Protein AF-A0A0L0SM51-F1 (afdb_monomer)

Structure (mmCIF, N/CA/C/O backbone):
data_AF-A0A0L0SM51-F1
#
_entry.id   AF-A0A0L0SM51-F1
#
loop_
_atom_site.group_PDB
_atom_site.id
_atom_site.type_symbol
_atom_site.label_atom_id
_atom_site.label_alt_id
_atom_site.label_comp_id
_atom_site.label_asym_id
_atom_site.label_entity_id
_atom_site.label_seq_id
_atom_site.pdbx_PDB_ins_code
_atom_site.Cartn_x
_atom_site.Cartn_y
_atom_site.Cartn_z
_atom_site.occupancy
_atom_site.B_iso_or_equiv
_atom_site.auth_seq_id
_atom_site.auth_comp_id
_atom_site.auth_asym_id
_atom_site.auth_atom_id
_atom_site.pdbx_PDB_model_num
ATOM 1 N N . MET A 1 1 ? -29.512 -34.231 -26.460 1.00 28.89 1 MET A N 1
ATOM 2 C CA . MET A 1 1 ? -28.401 -34.429 -25.507 1.00 28.89 1 MET A CA 1
ATOM 3 C C . MET A 1 1 ? -27.757 -33.079 -25.239 1.00 28.89 1 MET A C 1
ATOM 5 O O . MET A 1 1 ? -27.332 -32.463 -26.210 1.00 28.89 1 MET A O 1
ATOM 9 N N . PRO A 1 2 ? -27.738 -32.572 -23.997 1.00 32.09 2 PRO A N 1
ATOM 10 C CA . PRO A 1 2 ? -26.997 -31.363 -23.673 1.00 32.09 2 PRO A CA 1
ATOM 11 C C . PRO A 1 2 ? -25.529 -31.728 -23.408 1.00 32.09 2 PRO A C 1
ATOM 13 O O . PRO A 1 2 ? -25.240 -32.637 -22.631 1.00 32.09 2 PRO A O 1
ATOM 16 N N . TYR A 1 3 ? -24.608 -31.041 -24.080 1.00 28.11 3 TYR A N 1
ATOM 17 C CA . TYR A 1 3 ? -23.178 -31.141 -23.806 1.00 28.11 3 TYR A CA 1
ATOM 18 C C . TYR A 1 3 ? -22.876 -30.499 -22.447 1.00 28.11 3 TYR A C 1
ATOM 20 O O . TYR A 1 3 ? -23.125 -29.316 -22.230 1.00 28.11 3 TYR A O 1
ATOM 28 N N . SER A 1 4 ? -22.361 -31.323 -21.537 1.00 28.25 4 SER A N 1
ATOM 29 C CA . SER A 1 4 ? -21.840 -30.947 -20.226 1.00 28.25 4 SER A CA 1
ATOM 30 C C . SER A 1 4 ? -20.539 -30.153 -20.379 1.00 28.25 4 SER A C 1
ATOM 32 O O . SER A 1 4 ? -19.553 -30.681 -20.887 1.00 28.25 4 SER A O 1
ATOM 34 N N . THR A 1 5 ? -20.518 -28.904 -19.917 1.00 33.38 5 THR A N 1
ATOM 35 C CA . THR A 1 5 ? -19.300 -28.091 -19.724 1.00 33.38 5 THR A CA 1
ATOM 36 C C . THR A 1 5 ? -18.846 -28.050 -18.259 1.00 33.38 5 THR A C 1
ATOM 38 O O . THR A 1 5 ? -17.944 -27.295 -17.913 1.00 33.38 5 THR A O 1
ATOM 41 N N . ALA A 1 6 ? -19.425 -28.878 -17.382 1.00 31.38 6 ALA A N 1
ATOM 42 C CA . ALA A 1 6 ? -19.159 -28.842 -15.940 1.00 31.38 6 ALA A CA 1
ATOM 43 C C . ALA A 1 6 ? -18.018 -29.775 -15.470 1.00 31.38 6 ALA A C 1
ATOM 45 O O . ALA A 1 6 ? -17.675 -29.766 -14.294 1.00 31.38 6 ALA A O 1
ATOM 46 N N . GLY A 1 7 ? -17.430 -30.592 -16.355 1.00 32.09 7 GLY A N 1
ATOM 47 C CA . GLY A 1 7 ? -16.481 -31.653 -15.969 1.00 32.09 7 GLY A CA 1
ATOM 48 C C . GLY A 1 7 ? -14.985 -31.306 -16.015 1.00 32.09 7 GLY A C 1
ATOM 49 O O . GLY A 1 7 ? -14.183 -32.074 -15.494 1.00 32.09 7 GLY A O 1
ATOM 50 N N . THR A 1 8 ? -14.578 -30.196 -16.640 1.00 43.88 8 THR A N 1
ATOM 51 C CA . THR A 1 8 ? -13.149 -29.882 -16.869 1.00 43.88 8 THR A CA 1
ATOM 52 C C . THR A 1 8 ? -12.539 -28.967 -15.805 1.00 43.88 8 THR A C 1
ATOM 54 O O . THR A 1 8 ? -11.370 -29.131 -15.466 1.00 43.88 8 THR A O 1
ATOM 57 N N . ALA A 1 9 ? -13.322 -28.061 -15.210 1.00 43.09 9 ALA A N 1
ATOM 58 C CA . ALA A 1 9 ? -12.821 -27.085 -14.234 1.00 43.09 9 ALA A CA 1
ATOM 59 C C . ALA A 1 9 ? -12.228 -27.738 -12.967 1.00 43.09 9 ALA A C 1
ATOM 61 O O . ALA A 1 9 ? -11.181 -27.317 -12.482 1.00 43.09 9 ALA A O 1
ATOM 62 N N . THR A 1 10 ? -12.830 -28.829 -12.479 1.00 49.44 10 THR A N 1
ATOM 63 C CA . THR A 1 10 ? -12.382 -29.542 -11.268 1.00 49.44 10 THR A CA 1
ATOM 64 C C . THR A 1 10 ? -11.069 -30.312 -11.454 1.00 49.44 10 THR A C 1
ATOM 66 O O . THR A 1 10 ? -10.358 -30.564 -10.483 1.00 49.44 10 THR A O 1
ATOM 69 N N . SER A 1 11 ? -10.743 -30.704 -12.691 1.00 58.53 11 SER A N 1
ATOM 70 C CA . SER A 1 11 ? -9.496 -31.400 -13.039 1.00 58.53 11 SER A CA 1
ATOM 71 C C . SER A 1 11 ? -8.317 -30.428 -13.076 1.00 58.53 11 SER A C 1
ATOM 73 O O . SER A 1 11 ? -7.282 -30.677 -12.457 1.00 58.53 11 SER A O 1
ATOM 75 N N . ASP A 1 12 ? -8.492 -29.290 -13.749 1.00 60.09 12 ASP A N 1
ATOM 76 C CA . ASP A 1 12 ? -7.425 -28.304 -13.946 1.00 60.09 12 ASP A CA 1
ATOM 77 C C . ASP A 1 12 ? -7.035 -27.616 -12.629 1.00 60.09 12 ASP A C 1
ATOM 79 O O . ASP A 1 12 ? -5.851 -27.423 -12.346 1.00 60.09 12 ASP A O 1
ATOM 83 N N . GLU A 1 13 ? -8.011 -27.335 -11.763 1.00 64.31 13 GLU A N 1
ATOM 84 C CA . GLU A 1 13 ? -7.773 -26.754 -10.439 1.00 64.31 13 GLU A CA 1
ATOM 85 C C . GLU A 1 13 ? -6.996 -27.710 -9.513 1.00 64.31 13 GLU A C 1
ATOM 87 O O . GLU A 1 13 ? -6.104 -27.290 -8.769 1.00 64.31 13 GLU A O 1
ATOM 92 N N . ALA A 1 14 ? -7.290 -29.014 -9.569 1.00 68.00 14 ALA A N 1
ATOM 93 C CA . ALA A 1 14 ? -6.560 -30.027 -8.811 1.00 68.00 14 ALA A CA 1
ATOM 94 C C . ALA A 1 14 ? -5.096 -30.136 -9.265 1.00 68.00 14 ALA A C 1
ATOM 96 O O . ALA A 1 14 ? -4.204 -30.249 -8.419 1.00 68.00 14 ALA A O 1
ATOM 97 N N . VAL A 1 15 ? -4.840 -30.046 -10.574 1.00 70.38 15 VAL A N 1
ATOM 98 C CA . VAL A 1 15 ? -3.483 -30.047 -11.141 1.00 70.38 15 VAL A CA 1
ATOM 99 C C . VAL A 1 15 ? -2.719 -28.790 -10.730 1.00 70.38 15 VAL A C 1
ATOM 101 O O . VAL A 1 15 ? -1.599 -28.902 -10.236 1.00 70.38 15 VAL A O 1
ATOM 104 N N . VAL A 1 16 ? -3.322 -27.603 -10.840 1.00 73.12 16 VAL A N 1
ATOM 105 C CA . VAL A 1 16 ? -2.690 -26.351 -10.391 1.00 73.12 16 VAL A CA 1
ATOM 106 C C . VAL A 1 16 ? -2.357 -26.417 -8.907 1.00 73.12 16 VAL A C 1
ATOM 108 O O . VAL A 1 16 ? -1.213 -26.192 -8.519 1.00 73.12 16 VAL A O 1
ATOM 111 N N . ARG A 1 17 ? -3.313 -26.815 -8.065 1.00 76.94 17 ARG A N 1
ATOM 112 C CA . ARG A 1 17 ? -3.096 -26.945 -6.620 1.00 76.94 17 ARG A CA 1
ATOM 113 C C . ARG A 1 17 ? -2.012 -27.979 -6.291 1.00 76.94 17 ARG A C 1
ATOM 115 O O . ARG A 1 17 ? -1.276 -27.798 -5.321 1.00 76.94 17 ARG A O 1
ATOM 122 N N . HIS A 1 18 ? -1.890 -29.045 -7.085 1.00 82.88 18 HIS A N 1
ATOM 123 C CA . HIS A 1 18 ? -0.795 -30.005 -6.964 1.00 82.88 18 HIS A CA 1
ATOM 124 C C . HIS A 1 18 ? 0.557 -29.367 -7.307 1.00 82.88 18 HIS A C 1
ATOM 126 O O . HIS A 1 18 ? 1.483 -29.485 -6.510 1.00 82.88 18 HIS A O 1
ATOM 132 N N . ILE A 1 19 ? 0.661 -28.638 -8.423 1.00 82.00 19 ILE A N 1
ATOM 133 C CA . ILE A 1 19 ? 1.892 -27.940 -8.828 1.00 82.00 19 ILE A CA 1
ATOM 134 C C . ILE A 1 19 ? 2.334 -26.951 -7.746 1.00 82.00 19 ILE A C 1
ATOM 136 O O . ILE A 1 19 ? 3.489 -26.992 -7.328 1.00 82.00 19 ILE A O 1
ATOM 140 N N . LEU A 1 20 ? 1.420 -26.115 -7.241 1.00 84.38 20 LEU A N 1
ATOM 141 C CA . LEU A 1 20 ? 1.734 -25.121 -6.208 1.00 84.38 20 LEU A CA 1
ATOM 142 C C . LEU A 1 20 ? 2.277 -25.785 -4.935 1.00 84.38 20 LEU A C 1
ATOM 144 O O . LEU A 1 20 ? 3.348 -25.423 -4.451 1.00 84.38 20 LEU A O 1
ATOM 148 N N . LYS A 1 21 ? 1.595 -26.826 -4.438 1.00 86.44 21 LYS A N 1
ATOM 149 C CA . LYS A 1 21 ? 2.050 -27.588 -3.263 1.00 86.44 21 LYS A CA 1
ATOM 150 C C . LYS A 1 21 ? 3.401 -28.265 -3.496 1.00 86.44 21 LYS A C 1
ATOM 152 O O . LYS A 1 21 ? 4.247 -28.255 -2.600 1.00 86.44 21 LYS A O 1
ATOM 157 N N . SER A 1 22 ? 3.610 -28.835 -4.682 1.00 88.25 22 SER A N 1
ATOM 158 C CA . SER A 1 22 ? 4.863 -29.493 -5.055 1.00 88.25 22 SER A CA 1
ATOM 159 C C . SER A 1 22 ? 6.031 -28.507 -5.110 1.00 88.25 22 SER A C 1
ATOM 161 O O . SER A 1 22 ? 7.102 -28.822 -4.591 1.00 88.25 22 SER A O 1
ATOM 163 N N . VAL A 1 23 ? 5.828 -27.295 -5.643 1.00 88.56 23 VAL A N 1
ATOM 164 C CA . VAL A 1 23 ? 6.850 -26.235 -5.628 1.00 88.56 23 VAL A CA 1
ATOM 165 C C . VAL A 1 23 ? 7.175 -25.824 -4.196 1.00 88.56 23 VAL A C 1
ATOM 167 O O . VAL A 1 23 ? 8.341 -25.870 -3.813 1.00 88.56 23 VAL A O 1
ATOM 170 N N . THR A 1 24 ? 6.174 -25.499 -3.374 1.00 87.62 24 THR A N 1
ATOM 171 C CA . THR A 1 24 ? 6.396 -25.065 -1.983 1.00 87.62 24 THR A CA 1
ATOM 172 C C . THR A 1 24 ? 7.141 -26.124 -1.165 1.00 87.62 24 THR A C 1
ATOM 174 O O . THR A 1 24 ? 8.093 -25.808 -0.447 1.00 87.62 24 THR A O 1
ATOM 177 N N . SER A 1 25 ? 6.772 -27.400 -1.317 1.00 88.81 25 SER A N 1
ATOM 178 C CA . SER A 1 25 ? 7.471 -28.516 -0.670 1.00 88.81 25 SER A CA 1
ATOM 179 C C . SER A 1 25 ? 8.921 -28.652 -1.152 1.00 88.81 25 SER A C 1
ATOM 181 O O . SER A 1 25 ? 9.826 -28.848 -0.338 1.00 88.81 25 SER A O 1
ATOM 183 N N . ARG A 1 26 ? 9.168 -28.494 -2.459 1.00 90.56 26 ARG A N 1
ATOM 184 C CA . ARG A 1 26 ? 10.514 -28.574 -3.041 1.00 90.56 26 ARG A CA 1
ATOM 185 C C . ARG A 1 26 ? 11.403 -27.409 -2.605 1.00 90.56 26 ARG A C 1
ATOM 187 O O . ARG A 1 26 ? 12.566 -27.644 -2.295 1.00 90.56 26 ARG A O 1
ATOM 194 N N . VAL A 1 27 ? 10.871 -26.187 -2.508 1.00 88.75 27 VAL A N 1
ATOM 195 C CA . VAL A 1 27 ? 11.610 -25.023 -1.978 1.00 88.75 27 VAL A CA 1
ATOM 196 C C . VAL A 1 27 ? 12.086 -25.295 -0.552 1.00 88.75 27 VAL A C 1
ATOM 198 O O . VAL A 1 27 ? 13.253 -25.060 -0.237 1.00 88.75 27 VAL A O 1
ATOM 201 N N . ALA A 1 28 ? 11.206 -25.831 0.301 1.00 85.69 28 ALA A N 1
ATOM 202 C CA . ALA A 1 28 ? 11.567 -26.192 1.668 1.00 85.69 28 ALA A CA 1
ATOM 203 C C . ALA A 1 28 ? 12.691 -27.242 1.700 1.00 85.69 28 ALA A C 1
ATOM 205 O O . ALA A 1 28 ? 13.646 -27.084 2.458 1.00 85.69 28 ALA A O 1
ATOM 206 N N . ALA A 1 29 ? 12.626 -28.261 0.837 1.00 86.75 29 ALA A N 1
ATOM 207 C CA . ALA A 1 29 ? 13.672 -29.277 0.727 1.00 86.75 29 ALA A CA 1
ATOM 208 C C . ALA A 1 29 ? 15.022 -28.695 0.259 1.00 86.75 29 ALA A C 1
ATOM 210 O O . ALA A 1 29 ? 16.058 -29.011 0.845 1.00 86.75 29 ALA A O 1
ATOM 211 N N . ILE A 1 30 ? 15.023 -27.809 -0.748 1.00 87.00 30 ILE A N 1
ATOM 212 C CA . ILE A 1 30 ? 16.244 -27.150 -1.245 1.00 87.00 30 ILE A CA 1
ATOM 213 C C . ILE A 1 30 ? 16.888 -26.317 -0.129 1.00 87.00 30 ILE A C 1
ATOM 215 O O . ILE A 1 30 ? 18.081 -26.464 0.138 1.00 87.00 30 ILE A O 1
ATOM 219 N N . ARG A 1 31 ? 16.106 -25.500 0.584 1.00 84.88 31 ARG A N 1
ATOM 220 C CA . ARG A 1 31 ? 16.620 -24.668 1.686 1.00 84.88 31 ARG A CA 1
ATOM 221 C C . ARG A 1 31 ? 17.165 -25.491 2.852 1.00 84.88 31 ARG A C 1
ATOM 223 O O . ARG A 1 31 ? 18.231 -25.167 3.370 1.00 84.88 31 ARG A O 1
ATOM 230 N N . GLN A 1 32 ? 16.486 -26.583 3.214 1.00 83.31 32 GLN A N 1
ATOM 231 C CA . GLN A 1 32 ? 16.974 -27.524 4.229 1.00 83.31 32 GLN A CA 1
ATOM 232 C C . GLN A 1 32 ? 18.317 -28.140 3.823 1.00 83.31 32 GLN A C 1
ATOM 234 O O . GLN A 1 32 ? 19.232 -28.196 4.640 1.00 83.31 32 GLN A O 1
ATOM 239 N N . SER A 1 33 ? 18.464 -28.546 2.557 1.00 80.88 33 SER A N 1
ATOM 240 C CA . SER A 1 33 ? 19.726 -29.102 2.051 1.00 80.88 33 SER A CA 1
ATOM 241 C C . SER A 1 33 ? 20.872 -28.084 2.026 1.00 80.88 33 SER A C 1
ATOM 243 O O . SER A 1 33 ? 22.026 -28.459 2.213 1.00 80.88 33 SER A O 1
ATOM 245 N N . ALA A 1 34 ? 20.557 -26.796 1.861 1.00 75.12 34 ALA A N 1
ATOM 246 C CA . ALA A 1 34 ? 21.523 -25.701 1.871 1.00 75.12 34 ALA A CA 1
ATOM 247 C C . ALA A 1 34 ? 21.902 -25.219 3.289 1.00 75.12 34 ALA A C 1
ATOM 249 O O . ALA A 1 34 ? 22.679 -24.277 3.421 1.00 75.12 34 ALA A O 1
ATOM 250 N N . GLY A 1 35 ? 21.343 -25.816 4.353 1.00 65.56 35 GLY A N 1
ATOM 251 C CA . GLY A 1 35 ? 21.564 -25.373 5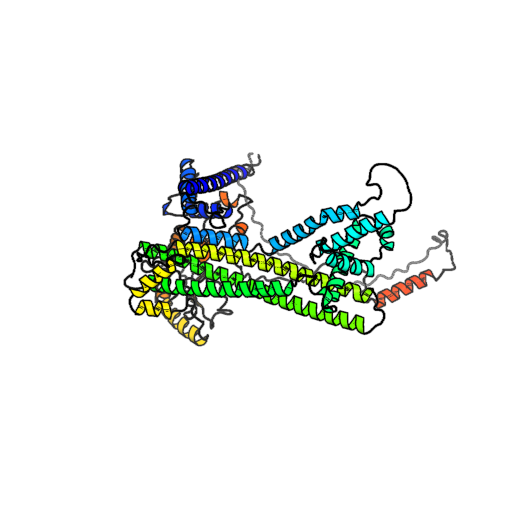.736 1.00 65.56 35 GLY A CA 1
ATOM 252 C C . GLY A 1 35 ? 20.956 -24.000 6.062 1.00 65.56 35 GLY A C 1
ATOM 253 O O . GLY A 1 35 ? 21.253 -23.428 7.109 1.00 65.56 35 GLY A O 1
ATOM 254 N N . ALA A 1 36 ? 20.103 -23.462 5.184 1.00 60.16 36 ALA A N 1
ATOM 255 C CA . ALA A 1 36 ? 19.504 -22.143 5.328 1.00 60.16 36 ALA A CA 1
ATOM 256 C C . ALA A 1 36 ? 18.223 -22.221 6.172 1.00 60.16 36 ALA A C 1
ATOM 258 O O . ALA A 1 36 ? 17.155 -22.595 5.684 1.00 60.16 36 ALA A O 1
ATOM 259 N N . VAL A 1 37 ? 18.306 -21.822 7.443 1.00 52.09 37 VAL A N 1
ATOM 260 C CA . VAL A 1 37 ? 17.127 -21.557 8.283 1.00 52.09 37 VAL A CA 1
ATOM 261 C C . VAL A 1 37 ? 16.718 -20.101 8.066 1.00 52.09 37 VAL A C 1
ATOM 263 O O . VAL A 1 37 ? 16.964 -19.237 8.900 1.00 52.09 37 VAL A O 1
ATOM 266 N N . SER A 1 38 ? 16.152 -19.798 6.897 1.00 54.97 38 SER A N 1
ATOM 267 C CA . SER A 1 38 ? 15.548 -18.483 6.672 1.00 54.97 38 SER A CA 1
ATOM 268 C C . SER A 1 38 ? 14.204 -18.442 7.402 1.00 54.97 38 SER A C 1
ATOM 270 O O . SER A 1 38 ? 13.312 -19.241 7.112 1.00 54.97 38 SER A O 1
ATOM 272 N N . THR A 1 39 ? 14.063 -17.549 8.378 1.00 56.28 39 THR A N 1
ATOM 273 C CA . THR A 1 39 ? 12.793 -17.236 9.043 1.00 56.28 39 THR A CA 1
ATOM 274 C C . THR A 1 39 ? 12.382 -15.814 8.664 1.00 56.28 39 THR A C 1
ATOM 276 O O . THR A 1 39 ? 13.203 -14.902 8.668 1.00 56.28 39 THR A O 1
ATOM 279 N N . GLY A 1 40 ? 11.113 -15.615 8.294 1.00 65.69 40 GLY A N 1
ATOM 280 C CA . GLY A 1 40 ? 10.568 -14.299 7.932 1.00 65.69 40 GLY A CA 1
ATOM 281 C C . GLY A 1 40 ? 10.035 -14.193 6.492 1.00 65.69 40 GLY A C 1
ATOM 282 O O . GLY A 1 40 ? 9.919 -15.208 5.802 1.00 65.69 40 GLY A O 1
ATOM 283 N N . PRO A 1 41 ? 9.695 -12.976 6.026 1.00 66.31 41 PRO A N 1
ATOM 284 C CA . PRO A 1 41 ? 9.002 -12.740 4.750 1.00 66.31 41 PRO A CA 1
ATOM 285 C C . PRO A 1 41 ? 9.746 -13.243 3.502 1.00 66.31 41 PRO A C 1
ATOM 287 O O . PRO A 1 41 ? 9.122 -13.675 2.537 1.00 66.31 41 PRO A O 1
ATOM 290 N N . LEU A 1 42 ? 11.085 -13.259 3.523 1.00 69.62 42 LEU A N 1
ATOM 291 C CA . LEU A 1 42 ? 11.889 -13.838 2.435 1.00 69.62 42 LEU A CA 1
ATOM 292 C C . LEU A 1 42 ? 11.745 -15.365 2.328 1.00 69.62 42 LEU A C 1
ATOM 294 O O . LEU A 1 42 ? 11.891 -15.943 1.243 1.00 69.62 42 LEU A O 1
ATOM 298 N N . ALA A 1 43 ? 11.459 -16.022 3.453 1.00 71.44 43 ALA A N 1
ATOM 299 C CA . ALA A 1 43 ? 11.289 -17.463 3.534 1.00 71.44 43 ALA A CA 1
ATOM 300 C C . ALA A 1 43 ? 9.871 -17.901 3.151 1.00 71.44 43 ALA A C 1
ATOM 302 O O . ALA A 1 43 ? 9.686 -19.010 2.646 1.00 71.44 43 ALA A O 1
ATOM 303 N N . THR A 1 44 ? 8.866 -17.054 3.374 1.00 79.50 44 THR A N 1
ATOM 304 C CA . THR A 1 44 ? 7.469 -17.399 3.106 1.00 79.50 44 THR A CA 1
ATOM 305 C C . THR A 1 44 ? 7.198 -17.487 1.608 1.00 79.50 44 THR A C 1
ATOM 307 O O . THR A 1 44 ? 7.370 -16.518 0.875 1.00 79.50 44 THR A O 1
ATOM 310 N N . VAL A 1 45 ? 6.745 -18.657 1.158 1.00 84.06 45 VAL A N 1
ATOM 311 C CA . VAL A 1 45 ? 6.312 -18.892 -0.222 1.00 84.06 45 VAL A CA 1
ATOM 312 C C . VAL A 1 45 ? 4.794 -19.011 -0.223 1.00 84.06 45 VAL A C 1
ATOM 314 O O . VAL A 1 45 ? 4.253 -19.994 0.280 1.00 84.06 45 VAL A O 1
ATOM 317 N N . SER A 1 46 ? 4.112 -17.987 -0.737 1.00 84.81 46 SER A N 1
ATOM 318 C CA . SER A 1 46 ? 2.656 -17.991 -0.890 1.00 84.81 46 SER A CA 1
ATOM 319 C C . SER A 1 46 ? 2.229 -18.687 -2.186 1.00 84.81 46 SER A C 1
ATOM 321 O O . SER A 1 46 ? 3.003 -18.793 -3.145 1.00 84.81 46 SER A O 1
ATOM 323 N N . ASP A 1 47 ? 0.970 -19.125 -2.241 1.00 81.69 47 ASP A N 1
ATOM 324 C CA . ASP A 1 47 ? 0.372 -19.685 -3.460 1.00 81.69 47 ASP A CA 1
ATOM 325 C C . ASP A 1 47 ? 0.375 -18.650 -4.599 1.00 81.69 47 ASP A C 1
ATOM 327 O O . ASP A 1 47 ? 0.708 -18.988 -5.732 1.00 81.69 47 ASP A O 1
ATOM 331 N N . THR A 1 48 ? 0.117 -17.375 -4.284 1.00 81.31 48 THR A N 1
ATOM 332 C CA . THR A 1 48 ? 0.193 -16.227 -5.207 1.00 81.31 48 THR A CA 1
ATOM 333 C C . THR A 1 48 ? 1.587 -16.084 -5.825 1.00 81.31 48 THR A C 1
ATOM 335 O O . THR A 1 48 ? 1.721 -15.985 -7.045 1.00 81.31 48 THR A O 1
ATOM 338 N N . LEU A 1 49 ? 2.639 -16.125 -4.997 1.00 84.62 49 LEU A N 1
ATOM 339 C CA . LEU A 1 49 ? 4.029 -16.014 -5.450 1.00 84.62 49 LEU A CA 1
ATOM 340 C C . LEU A 1 49 ? 4.409 -17.195 -6.340 1.00 84.62 49 LEU A C 1
ATOM 342 O O . LEU A 1 49 ? 5.012 -17.028 -7.399 1.00 84.62 49 LEU A O 1
ATOM 346 N N . THR A 1 50 ? 4.007 -18.392 -5.929 1.00 85.75 50 THR A N 1
ATOM 347 C CA . THR A 1 50 ? 4.265 -19.616 -6.683 1.00 85.75 50 THR A CA 1
ATOM 348 C C . THR A 1 50 ? 3.557 -19.590 -8.035 1.00 85.75 50 THR A C 1
ATOM 350 O O . THR A 1 50 ? 4.180 -19.878 -9.054 1.00 85.75 50 THR A O 1
ATOM 353 N N . ALA A 1 51 ? 2.288 -19.181 -8.075 1.00 82.25 51 ALA A N 1
ATOM 354 C CA . ALA A 1 51 ? 1.518 -19.050 -9.306 1.00 82.25 51 ALA A CA 1
ATOM 355 C C . ALA A 1 51 ? 2.140 -18.028 -10.270 1.00 82.25 51 ALA A C 1
ATOM 357 O O . ALA A 1 51 ? 2.232 -18.293 -11.471 1.00 82.25 51 ALA A O 1
ATOM 358 N N . PHE A 1 52 ? 2.616 -16.891 -9.750 1.00 82.38 52 PHE A N 1
ATOM 359 C CA . PHE A 1 52 ? 3.314 -15.883 -10.546 1.00 82.38 52 PHE A CA 1
ATOM 360 C C . PHE A 1 52 ? 4.600 -16.443 -11.174 1.00 82.38 52 PHE A C 1
ATOM 362 O O . PHE A 1 52 ? 4.787 -16.335 -12.388 1.00 82.38 52 PHE A O 1
ATOM 369 N N . VAL A 1 53 ? 5.452 -17.103 -10.380 1.00 86.31 53 VAL A N 1
ATOM 370 C CA . VAL A 1 53 ? 6.707 -17.696 -10.874 1.00 86.31 53 VAL A CA 1
ATOM 371 C C . VAL A 1 53 ? 6.443 -18.819 -11.874 1.00 86.31 53 VAL A C 1
ATOM 373 O O . VAL A 1 53 ? 7.098 -18.864 -12.912 1.00 86.31 53 VAL A O 1
ATOM 376 N N . VAL A 1 54 ? 5.455 -19.682 -11.620 1.00 85.06 54 VAL A N 1
ATOM 377 C CA . VAL A 1 54 ? 5.042 -20.738 -12.558 1.00 85.06 54 VAL A CA 1
ATOM 378 C C . VAL A 1 54 ? 4.611 -20.136 -13.894 1.00 85.06 54 VAL A C 1
ATOM 380 O O . VAL A 1 54 ? 5.064 -20.582 -14.948 1.00 85.06 54 VAL A O 1
ATOM 383 N N . ARG A 1 55 ? 3.785 -19.083 -13.869 1.00 80.75 55 ARG A N 1
ATOM 384 C CA . ARG A 1 55 ? 3.338 -18.401 -15.087 1.00 80.75 55 ARG A CA 1
ATOM 385 C C . ARG A 1 55 ? 4.505 -17.811 -15.868 1.00 80.75 55 ARG A C 1
ATOM 387 O O . ARG A 1 55 ? 4.591 -18.015 -17.076 1.00 80.75 55 ARG A O 1
ATOM 394 N N . ALA A 1 56 ? 5.404 -17.107 -15.191 1.00 82.25 56 ALA A N 1
ATOM 395 C CA . ALA A 1 56 ? 6.566 -16.514 -15.834 1.00 82.25 56 ALA A CA 1
ATOM 396 C C . ALA A 1 56 ? 7.525 -17.584 -16.390 1.00 82.25 56 ALA A C 1
ATOM 398 O O . ALA A 1 56 ? 8.014 -17.449 -17.509 1.00 82.25 56 ALA A O 1
ATOM 399 N N . ALA A 1 57 ? 7.724 -18.693 -15.671 1.00 85.81 57 ALA A N 1
ATOM 400 C CA . ALA A 1 57 ? 8.567 -19.800 -16.114 1.00 85.81 57 ALA A CA 1
ATOM 401 C C . ALA A 1 57 ? 8.025 -20.496 -17.371 1.00 85.81 57 ALA A C 1
ATOM 403 O O . ALA A 1 57 ? 8.817 -20.847 -18.243 1.00 85.81 57 ALA A O 1
ATOM 404 N N . VAL A 1 58 ? 6.703 -20.669 -17.486 1.00 82.94 58 VAL A N 1
ATOM 405 C CA . VAL A 1 58 ? 6.054 -21.246 -18.678 1.00 82.94 58 VAL A CA 1
ATOM 406 C C . VAL A 1 58 ? 6.165 -20.320 -19.892 1.00 82.94 58 VAL A C 1
ATOM 408 O O . VAL A 1 58 ? 6.277 -20.795 -21.018 1.00 82.94 58 VAL A O 1
ATOM 411 N N . LEU A 1 59 ? 6.141 -19.004 -19.675 1.00 80.88 59 LEU A N 1
ATOM 412 C CA . LEU A 1 59 ? 6.167 -18.000 -20.743 1.00 80.88 59 LEU A CA 1
ATOM 413 C C . LEU A 1 59 ? 7.583 -17.613 -21.192 1.00 80.88 59 LEU A C 1
ATOM 415 O O . LEU A 1 59 ? 7.725 -16.910 -22.192 1.00 80.88 59 LEU A O 1
ATOM 419 N N . ASN A 1 60 ? 8.616 -18.066 -20.480 1.00 83.88 60 ASN A N 1
ATOM 420 C CA . ASN A 1 60 ? 10.009 -17.806 -20.818 1.00 83.88 60 ASN A CA 1
ATOM 421 C C . ASN A 1 60 ? 10.441 -18.625 -22.059 1.00 83.88 60 ASN A C 1
ATOM 423 O O . ASN A 1 60 ? 10.420 -19.862 -22.005 1.00 83.88 60 ASN A O 1
ATOM 427 N N . PRO A 1 61 ? 10.883 -17.973 -23.156 1.00 80.62 61 PRO A N 1
ATOM 428 C CA . PRO A 1 61 ? 11.306 -18.655 -24.379 1.00 80.62 61 PRO A CA 1
ATOM 429 C C . PRO A 1 61 ? 12.445 -19.663 -24.178 1.00 80.62 61 PRO A C 1
ATOM 431 O O . PRO A 1 61 ? 12.447 -20.712 -24.822 1.00 80.62 61 PRO A O 1
ATOM 434 N N . HIS A 1 62 ? 13.379 -19.402 -23.253 1.00 83.50 62 HIS A N 1
ATOM 435 C CA . HIS A 1 62 ? 14.534 -20.277 -22.989 1.00 83.50 62 HIS A CA 1
ATOM 436 C C . HIS A 1 62 ? 14.147 -21.599 -22.340 1.00 83.50 62 HIS A C 1
ATOM 438 O O . HIS A 1 62 ? 14.878 -22.581 -22.440 1.00 83.50 62 HIS A O 1
ATOM 444 N N . HIS A 1 63 ? 12.993 -21.647 -21.677 1.00 83.69 63 HIS A N 1
ATOM 445 C CA . HIS A 1 63 ? 12.523 -22.869 -21.044 1.00 83.69 63 HIS A CA 1
ATOM 446 C C . HIS A 1 63 ? 11.798 -23.801 -22.014 1.00 83.69 63 HIS A C 1
ATOM 448 O O . HIS A 1 63 ? 11.543 -24.937 -21.633 1.00 83.69 63 HIS A O 1
ATOM 454 N N . ALA A 1 64 ? 11.474 -23.366 -23.238 1.00 79.94 64 ALA A N 1
ATOM 455 C CA . ALA A 1 64 ? 10.871 -24.189 -24.291 1.00 79.94 64 ALA A CA 1
ATOM 456 C C . ALA A 1 64 ? 9.579 -24.942 -23.884 1.00 79.94 64 ALA A C 1
ATOM 458 O O . ALA A 1 64 ? 9.326 -26.057 -24.348 1.00 79.94 64 ALA A O 1
ATOM 459 N N . PHE A 1 65 ? 8.746 -24.357 -23.015 1.00 80.75 65 PHE A N 1
ATOM 460 C CA . PHE A 1 65 ? 7.413 -24.896 -22.721 1.00 80.75 65 PHE A CA 1
ATOM 461 C C . PHE A 1 65 ? 6.416 -24.520 -23.827 1.00 80.75 65 PHE A C 1
ATOM 463 O O . PHE A 1 65 ? 6.416 -23.400 -24.335 1.00 80.75 65 PHE A O 1
ATOM 470 N N . ARG A 1 66 ? 5.538 -25.456 -24.207 1.00 69.94 66 ARG A N 1
ATOM 471 C CA . ARG A 1 66 ? 4.491 -25.223 -25.214 1.00 69.94 66 ARG A CA 1
ATOM 472 C C . ARG A 1 66 ? 3.173 -24.900 -24.515 1.00 69.94 66 ARG A C 1
ATOM 474 O O . ARG A 1 66 ? 2.504 -25.807 -24.037 1.00 69.94 66 ARG A O 1
ATOM 481 N N . VAL A 1 67 ? 2.800 -23.620 -24.489 1.00 66.19 67 VAL A N 1
ATOM 482 C CA . VAL A 1 67 ? 1.603 -23.114 -23.782 1.00 66.19 67 VAL A CA 1
ATOM 483 C C . VAL A 1 67 ? 0.302 -23.775 -24.268 1.00 66.19 67 VAL A C 1
ATOM 485 O O . VAL A 1 67 ? -0.600 -24.000 -23.467 1.00 66.19 67 VAL A O 1
ATOM 488 N N . ASP A 1 68 ? 0.228 -24.138 -25.552 1.00 65.19 68 ASP A N 1
ATOM 489 C CA . ASP A 1 68 ? -0.959 -24.753 -26.170 1.00 65.19 68 ASP A CA 1
ATOM 490 C C . ASP A 1 68 ? -0.972 -26.294 -26.116 1.00 65.19 68 ASP A C 1
ATOM 492 O O . ASP A 1 68 ? -1.902 -26.925 -26.620 1.00 65.19 68 ASP A O 1
ATOM 496 N N . ALA A 1 69 ? 0.065 -26.924 -25.551 1.00 66.69 69 ALA A N 1
ATOM 497 C CA . ALA A 1 69 ? 0.170 -28.378 -25.454 1.00 66.69 69 ALA A CA 1
ATOM 498 C C . ALA A 1 69 ? -0.220 -28.880 -24.055 1.00 66.69 69 ALA A C 1
ATOM 500 O O . ALA A 1 69 ? -0.045 -28.191 -23.052 1.00 66.69 69 ALA A O 1
ATOM 501 N N . VAL A 1 70 ? -0.714 -30.118 -23.979 1.00 67.88 70 VAL A N 1
ATOM 502 C CA . VAL A 1 70 ? -0.921 -30.801 -22.695 1.00 67.88 70 VAL A CA 1
ATOM 503 C C . VAL A 1 70 ? 0.448 -31.120 -22.094 1.00 67.88 70 VAL A C 1
ATOM 505 O O . VAL A 1 70 ? 1.257 -31.786 -22.738 1.00 67.88 70 VAL A O 1
ATOM 508 N N . PHE A 1 71 ? 0.703 -30.649 -20.873 1.00 70.31 71 PHE A N 1
ATOM 509 C CA . PHE A 1 71 ? 1.949 -30.923 -20.156 1.00 70.31 71 PHE A CA 1
ATOM 510 C C . PHE A 1 71 ? 2.055 -32.415 -19.817 1.00 70.31 71 PHE A C 1
ATOM 512 O O . PHE A 1 71 ? 1.142 -32.984 -19.212 1.00 70.31 71 PHE A O 1
ATOM 519 N N . ALA A 1 72 ? 3.176 -33.048 -20.174 1.00 76.81 72 ALA A N 1
ATOM 520 C CA . ALA A 1 72 ? 3.492 -34.385 -19.685 1.00 76.81 72 ALA A CA 1
ATOM 521 C C . ALA A 1 72 ? 3.923 -34.330 -18.210 1.00 76.81 72 ALA A C 1
ATOM 523 O O . ALA A 1 72 ? 4.304 -33.277 -17.696 1.00 76.81 72 ALA A O 1
ATOM 524 N N . LYS A 1 73 ? 3.915 -35.477 -17.519 1.00 77.56 73 LYS A N 1
ATOM 525 C CA . LYS A 1 73 ? 4.373 -35.558 -16.121 1.00 77.56 73 LYS A CA 1
ATOM 526 C C . LYS A 1 73 ? 5.812 -35.043 -15.957 1.00 77.56 73 LYS A C 1
ATOM 528 O O . LYS A 1 73 ? 6.073 -34.266 -15.045 1.00 77.56 73 LYS A O 1
ATOM 533 N N . ASP A 1 74 ? 6.694 -35.392 -16.890 1.00 81.75 74 ASP A N 1
ATOM 534 C CA . ASP A 1 74 ? 8.091 -34.945 -16.886 1.00 81.75 74 ASP A CA 1
ATOM 535 C C . ASP A 1 74 ? 8.219 -33.423 -17.090 1.00 81.75 74 ASP A C 1
ATOM 537 O O . ASP A 1 74 ? 9.094 -32.787 -16.501 1.00 81.75 74 ASP A O 1
ATOM 541 N N . ASP A 1 75 ? 7.324 -32.811 -17.877 1.00 80.19 75 ASP A N 1
ATOM 542 C CA . ASP A 1 75 ? 7.288 -31.353 -18.047 1.00 80.19 75 ASP A CA 1
ATOM 543 C C . ASP A 1 75 ? 6.845 -30.653 -16.759 1.00 80.19 75 ASP A C 1
ATOM 545 O O . ASP A 1 75 ? 7.387 -29.603 -16.411 1.00 80.19 75 ASP A O 1
ATOM 549 N N . VAL A 1 76 ? 5.887 -31.242 -16.033 1.00 82.31 76 VAL A N 1
ATOM 550 C CA . VAL A 1 76 ? 5.437 -30.740 -14.729 1.00 82.31 76 VAL A CA 1
ATOM 551 C C . VAL A 1 76 ? 6.555 -30.850 -13.694 1.00 82.31 76 VAL A C 1
ATOM 553 O O . VAL A 1 76 ? 6.824 -29.875 -12.995 1.00 82.31 76 VAL A O 1
ATOM 556 N N . ASP A 1 77 ? 7.254 -31.984 -13.626 1.00 85.12 77 ASP A N 1
ATOM 557 C CA . ASP A 1 77 ? 8.382 -32.166 -12.706 1.00 85.12 77 ASP A CA 1
ATOM 558 C C . ASP A 1 77 ? 9.531 -31.188 -13.026 1.00 85.12 77 ASP A C 1
ATOM 560 O O . ASP A 1 77 ? 10.088 -30.565 -12.115 1.00 85.12 77 ASP A O 1
ATOM 564 N N . ARG A 1 78 ? 9.830 -30.955 -14.317 1.00 88.81 78 ARG A N 1
ATOM 565 C CA . ARG A 1 78 ? 10.803 -29.932 -14.749 1.00 88.81 78 ARG A CA 1
ATOM 566 C C . ARG A 1 78 ? 10.372 -28.526 -14.337 1.00 88.81 78 ARG A C 1
ATOM 568 O O . ARG A 1 78 ? 11.195 -27.752 -13.847 1.00 88.81 78 ARG A O 1
ATOM 575 N N . LEU A 1 79 ? 9.100 -28.185 -14.533 1.00 87.75 79 LEU A N 1
ATOM 576 C CA . LEU A 1 79 ? 8.540 -26.887 -14.160 1.00 87.75 79 LEU A CA 1
ATOM 577 C C . LEU A 1 79 ? 8.622 -26.655 -12.647 1.00 87.75 79 LEU A C 1
ATOM 579 O O . LEU A 1 79 ? 9.043 -25.579 -12.218 1.00 87.75 79 LEU A O 1
ATOM 583 N N . VAL A 1 80 ? 8.273 -27.667 -11.848 1.00 88.88 80 VAL A N 1
ATOM 584 C CA . VAL A 1 80 ? 8.353 -27.616 -10.383 1.00 88.88 80 VAL A CA 1
ATOM 585 C C . VAL A 1 80 ? 9.791 -27.369 -9.928 1.00 88.88 80 VAL A C 1
ATOM 587 O O . VAL A 1 80 ? 10.019 -26.485 -9.104 1.00 88.88 80 VAL A O 1
ATOM 590 N N . GLU A 1 81 ? 10.762 -28.097 -10.482 1.00 91.44 81 GLU A N 1
ATOM 591 C CA . GLU A 1 81 ? 12.176 -27.948 -10.122 1.00 91.44 81 GLU A CA 1
ATOM 592 C C . GLU A 1 81 ? 12.726 -26.560 -10.494 1.00 91.44 81 GLU A C 1
ATOM 594 O O . GLU A 1 81 ? 13.391 -25.921 -9.675 1.00 91.44 81 GLU A O 1
ATOM 599 N N . LEU A 1 82 ? 12.407 -26.051 -11.692 1.00 90.31 82 LEU A N 1
ATOM 600 C CA . LEU A 1 82 ? 12.815 -24.709 -12.129 1.00 90.31 82 LEU A CA 1
ATOM 601 C C . LEU A 1 82 ? 12.263 -23.618 -11.201 1.00 90.31 82 LEU A C 1
ATOM 603 O O . LEU A 1 82 ? 13.015 -22.759 -10.733 1.00 90.31 82 LEU A O 1
ATOM 607 N N . CYS A 1 83 ? 10.963 -23.670 -10.896 1.00 90.88 83 CYS A N 1
ATOM 608 C CA . CYS A 1 83 ? 10.320 -22.692 -10.020 1.00 90.88 83 CYS A CA 1
ATOM 609 C C . CYS A 1 83 ? 10.870 -22.772 -8.592 1.00 90.88 83 CYS A C 1
ATOM 611 O O . CYS A 1 83 ? 11.145 -21.741 -7.977 1.00 90.88 83 CYS A O 1
ATOM 613 N N . ALA A 1 84 ? 11.076 -23.987 -8.073 1.00 91.81 84 ALA A N 1
ATOM 614 C CA . ALA A 1 84 ? 11.577 -24.190 -6.722 1.00 91.81 84 ALA A CA 1
ATOM 615 C C . ALA A 1 84 ? 13.008 -23.671 -6.547 1.00 91.81 84 ALA A C 1
ATOM 617 O O . ALA A 1 84 ? 13.289 -22.993 -5.561 1.00 91.81 84 ALA A O 1
ATOM 618 N N . ARG A 1 85 ? 13.901 -23.910 -7.518 1.00 90.25 85 ARG A N 1
ATOM 619 C CA . ARG A 1 85 ? 15.261 -23.346 -7.491 1.00 90.25 85 ARG A CA 1
ATOM 620 C C . ARG A 1 85 ? 15.245 -21.825 -7.511 1.00 90.25 85 ARG A C 1
ATOM 622 O O . ARG A 1 85 ? 15.940 -21.209 -6.708 1.00 90.25 85 ARG A O 1
ATOM 629 N N . LYS A 1 86 ? 14.421 -21.220 -8.373 1.00 87.50 86 LYS A N 1
ATOM 630 C CA . LYS A 1 86 ? 14.327 -19.757 -8.474 1.00 87.50 86 LYS A CA 1
ATOM 631 C C . LYS A 1 86 ? 13.791 -19.127 -7.184 1.00 87.50 86 LYS A C 1
ATOM 633 O O . LYS A 1 86 ? 14.322 -18.122 -6.725 1.00 87.50 86 LYS A O 1
ATOM 638 N N . LEU A 1 87 ? 12.797 -19.745 -6.546 1.00 88.81 87 LEU A N 1
ATOM 639 C CA . LEU A 1 87 ? 12.249 -19.283 -5.264 1.00 88.81 87 LEU A CA 1
ATOM 640 C C . LEU A 1 87 ? 13.187 -19.523 -4.071 1.00 88.81 87 LEU A C 1
ATOM 642 O O . LEU A 1 87 ? 13.155 -18.750 -3.112 1.00 88.81 87 LEU A O 1
ATOM 646 N N . ALA A 1 88 ? 14.012 -20.570 -4.120 1.00 88.00 88 ALA A N 1
ATOM 647 C CA . ALA A 1 88 ? 14.998 -20.883 -3.086 1.00 88.00 88 ALA A CA 1
ATOM 648 C C . ALA A 1 88 ? 16.282 -20.037 -3.184 1.00 88.00 88 ALA A C 1
ATOM 650 O O . ALA A 1 88 ? 17.047 -19.996 -2.223 1.00 88.00 88 ALA A O 1
ATOM 651 N N . ALA A 1 89 ? 16.526 -19.365 -4.315 1.00 85.31 89 ALA A N 1
ATOM 652 C CA . ALA A 1 89 ? 17.687 -18.504 -4.535 1.00 85.31 89 ALA A CA 1
ATOM 653 C C . ALA A 1 89 ? 17.566 -17.168 -3.772 1.00 85.31 89 ALA A C 1
ATOM 655 O O . ALA A 1 89 ? 17.361 -16.111 -4.358 1.00 85.31 89 ALA A O 1
ATOM 656 N N . ASP A 1 90 ? 17.697 -17.214 -2.445 1.00 79.25 90 ASP A N 1
ATOM 657 C CA . ASP A 1 90 ? 17.566 -16.044 -1.559 1.00 79.25 90 ASP A CA 1
ATOM 658 C C . ASP A 1 90 ? 18.701 -15.005 -1.719 1.00 79.25 90 ASP A C 1
ATOM 660 O O . ASP A 1 90 ? 18.594 -13.902 -1.194 1.00 79.25 90 ASP A O 1
ATOM 664 N N . SER A 1 91 ? 19.765 -15.333 -2.461 1.00 79.31 91 SER A N 1
ATOM 665 C CA . SER A 1 91 ? 20.893 -14.446 -2.797 1.00 79.31 91 SER A CA 1
ATOM 666 C C . SER A 1 91 ? 20.831 -13.871 -4.219 1.00 79.31 91 SER A C 1
ATOM 668 O O . SER A 1 91 ? 21.758 -13.184 -4.656 1.00 79.31 91 SER A O 1
ATOM 670 N N . ASP A 1 92 ? 19.767 -14.162 -4.967 1.00 86.38 92 ASP A N 1
ATOM 671 C CA . ASP A 1 92 ? 19.560 -13.630 -6.309 1.00 86.38 92 ASP A CA 1
ATOM 672 C C . ASP A 1 92 ? 18.657 -12.382 -6.263 1.00 86.38 92 ASP A C 1
ATOM 674 O O . ASP A 1 92 ? 17.498 -12.487 -5.840 1.00 86.38 92 ASP A O 1
ATOM 678 N N . PRO A 1 93 ? 19.136 -11.206 -6.723 1.00 89.69 93 PRO A N 1
ATOM 679 C CA . PRO A 1 93 ? 18.319 -9.999 -6.797 1.00 89.69 93 PRO A CA 1
ATOM 680 C C . PRO A 1 93 ? 17.013 -10.184 -7.578 1.00 89.69 93 PRO A C 1
ATOM 682 O O . PRO A 1 93 ? 16.019 -9.545 -7.235 1.00 89.69 93 PRO A O 1
ATOM 685 N N . GLU A 1 94 ? 16.962 -11.060 -8.593 1.00 89.12 94 GLU A N 1
ATOM 686 C CA . GLU A 1 94 ? 15.723 -11.284 -9.356 1.00 89.12 94 GLU A CA 1
ATOM 687 C C . GLU A 1 94 ? 14.663 -11.967 -8.489 1.00 89.12 94 GLU A C 1
ATOM 689 O O . GLU A 1 94 ? 13.512 -11.526 -8.440 1.00 89.12 94 GLU A O 1
ATOM 694 N N . SER A 1 95 ? 15.060 -13.017 -7.764 1.00 89.81 95 SER A N 1
ATOM 695 C CA . SER A 1 95 ? 14.186 -13.722 -6.823 1.00 89.81 95 SER A CA 1
ATOM 696 C C . SER A 1 95 ? 13.665 -12.792 -5.727 1.00 89.81 95 SER A C 1
ATOM 698 O O . SER A 1 95 ? 12.466 -12.788 -5.435 1.00 89.81 95 SER A O 1
ATOM 700 N N . ILE A 1 96 ? 14.540 -11.957 -5.155 1.00 91.69 96 ILE A N 1
ATOM 701 C CA . ILE A 1 96 ? 14.161 -10.980 -4.124 1.00 91.69 96 ILE A CA 1
ATOM 702 C C . ILE A 1 96 ? 13.174 -9.949 -4.687 1.00 91.69 96 ILE A C 1
ATOM 704 O O . ILE A 1 96 ? 12.155 -9.675 -4.054 1.00 91.69 96 ILE A O 1
ATOM 708 N N . THR A 1 97 ? 13.425 -9.437 -5.897 1.00 92.19 97 THR A N 1
ATOM 709 C CA . THR A 1 97 ? 12.530 -8.490 -6.584 1.00 92.19 97 THR A CA 1
ATOM 710 C C . THR A 1 97 ? 11.126 -9.062 -6.717 1.00 92.19 97 THR A C 1
ATOM 712 O O . THR A 1 97 ? 10.156 -8.426 -6.324 1.00 92.19 97 THR A O 1
ATOM 715 N N . VAL A 1 98 ? 11.006 -10.294 -7.206 1.00 89.69 98 VAL A N 1
ATOM 716 C CA . VAL A 1 98 ? 9.704 -10.933 -7.434 1.00 89.69 98 VAL A CA 1
ATOM 717 C C . VAL A 1 98 ? 8.966 -11.217 -6.122 1.00 89.69 98 VAL A C 1
ATOM 719 O O . VAL A 1 98 ? 7.743 -11.100 -6.055 1.00 89.69 98 VAL A O 1
ATOM 722 N N . LYS A 1 99 ? 9.691 -11.552 -5.049 1.00 90.56 99 LYS A N 1
ATOM 723 C CA . LYS A 1 99 ? 9.097 -11.686 -3.710 1.00 90.56 99 LYS A CA 1
ATOM 724 C C . LYS A 1 99 ? 8.543 -10.356 -3.208 1.00 90.56 99 LYS A C 1
ATOM 726 O O . LYS A 1 99 ? 7.414 -10.331 -2.723 1.00 90.56 99 LYS A O 1
ATOM 731 N N . ALA A 1 100 ? 9.305 -9.272 -3.362 1.00 90.62 100 ALA A N 1
ATOM 732 C CA . ALA A 1 100 ? 8.875 -7.932 -2.977 1.00 90.62 100 ALA A CA 1
ATOM 733 C C . ALA A 1 100 ? 7.636 -7.482 -3.768 1.00 90.62 100 ALA A C 1
ATOM 735 O O . ALA A 1 100 ? 6.683 -6.995 -3.164 1.00 90.62 100 ALA A O 1
ATOM 736 N N . GLN A 1 101 ? 7.614 -7.738 -5.080 1.00 88.75 101 GLN A N 1
ATOM 737 C CA . GLN A 1 101 ? 6.478 -7.480 -5.972 1.00 88.75 101 GLN A CA 1
ATOM 738 C C . GLN A 1 101 ? 5.187 -8.114 -5.477 1.00 88.75 101 GLN A C 1
ATOM 740 O O . GLN A 1 101 ? 4.215 -7.427 -5.169 1.00 88.75 101 GLN A O 1
ATOM 745 N N . VAL A 1 102 ? 5.196 -9.441 -5.350 1.00 86.06 102 VAL A N 1
ATOM 746 C CA . VAL A 1 102 ? 3.995 -10.186 -4.974 1.00 86.06 102 VAL A CA 1
ATOM 747 C C . VAL A 1 102 ? 3.570 -9.848 -3.548 1.00 86.06 102 VAL A C 1
ATOM 749 O O . VAL A 1 102 ? 2.375 -9.744 -3.273 1.00 86.06 102 VAL A O 1
ATOM 752 N N . TYR A 1 103 ? 4.524 -9.654 -2.633 1.00 89.06 103 TYR A N 1
ATOM 753 C CA . TYR A 1 103 ? 4.222 -9.220 -1.271 1.00 89.06 103 TYR A CA 1
ATOM 754 C C . TYR A 1 103 ? 3.494 -7.872 -1.261 1.00 89.06 103 TYR A C 1
ATOM 756 O O . TYR A 1 103 ? 2.435 -7.761 -0.640 1.00 89.06 103 TYR A O 1
ATOM 764 N N . PHE A 1 104 ? 4.035 -6.870 -1.957 1.00 88.38 104 PHE A N 1
ATOM 765 C CA . PHE A 1 104 ? 3.465 -5.530 -1.967 1.00 88.38 104 PHE A CA 1
ATOM 766 C C . PHE A 1 104 ? 2.085 -5.520 -2.634 1.00 88.38 104 PHE A C 1
ATOM 768 O O . PHE A 1 104 ? 1.128 -5.042 -2.027 1.00 88.38 104 PHE A O 1
ATOM 775 N N . ASP A 1 105 ? 1.946 -6.140 -3.809 1.00 83.00 105 ASP A N 1
ATOM 776 C CA . ASP A 1 105 ? 0.681 -6.183 -4.558 1.00 83.00 105 ASP A CA 1
ATOM 777 C C . ASP A 1 105 ? -0.427 -6.940 -3.827 1.00 83.00 105 ASP A C 1
ATOM 779 O O . ASP A 1 105 ? -1.598 -6.576 -3.934 1.00 83.00 105 ASP A O 1
ATOM 783 N N . SER A 1 106 ? -0.078 -7.975 -3.060 1.00 81.44 106 SER A N 1
ATOM 784 C CA . SER A 1 106 ? -1.067 -8.719 -2.275 1.00 81.44 106 SER A CA 1
ATOM 785 C C . SER A 1 106 ? -1.416 -8.032 -0.957 1.00 81.44 106 SER A C 1
ATOM 787 O O . SER A 1 106 ? -2.561 -8.113 -0.525 1.00 81.44 106 SER A O 1
ATOM 789 N N . THR A 1 107 ? -0.469 -7.344 -0.316 1.00 87.81 107 THR A N 1
ATOM 790 C CA . THR A 1 107 ? -0.653 -6.825 1.049 1.00 87.81 107 THR A CA 1
ATOM 791 C C . THR A 1 107 ? -1.145 -5.379 1.061 1.00 87.81 107 THR A C 1
ATOM 793 O O . THR A 1 107 ? -2.080 -5.048 1.790 1.00 87.81 107 THR A O 1
ATOM 796 N N . PHE A 1 108 ? -0.547 -4.500 0.254 1.00 87.62 108 PHE A N 1
ATOM 797 C CA . PHE A 1 108 ? -0.796 -3.057 0.305 1.00 87.62 108 PHE A CA 1
ATOM 798 C C . PHE A 1 108 ? -2.257 -2.651 0.009 1.00 87.62 108 PHE A C 1
ATOM 800 O O . PHE A 1 108 ? -2.780 -1.791 0.728 1.00 87.62 108 PHE A O 1
ATOM 807 N N . PRO A 1 109 ? -2.977 -3.271 -0.953 1.00 87.00 109 PRO A N 1
ATOM 808 C CA . PRO A 1 109 ? -4.381 -2.937 -1.217 1.00 87.00 109 PRO A CA 1
ATOM 809 C C . PRO A 1 109 ? -5.360 -3.369 -0.111 1.00 87.00 109 PRO A C 1
ATOM 811 O O . PRO A 1 109 ? -6.473 -2.852 -0.041 1.00 87.00 109 PRO A O 1
ATOM 814 N N . GLN A 1 110 ? -4.975 -4.301 0.770 1.00 84.75 110 GLN A N 1
ATOM 815 C CA . GLN A 1 110 ? -5.886 -4.927 1.740 1.00 84.75 110 GLN A CA 1
ATOM 816 C C . GLN A 1 110 ? -6.106 -4.103 3.025 1.00 84.75 110 GLN A C 1
ATOM 818 O O . GLN A 1 110 ? -6.758 -4.579 3.953 1.00 84.75 110 GLN A O 1
ATOM 823 N N . GLN A 1 111 ? -5.618 -2.859 3.105 1.00 89.19 111 GLN A N 1
ATOM 824 C CA . GLN A 1 111 ? -5.704 -2.002 4.305 1.00 89.19 111 GLN A CA 1
ATOM 825 C C . GLN A 1 111 ? -7.118 -1.937 4.917 1.00 89.19 111 GLN A C 1
ATOM 827 O O . GLN A 1 111 ? -7.294 -2.161 6.117 1.00 89.19 111 GLN A O 1
ATOM 832 N N . ALA A 1 112 ? -8.140 -1.691 4.091 1.00 88.81 112 ALA A N 1
ATOM 833 C CA . ALA A 1 112 ? -9.529 -1.600 4.548 1.00 88.81 112 ALA A CA 1
ATOM 834 C C . ALA A 1 112 ? -10.080 -2.948 5.050 1.00 88.81 112 ALA A C 1
ATOM 836 O O . ALA A 1 112 ? -10.821 -2.995 6.034 1.00 88.81 112 ALA A O 1
ATOM 837 N N . GLU A 1 113 ? -9.699 -4.052 4.404 1.00 89.69 113 GLU A N 1
ATOM 838 C CA . GLU A 1 113 ? -10.102 -5.403 4.803 1.00 89.69 113 GLU A CA 1
ATOM 839 C C . GLU A 1 113 ? -9.452 -5.806 6.132 1.00 89.69 113 GLU A C 1
ATOM 841 O O . GLU A 1 113 ? -10.128 -6.322 7.027 1.00 89.69 113 GLU A O 1
ATOM 846 N N . TYR A 1 114 ? -8.164 -5.500 6.312 1.00 90.06 114 TYR A N 1
ATOM 847 C CA . TYR A 1 114 ? -7.463 -5.722 7.576 1.00 90.06 114 TYR A CA 1
ATOM 848 C C . TYR A 1 114 ? -8.091 -4.921 8.717 1.00 90.06 114 TYR A C 1
ATOM 850 O O . TYR A 1 114 ? -8.322 -5.488 9.786 1.00 90.06 114 TYR A O 1
ATOM 858 N N . LEU A 1 115 ? -8.436 -3.650 8.488 1.00 93.62 115 LEU A N 1
ATOM 859 C CA . LEU A 1 115 ? -9.128 -2.833 9.485 1.00 93.62 115 LEU A CA 1
ATOM 860 C C . LEU A 1 115 ? -10.516 -3.399 9.822 1.00 93.62 115 LEU A C 1
ATOM 862 O O . LEU A 1 115 ? -10.911 -3.451 10.989 1.00 93.62 115 LEU A O 1
ATOM 866 N N . HIS A 1 116 ? -11.263 -3.867 8.819 1.00 93.75 116 HIS A N 1
ATOM 867 C CA . HIS A 1 116 ? -12.552 -4.517 9.043 1.00 93.75 116 HIS A CA 1
ATOM 868 C C . HIS A 1 116 ? -12.410 -5.782 9.902 1.00 93.75 116 HIS A C 1
ATOM 870 O O . HIS A 1 116 ? -13.151 -5.960 10.875 1.00 93.75 116 HIS A O 1
ATOM 876 N N . ARG A 1 117 ? -11.437 -6.639 9.574 1.00 93.50 117 ARG A N 1
ATOM 877 C CA . ARG A 1 117 ? -11.152 -7.868 10.319 1.00 93.50 117 ARG A CA 1
ATOM 878 C C . ARG A 1 117 ? -10.725 -7.570 11.751 1.00 93.50 117 ARG A C 1
ATOM 880 O O . ARG A 1 117 ? -11.221 -8.218 12.665 1.00 93.50 117 ARG A O 1
ATOM 887 N N . GLU A 1 118 ? -9.884 -6.566 11.962 1.00 93.44 118 GLU A N 1
ATOM 888 C CA . GLU A 1 118 ? -9.493 -6.118 13.299 1.00 93.44 118 GLU A CA 1
ATOM 889 C C . GLU A 1 118 ? -10.702 -5.629 14.108 1.00 93.44 118 GLU A C 1
ATOM 891 O O . GLU A 1 118 ? -10.902 -6.021 15.258 1.00 93.44 118 GLU A O 1
ATOM 896 N N . ASN A 1 119 ? -11.588 -4.845 13.494 1.00 92.31 119 ASN A N 1
ATOM 897 C CA . ASN A 1 119 ? -12.820 -4.408 14.142 1.00 92.31 119 ASN A CA 1
ATOM 898 C C . ASN A 1 119 ? -13.748 -5.577 14.509 1.00 92.31 119 ASN A C 1
ATOM 900 O O . ASN A 1 119 ? -14.439 -5.520 15.534 1.00 92.31 119 ASN A O 1
ATOM 904 N N . LEU A 1 120 ? -13.753 -6.654 13.721 1.00 94.12 120 LEU A N 1
ATOM 905 C CA . LEU A 1 120 ? -14.445 -7.893 14.070 1.00 94.12 120 LEU A CA 1
ATOM 906 C C . LEU A 1 120 ? -13.743 -8.631 15.221 1.00 94.12 120 LEU A C 1
ATOM 908 O O . LEU A 1 120 ? -14.418 -9.071 16.150 1.00 94.12 120 LEU A O 1
ATOM 912 N N . THR A 1 121 ? -12.410 -8.703 15.219 1.00 93.81 121 THR A N 1
ATOM 913 C CA . THR A 1 121 ? -11.614 -9.277 16.314 1.00 93.81 121 THR A CA 1
ATOM 914 C C . THR A 1 121 ? -11.908 -8.567 17.632 1.00 93.81 121 THR A C 1
ATOM 916 O O . THR A 1 121 ? -12.277 -9.221 18.603 1.00 93.81 121 THR A O 1
ATOM 919 N N . ARG A 1 122 ? -11.880 -7.228 17.661 1.00 91.12 122 ARG A N 1
ATOM 920 C CA . ARG A 1 122 ? -12.227 -6.422 18.848 1.00 91.12 122 ARG A CA 1
ATOM 921 C C . ARG A 1 122 ? -13.640 -6.723 19.361 1.00 91.12 122 ARG A C 1
ATOM 923 O O . ARG A 1 122 ? -13.847 -6.829 20.569 1.00 91.12 122 ARG A O 1
ATOM 930 N N . LYS A 1 123 ? -14.617 -6.897 18.459 1.00 91.56 123 LYS A N 1
ATOM 931 C CA . LYS A 1 123 ? -15.990 -7.311 18.816 1.00 91.56 123 LYS A CA 1
ATOM 932 C C . LYS A 1 123 ? -16.025 -8.724 19.406 1.00 91.56 123 LYS A C 1
ATOM 934 O O . LYS A 1 123 ? -16.692 -8.937 20.416 1.00 91.56 123 LYS A O 1
ATOM 939 N N . ASN A 1 124 ? -15.299 -9.665 18.811 1.00 93.12 124 ASN A N 1
ATOM 940 C CA . ASN A 1 124 ? -15.248 -11.054 19.261 1.00 93.12 124 ASN A CA 1
ATOM 941 C C . ASN A 1 124 ? -14.551 -11.196 20.621 1.00 93.12 124 ASN A C 1
ATOM 943 O O . ASN A 1 124 ? -15.013 -11.971 21.452 1.00 93.12 124 ASN A O 1
ATOM 947 N N . THR A 1 125 ? -13.516 -10.399 20.896 1.00 92.12 125 THR A N 1
ATOM 948 C CA . THR A 1 125 ? -12.811 -10.383 22.189 1.00 92.12 125 THR A CA 1
ATOM 949 C C . THR A 1 125 ? -13.738 -10.028 23.353 1.00 92.12 125 THR A C 1
ATOM 951 O O . THR A 1 125 ? -13.601 -10.577 24.444 1.00 92.12 125 THR A O 1
ATOM 954 N N . VAL A 1 126 ? -14.723 -9.149 23.135 1.00 93.31 126 VAL A N 1
ATOM 955 C CA . VAL A 1 126 ? -15.689 -8.751 24.177 1.00 93.31 126 VAL A CA 1
ATOM 956 C C . VAL A 1 126 ? -16.970 -9.588 24.191 1.00 93.31 126 VAL A C 1
ATOM 958 O O . VAL A 1 126 ? -17.772 -9.462 25.116 1.00 93.31 126 VAL A O 1
ATOM 961 N N . ALA A 1 127 ? -17.177 -10.461 23.204 1.00 94.06 127 ALA A N 1
ATOM 962 C CA . ALA A 1 127 ? -18.377 -11.289 23.107 1.00 94.06 127 ALA A CA 1
ATOM 963 C C . ALA A 1 127 ? -18.592 -12.232 24.315 1.00 94.06 127 ALA A C 1
ATOM 965 O O . ALA A 1 127 ? -19.738 -12.341 24.756 1.00 94.06 127 ALA A O 1
ATOM 966 N N . PRO A 1 128 ? -17.557 -12.870 24.911 1.00 95.06 128 PRO A N 1
ATOM 967 C CA . PRO A 1 128 ? -17.743 -13.738 26.075 1.00 95.06 128 PRO A CA 1
ATOM 968 C C . PRO A 1 128 ? -18.295 -12.984 27.286 1.00 95.06 128 PRO A C 1
ATOM 970 O O . PRO A 1 128 ? -19.293 -13.402 27.864 1.00 95.06 128 PRO A O 1
ATOM 973 N N . ILE A 1 129 ? -17.703 -11.836 27.630 1.00 94.25 129 ILE A N 1
ATOM 974 C CA . ILE A 1 129 ? -18.156 -11.025 28.768 1.00 94.25 129 ILE A CA 1
ATOM 975 C C . ILE A 1 129 ? -19.532 -10.392 28.503 1.00 94.25 129 ILE A C 1
ATOM 977 O O . ILE A 1 129 ? -20.348 -10.288 29.415 1.00 94.25 129 ILE A O 1
ATOM 981 N N . LEU A 1 130 ? -19.837 -10.034 27.250 1.00 94.56 130 LEU A N 1
ATOM 982 C CA . LEU A 1 130 ? -21.167 -9.565 26.860 1.00 94.56 130 LEU A CA 1
ATOM 983 C C . LEU A 1 130 ? -22.224 -10.657 27.062 1.00 94.56 130 LEU A C 1
ATOM 985 O O . LEU A 1 130 ? -23.285 -10.397 27.632 1.00 94.56 130 LEU A O 1
ATOM 989 N N . ARG A 1 131 ? -21.929 -11.889 26.632 1.00 94.19 131 ARG A N 1
ATOM 990 C CA . ARG A 1 131 ? -22.799 -13.049 26.848 1.00 94.19 131 ARG A CA 1
ATOM 991 C C . ARG A 1 131 ? -22.998 -13.308 28.341 1.00 94.19 131 ARG A C 1
ATOM 993 O O . ARG A 1 131 ? -24.133 -13.409 28.787 1.00 94.19 131 ARG A O 1
ATOM 1000 N N . ASP A 1 132 ? -21.918 -13.305 29.115 1.00 93.06 132 ASP A N 1
ATOM 1001 C CA . ASP A 1 132 ? -21.950 -13.492 30.568 1.00 93.06 132 ASP A CA 1
ATOM 1002 C C . ASP A 1 132 ? -22.847 -12.484 31.300 1.00 93.06 132 ASP A C 1
ATOM 1004 O O . ASP A 1 132 ? -23.457 -12.841 32.304 1.00 93.06 132 ASP A O 1
ATOM 1008 N N . ILE A 1 133 ? -22.897 -11.226 30.847 1.00 94.19 133 ILE A N 1
ATOM 1009 C CA . ILE A 1 133 ? -23.741 -10.178 31.444 1.00 94.19 133 ILE A CA 1
ATOM 1010 C C . ILE A 1 133 ? -25.194 -10.320 30.977 1.00 94.19 133 ILE A C 1
ATOM 1012 O O . ILE A 1 133 ? -26.125 -10.164 31.765 1.00 94.19 133 ILE A O 1
ATOM 1016 N N . THR A 1 134 ? -25.407 -10.602 29.691 1.00 93.38 134 THR A N 1
ATOM 1017 C CA . THR A 1 134 ? -26.751 -10.643 29.089 1.00 93.38 134 THR A CA 1
ATOM 1018 C C . THR A 1 134 ? -27.540 -11.893 29.478 1.00 93.38 134 THR A C 1
ATOM 1020 O O . THR A 1 134 ? -28.754 -11.807 29.681 1.00 93.38 134 THR A O 1
ATOM 1023 N N . GLU A 1 135 ? -26.850 -13.023 29.635 1.00 90.00 135 GLU A N 1
ATOM 1024 C CA . GLU A 1 135 ? -27.382 -14.318 30.079 1.00 90.00 135 GLU A CA 1
ATOM 1025 C C . GLU A 1 135 ? -27.218 -14.527 31.594 1.00 90.00 135 GLU A C 1
ATOM 1027 O O . GLU A 1 135 ? -27.500 -15.611 32.109 1.00 90.00 135 GLU A O 1
ATOM 1032 N N . TRP A 1 136 ? -26.766 -13.500 32.323 1.00 87.62 136 TRP A N 1
ATOM 1033 C CA . TRP A 1 136 ? -26.561 -13.589 33.761 1.00 87.62 136 TRP A CA 1
ATOM 1034 C C . TRP A 1 136 ? -27.848 -14.010 34.475 1.00 87.62 136 TRP A C 1
ATOM 1036 O O . TRP A 1 136 ? -28.911 -13.411 34.291 1.00 87.62 136 TRP A O 1
ATOM 1046 N N . SER A 1 137 ? -27.727 -15.020 35.335 1.00 76.38 137 SER A N 1
ATOM 1047 C CA . SER A 1 137 ? -28.801 -15.485 36.201 1.00 76.38 137 SER A CA 1
ATOM 1048 C C . SER A 1 137 ? -28.290 -15.613 37.636 1.00 76.38 137 SER A C 1
ATOM 1050 O O . SER A 1 137 ? -27.202 -16.157 37.853 1.00 76.38 137 SER A O 1
ATOM 1052 N N . PRO A 1 138 ? -29.074 -15.181 38.637 1.00 63.25 138 PRO A N 1
ATOM 1053 C CA . PRO A 1 138 ? -28.692 -15.281 40.041 1.00 63.25 138 PRO A CA 1
ATOM 1054 C C . PRO A 1 138 ? -28.567 -16.727 40.556 1.00 63.25 138 PRO A C 1
ATOM 1056 O O . PRO A 1 138 ? -28.023 -16.927 41.636 1.00 63.25 138 PRO A O 1
ATOM 1059 N N . SER A 1 139 ? -29.028 -17.745 39.812 1.00 55.88 139 SER A N 1
ATOM 1060 C CA . SER A 1 139 ? -29.040 -19.150 40.263 1.00 55.88 139 SER A CA 1
ATOM 1061 C C . SER A 1 139 ? -27.804 -19.979 39.863 1.00 55.88 139 SER A C 1
ATOM 1063 O O . SER A 1 139 ? -27.855 -21.208 39.900 1.00 55.88 139 SER A O 1
ATOM 1065 N N . GLY A 1 140 ? -26.713 -19.341 39.427 1.00 49.75 140 GLY A N 1
ATOM 1066 C CA . GLY A 1 140 ? -25.524 -20.012 38.877 1.00 49.75 140 GLY A CA 1
ATOM 1067 C C . GLY A 1 140 ? -24.665 -20.810 39.871 1.00 49.75 140 GLY A C 1
ATOM 1068 O O . GLY A 1 140 ? -23.783 -21.544 39.434 1.00 49.75 140 GLY A O 1
ATOM 1069 N N . SER A 1 141 ? -24.914 -20.731 41.184 1.00 40.78 141 SER A N 1
ATOM 1070 C CA . SER A 1 141 ? -24.323 -21.650 42.167 1.00 40.78 141 SER A CA 1
ATOM 1071 C C . SER A 1 141 ? -25.358 -22.697 42.584 1.00 40.78 141 SER A C 1
ATOM 1073 O O . SER A 1 141 ? -26.205 -22.428 43.429 1.00 40.78 141 SER A O 1
ATOM 1075 N N . GLY A 1 142 ? -25.299 -23.867 41.945 1.00 36.59 142 GLY A N 1
ATOM 1076 C CA . GLY A 1 142 ? -25.909 -25.136 42.360 1.00 36.59 142 GLY A CA 1
ATOM 1077 C C . GLY A 1 142 ? -27.150 -25.092 43.263 1.00 36.59 142 GLY A C 1
ATOM 1078 O O . GLY A 1 142 ? -27.028 -25.155 44.478 1.00 36.59 142 GLY A O 1
ATOM 1079 N N . GLY A 1 143 ? -28.328 -25.165 42.639 1.00 34.56 143 GLY A N 1
ATOM 1080 C CA . GLY A 1 143 ? -29.509 -25.808 43.220 1.00 34.56 143 GLY A CA 1
ATOM 1081 C C . GLY A 1 143 ? -30.412 -24.929 44.088 1.00 34.56 143 GLY A C 1
ATOM 1082 O O . GLY A 1 143 ? -30.085 -24.585 45.215 1.00 34.56 143 GLY A O 1
ATOM 1083 N N . GLY A 1 144 ? -31.631 -24.691 43.597 1.00 36.72 144 GLY A N 1
ATOM 1084 C CA . GLY A 1 144 ? -32.758 -24.294 44.441 1.00 36.72 144 GLY A CA 1
ATOM 1085 C C . GLY A 1 144 ? -33.563 -23.133 43.880 1.00 36.72 144 GLY A C 1
ATOM 1086 O O . GLY A 1 144 ? -33.141 -21.984 43.915 1.00 36.72 144 GLY A O 1
ATOM 1087 N N . LYS A 1 145 ? -34.769 -23.444 43.400 1.00 42.66 145 LYS A N 1
ATOM 1088 C CA . LYS A 1 145 ? -35.838 -22.477 43.143 1.00 42.66 145 LYS A CA 1
ATOM 1089 C C . LYS A 1 145 ? -36.118 -21.683 44.425 1.00 42.66 145 LYS A C 1
ATOM 1091 O O . LYS A 1 145 ? -36.828 -22.167 45.299 1.00 42.66 145 LYS A O 1
ATOM 1096 N N . ALA A 1 146 ? -35.618 -20.459 44.506 1.00 39.88 146 ALA A N 1
ATOM 1097 C CA . ALA A 1 146 ? -36.141 -19.449 45.409 1.00 39.88 146 ALA A CA 1
ATOM 1098 C C . ALA A 1 146 ? -36.310 -18.157 44.611 1.00 39.88 146 ALA A C 1
ATOM 1100 O O . ALA A 1 146 ? -35.340 -17.502 44.243 1.00 39.88 146 ALA A O 1
ATOM 1101 N N . ALA A 1 147 ? -37.565 -17.806 44.337 1.00 44.31 147 ALA A N 1
ATOM 1102 C CA . ALA A 1 147 ? -37.980 -16.477 43.905 1.00 44.31 147 ALA A CA 1
ATOM 1103 C C . ALA A 1 147 ? -37.838 -15.490 45.083 1.00 44.31 147 ALA A C 1
ATOM 1105 O O . ALA A 1 147 ? -38.814 -14.928 45.570 1.00 44.31 147 ALA A O 1
ATOM 1106 N N . GLY A 1 148 ? -36.615 -15.362 45.597 1.00 45.44 148 GLY A N 1
ATOM 1107 C CA . GLY A 1 148 ? -36.235 -14.480 46.689 1.00 45.44 148 GLY A CA 1
ATOM 1108 C C . GLY A 1 148 ? -35.291 -13.413 46.158 1.00 45.44 148 GLY A C 1
ATOM 1109 O O . GLY A 1 148 ? -34.326 -13.733 45.474 1.00 45.44 148 GLY A O 1
ATOM 1110 N N . MET A 1 149 ? -35.638 -12.159 46.437 1.00 55.53 149 MET A N 1
ATOM 1111 C CA . MET A 1 149 ? -34.855 -10.927 46.307 1.00 55.53 149 MET A CA 1
ATOM 1112 C C . MET A 1 149 ? -33.381 -11.116 45.887 1.00 55.53 149 MET A C 1
ATOM 1114 O O . MET A 1 149 ? -32.598 -11.744 46.600 1.00 55.53 149 MET A O 1
ATOM 1118 N N . LEU A 1 150 ? -32.994 -10.529 44.747 1.00 66.56 150 LEU A N 1
ATOM 1119 C CA . LEU A 1 150 ? -31.598 -10.461 44.298 1.00 66.56 150 LEU A CA 1
ATOM 1120 C C . LEU A 1 150 ? -30.715 -9.926 45.436 1.00 66.56 150 LEU A C 1
ATOM 1122 O O . LEU A 1 150 ? -30.952 -8.827 45.938 1.00 66.56 150 LEU A O 1
ATOM 1126 N N . SER A 1 151 ? -29.712 -10.699 45.864 1.00 76.94 151 SER A N 1
ATOM 1127 C CA . SER A 1 151 ? -28.812 -10.250 46.927 1.00 76.94 151 SER A CA 1
ATOM 1128 C C . SER A 1 151 ? -27.964 -9.074 46.434 1.00 76.94 151 SER A C 1
ATOM 1130 O O . SER A 1 151 ? -27.497 -9.062 45.292 1.00 76.94 151 SER A O 1
ATOM 1132 N N . ALA A 1 152 ? -27.728 -8.086 47.301 1.00 79.50 152 ALA A N 1
ATOM 1133 C CA . ALA A 1 152 ? -26.917 -6.914 46.958 1.00 79.50 152 ALA A CA 1
ATOM 1134 C C . ALA A 1 152 ? -25.507 -7.303 46.464 1.00 79.50 152 ALA A C 1
ATOM 1136 O O . ALA A 1 152 ? -24.981 -6.695 45.538 1.00 79.50 152 ALA A O 1
ATOM 1137 N N . ALA A 1 153 ? -24.928 -8.377 47.013 1.00 82.69 153 ALA A N 1
ATOM 1138 C CA . ALA A 1 153 ? -23.630 -8.905 46.588 1.00 82.69 153 ALA A CA 1
ATOM 1139 C C . ALA A 1 153 ? -23.644 -9.485 45.158 1.00 82.69 153 ALA A C 1
ATOM 1141 O O . ALA A 1 153 ? -22.663 -9.358 44.420 1.00 82.69 153 ALA A O 1
ATOM 1142 N N . ALA A 1 154 ? -24.751 -10.112 44.744 1.00 83.38 154 ALA A N 1
ATOM 1143 C CA . ALA A 1 154 ? -24.904 -10.634 43.389 1.00 83.38 154 ALA A CA 1
ATOM 1144 C C . ALA A 1 154 ? -25.018 -9.495 42.360 1.00 83.38 154 ALA A C 1
ATOM 1146 O O . ALA A 1 154 ? -24.383 -9.555 41.306 1.00 83.38 154 ALA A O 1
ATOM 1147 N N . LEU A 1 155 ? -25.763 -8.435 42.697 1.00 85.00 155 LEU A N 1
ATOM 1148 C CA . LEU A 1 155 ? -25.874 -7.229 41.871 1.00 85.00 155 LEU A CA 1
ATOM 1149 C C . LEU A 1 155 ? -24.535 -6.488 41.754 1.00 85.00 155 LEU A C 1
ATOM 1151 O O . LEU A 1 155 ? -24.160 -6.103 40.650 1.00 85.00 155 LEU A O 1
ATOM 1155 N N . ASP A 1 156 ? -23.773 -6.372 42.846 1.00 87.25 156 ASP A N 1
ATOM 1156 C CA . ASP A 1 156 ? -22.430 -5.776 42.822 1.00 87.25 156 ASP A CA 1
ATOM 1157 C C . ASP A 1 156 ? -21.467 -6.571 41.921 1.00 87.25 156 ASP A C 1
ATOM 1159 O O . ASP A 1 156 ? -20.706 -6.006 41.136 1.00 87.25 156 ASP A O 1
ATOM 1163 N N . THR A 1 157 ? -21.555 -7.905 41.951 1.00 89.06 157 THR A N 1
ATOM 1164 C CA . THR A 1 157 ? -20.750 -8.772 41.075 1.00 89.06 157 THR A CA 1
ATOM 1165 C C . THR A 1 157 ? -21.078 -8.546 39.597 1.00 89.06 157 THR A C 1
ATOM 1167 O O . THR A 1 157 ? -20.170 -8.443 38.768 1.00 89.06 157 THR A O 1
ATOM 1170 N N . LEU A 1 158 ? -22.366 -8.440 39.253 1.00 91.00 158 LEU A N 1
ATOM 1171 C CA . LEU A 1 158 ? -22.802 -8.127 37.891 1.00 91.00 158 LEU A CA 1
ATOM 1172 C C . LEU A 1 158 ? -22.337 -6.729 37.465 1.00 91.00 158 LEU A C 1
ATOM 1174 O O . LEU A 1 158 ? -21.819 -6.565 36.362 1.00 91.00 158 LEU A O 1
ATOM 1178 N N . TYR A 1 159 ? -22.443 -5.744 38.355 1.00 93.19 159 TYR A N 1
ATOM 1179 C CA . TYR A 1 159 ? -22.003 -4.379 38.092 1.00 93.19 159 TYR A CA 1
ATOM 1180 C C . TYR A 1 159 ? -20.496 -4.311 37.797 1.00 93.19 159 TYR A C 1
ATOM 1182 O O . TYR A 1 159 ? -20.079 -3.702 36.812 1.00 93.19 159 TYR A O 1
ATOM 1190 N N . ARG A 1 160 ? -19.660 -5.032 38.559 1.00 92.12 160 ARG A N 1
ATOM 1191 C CA . ARG A 1 160 ? -18.221 -5.163 38.257 1.00 92.12 160 ARG A CA 1
ATOM 1192 C C . ARG A 1 160 ? -17.965 -5.798 36.888 1.00 92.12 160 ARG A C 1
ATOM 1194 O O . ARG A 1 160 ? -17.061 -5.353 36.181 1.00 92.12 160 ARG A O 1
ATOM 1201 N N . LYS A 1 161 ? -18.761 -6.797 36.477 1.00 93.62 161 LYS A N 1
ATOM 1202 C CA . LYS A 1 161 ? -18.685 -7.352 35.112 1.00 93.62 161 LYS A CA 1
ATOM 1203 C C . LYS A 1 161 ? -19.034 -6.296 34.057 1.00 93.62 161 LYS A C 1
ATOM 1205 O O . LYS A 1 161 ? -18.331 -6.212 33.053 1.00 93.62 161 LYS A O 1
ATOM 1210 N N . MET A 1 162 ? -20.051 -5.460 34.288 1.00 95.31 162 MET A N 1
ATOM 1211 C CA . MET A 1 162 ? -20.403 -4.351 33.386 1.00 95.31 162 MET A CA 1
ATOM 1212 C C . MET A 1 162 ? -19.258 -3.337 33.256 1.00 95.31 162 MET A C 1
ATOM 1214 O O . MET A 1 162 ? -18.912 -2.961 32.138 1.00 95.31 162 MET A O 1
ATOM 1218 N N . VAL A 1 163 ? -18.603 -2.964 34.362 1.00 94.88 163 VAL A N 1
ATOM 1219 C CA . VAL A 1 163 ? -17.401 -2.107 34.337 1.00 94.88 163 VAL A CA 1
ATOM 1220 C C . VAL A 1 163 ? -16.277 -2.753 33.518 1.00 94.88 163 VAL A C 1
ATOM 1222 O O . VAL A 1 163 ? -15.678 -2.097 32.664 1.00 94.88 163 VAL A O 1
ATOM 1225 N N . GLY A 1 164 ? -16.025 -4.051 33.720 1.00 94.44 164 GLY A N 1
ATOM 1226 C CA . GLY A 1 164 ? -15.048 -4.807 32.933 1.00 94.44 164 GLY A CA 1
ATOM 1227 C C . GLY A 1 164 ? -15.366 -4.812 31.435 1.00 94.44 164 GLY A C 1
ATOM 1228 O O . GLY A 1 164 ? -14.476 -4.589 30.616 1.00 94.44 164 GLY A O 1
ATOM 1229 N N . TYR A 1 165 ? -16.638 -4.990 31.067 1.00 95.44 165 TYR A N 1
ATOM 1230 C CA . TYR A 1 165 ? -17.087 -4.928 29.675 1.00 95.44 165 TYR A CA 1
ATOM 1231 C C . TYR A 1 165 ? -16.831 -3.559 29.043 1.00 95.44 165 TYR A C 1
ATOM 1233 O O . TYR A 1 165 ? -16.301 -3.491 27.934 1.00 95.44 165 TYR A O 1
ATOM 1241 N N . VAL A 1 166 ? -17.172 -2.476 29.748 1.00 94.94 166 VAL A N 1
ATOM 1242 C CA . VAL A 1 166 ? -16.953 -1.104 29.270 1.00 94.94 166 VAL A CA 1
ATOM 1243 C C . VAL A 1 166 ? -15.472 -0.864 28.975 1.00 94.94 166 VAL A C 1
ATOM 1245 O O . VAL A 1 166 ? -15.144 -0.398 27.885 1.00 94.94 166 VAL A O 1
ATOM 1248 N N . LEU A 1 167 ? -14.585 -1.243 29.901 1.00 93.12 167 LEU A N 1
ATOM 1249 C CA . LEU A 1 167 ? -13.136 -1.077 29.754 1.00 93.12 167 LEU A CA 1
ATOM 1250 C C . LEU A 1 167 ? -12.551 -1.884 28.593 1.00 93.12 167 LEU A C 1
ATOM 1252 O O . LEU A 1 167 ? -11.789 -1.340 27.793 1.00 93.12 167 LEU A O 1
ATOM 1256 N N . LEU A 1 168 ? -12.933 -3.159 28.471 1.00 92.62 168 LEU A N 1
ATOM 1257 C CA . LEU A 1 168 ? -12.469 -4.018 27.378 1.00 92.62 168 LEU A CA 1
ATOM 1258 C C . LEU A 1 168 ? -12.978 -3.525 26.020 1.00 92.62 168 LEU A C 1
ATOM 1260 O O . LEU A 1 168 ? -12.231 -3.507 25.047 1.00 92.62 168 LEU A O 1
ATOM 1264 N N . LYS A 1 169 ? -14.236 -3.077 25.945 1.00 93.19 169 LYS A N 1
ATOM 1265 C CA . LYS A 1 169 ? -14.835 -2.596 24.695 1.00 93.19 169 LYS A CA 1
ATOM 1266 C C . LYS A 1 169 ? -14.238 -1.276 24.222 1.00 93.19 169 LYS A C 1
ATOM 1268 O O . LYS A 1 169 ? -14.099 -1.072 23.012 1.00 93.19 169 LYS A O 1
ATOM 1273 N N . SER A 1 170 ? -13.925 -0.370 25.144 1.00 91.44 170 SER A N 1
ATOM 1274 C CA . SER A 1 170 ? -13.313 0.917 24.817 1.00 91.44 170 SER A CA 1
ATOM 1275 C C . SER A 1 170 ? -11.800 0.817 24.608 1.00 91.44 170 SER A C 1
ATOM 1277 O O . SER A 1 170 ? -11.219 1.738 24.040 1.00 91.44 170 SER A O 1
ATOM 1279 N N . ALA A 1 171 ? -11.166 -0.268 25.073 1.00 89.56 171 ALA A N 1
ATOM 1280 C CA . ALA A 1 171 ? -9.712 -0.428 25.151 1.00 89.56 171 ALA A CA 1
ATOM 1281 C C . ALA A 1 171 ? -9.033 0.791 25.813 1.00 89.56 171 ALA A C 1
ATOM 1283 O O . ALA A 1 171 ? -8.056 1.338 25.311 1.00 89.56 171 ALA A O 1
ATOM 1284 N N . MET A 1 172 ? -9.597 1.258 26.937 1.00 87.25 172 MET A N 1
ATOM 1285 C CA . MET A 1 172 ? -9.084 2.414 27.692 1.00 87.25 172 MET A CA 1
ATOM 1286 C C . MET A 1 172 ? -8.536 1.982 29.053 1.00 87.25 172 MET A C 1
ATOM 1288 O O . MET A 1 172 ? -9.097 2.315 30.101 1.00 87.25 172 MET A O 1
ATOM 1292 N N . GLY A 1 173 ? -7.441 1.230 29.018 1.00 83.56 173 GLY A N 1
ATOM 1293 C CA . GLY A 1 173 ? -6.771 0.703 30.203 1.00 83.56 173 GLY A CA 1
ATOM 1294 C C . GLY A 1 173 ? -7.216 -0.710 30.583 1.00 83.56 173 GLY A C 1
ATOM 1295 O O . GLY A 1 173 ? -8.206 -1.244 30.079 1.00 83.56 173 GLY A O 1
ATOM 1296 N N . ASN A 1 174 ? -6.439 -1.329 31.469 1.00 85.00 174 ASN A N 1
ATOM 1297 C CA . ASN A 1 174 ? -6.625 -2.718 31.871 1.00 85.00 174 ASN A CA 1
ATOM 1298 C C . ASN A 1 174 ? -7.696 -2.835 32.980 1.00 85.00 174 ASN A C 1
ATOM 1300 O O . ASN A 1 174 ? -7.544 -2.193 34.021 1.00 85.00 174 ASN A O 1
ATOM 1304 N N . PRO A 1 175 ? -8.739 -3.678 32.823 1.00 86.94 175 PRO A N 1
ATOM 1305 C CA . PRO A 1 175 ? -9.735 -3.928 33.869 1.00 86.94 175 PRO A CA 1
ATOM 1306 C C . PRO A 1 175 ? -9.180 -4.449 35.199 1.00 86.94 175 PRO A C 1
ATOM 1308 O O . PRO A 1 175 ? -9.867 -4.344 36.213 1.00 86.94 175 PRO A O 1
ATOM 1311 N N . THR A 1 176 ? -7.973 -5.026 35.219 1.00 88.62 176 THR A N 1
ATOM 1312 C CA . THR A 1 176 ? -7.340 -5.508 36.457 1.00 88.62 176 THR A CA 1
ATOM 1313 C C . THR A 1 176 ? -6.681 -4.396 37.270 1.00 88.62 176 THR A C 1
ATOM 1315 O O . THR A 1 176 ? -6.369 -4.608 38.440 1.00 88.62 176 THR A O 1
ATOM 1318 N N . ASP A 1 177 ? -6.448 -3.220 36.679 1.00 89.62 177 ASP A N 1
ATOM 1319 C CA . ASP A 1 177 ? -5.932 -2.066 37.411 1.00 89.62 177 ASP A CA 1
ATOM 1320 C C . ASP A 1 177 ? -7.058 -1.438 38.241 1.00 89.62 177 ASP A C 1
ATOM 1322 O O . ASP A 1 177 ? -8.042 -0.909 37.718 1.00 89.62 177 ASP A O 1
ATOM 1326 N N . VAL A 1 178 ? -6.887 -1.472 39.563 1.00 90.31 178 VAL A N 1
ATOM 1327 C CA . VAL A 1 178 ? -7.848 -0.957 40.542 1.00 90.31 178 VAL A CA 1
ATOM 1328 C C . VAL A 1 178 ? -8.161 0.525 40.309 1.00 90.31 178 VAL A C 1
ATOM 1330 O O . VAL A 1 178 ? -9.304 0.943 40.497 1.00 90.31 178 VAL A O 1
ATOM 1333 N N . GLN A 1 179 ? -7.184 1.337 39.893 1.00 89.50 179 GLN A N 1
ATOM 1334 C CA . GLN A 1 179 ? -7.399 2.768 39.675 1.00 89.50 179 GLN A CA 1
ATOM 1335 C C . GLN A 1 179 ? -8.230 3.045 38.420 1.00 89.50 179 GLN A C 1
ATOM 1337 O O . GLN A 1 179 ? -9.091 3.931 38.447 1.00 89.50 179 GLN A O 1
ATOM 1342 N N . VAL A 1 180 ? -7.982 2.286 37.349 1.00 90.62 180 VAL A N 1
ATOM 1343 C CA . VAL A 1 180 ? -8.720 2.349 36.077 1.00 90.62 180 VAL A CA 1
ATOM 1344 C C . VAL A 1 180 ? -10.140 1.819 36.268 1.00 90.62 180 VAL A C 1
ATOM 1346 O O . VAL A 1 180 ? -11.106 2.484 35.891 1.00 90.62 180 VAL A O 1
ATOM 1349 N N . ALA A 1 181 ? -10.285 0.665 36.926 1.00 92.25 181 ALA A N 1
ATOM 1350 C CA . ALA A 1 181 ? -11.576 0.064 37.246 1.00 92.25 181 ALA A CA 1
ATOM 1351 C C . ALA A 1 181 ? -12.433 0.980 38.125 1.00 92.25 181 ALA A C 1
ATOM 1353 O O . ALA A 1 181 ? -13.615 1.168 37.847 1.00 92.25 181 ALA A O 1
ATOM 1354 N N . ARG A 1 182 ? -11.842 1.612 39.148 1.00 91.62 182 ARG A N 1
ATOM 1355 C CA . ARG A 1 182 ? -12.557 2.556 40.017 1.00 91.62 182 ARG A CA 1
ATOM 1356 C C . ARG A 1 182 ? -13.009 3.802 39.263 1.00 91.62 182 ARG A C 1
ATOM 1358 O O . ARG A 1 182 ? -14.128 4.254 39.470 1.00 91.62 182 ARG A O 1
ATOM 1365 N N . GLU A 1 183 ? -12.165 4.358 38.398 1.00 91.44 183 GLU A N 1
ATOM 1366 C CA . GLU A 1 183 ? -12.539 5.509 37.570 1.00 91.44 183 GLU A CA 1
ATOM 1367 C C . GLU A 1 183 ? -13.704 5.168 36.628 1.00 91.44 183 GLU A C 1
ATOM 1369 O O . GLU A 1 183 ? -14.674 5.920 36.550 1.00 91.44 183 GLU A O 1
ATOM 1374 N N . ALA A 1 184 ? -13.638 4.018 35.952 1.00 93.81 184 ALA A N 1
ATOM 1375 C CA . ALA A 1 184 ? -14.711 3.558 35.078 1.00 93.81 184 ALA A CA 1
ATOM 1376 C C . ALA A 1 184 ? -15.999 3.235 35.843 1.00 93.81 184 ALA A C 1
ATOM 1378 O O . ALA A 1 184 ? -17.075 3.551 35.348 1.00 93.81 184 ALA A O 1
ATOM 1379 N N . ALA A 1 185 ? -15.905 2.681 37.055 1.00 94.19 185 ALA A N 1
ATOM 1380 C CA . ALA A 1 185 ? -17.061 2.446 37.916 1.00 94.19 185 ALA A CA 1
ATOM 1381 C C . ALA A 1 185 ? -17.739 3.757 38.336 1.00 94.19 185 ALA A C 1
ATOM 1383 O O . ALA A 1 185 ? -18.955 3.855 38.266 1.00 94.19 185 ALA A O 1
ATOM 1384 N N . VAL A 1 186 ? -16.969 4.787 38.704 1.00 93.19 186 VAL A N 1
ATOM 1385 C CA . VAL A 1 186 ? -17.520 6.115 39.039 1.00 93.19 186 VAL A CA 1
ATOM 1386 C C . VAL A 1 186 ? -18.190 6.762 37.825 1.00 93.19 186 VAL A C 1
ATOM 1388 O O . VAL A 1 186 ? -19.246 7.375 37.958 1.00 93.19 186 VAL A O 1
ATOM 1391 N N . ALA A 1 187 ? -17.592 6.625 36.641 1.00 93.38 187 ALA A N 1
ATOM 1392 C CA . ALA A 1 187 ? -18.173 7.139 35.405 1.00 93.38 187 ALA A CA 1
ATOM 1393 C C . ALA A 1 187 ? -19.412 6.347 34.950 1.00 93.38 187 ALA A C 1
ATOM 1395 O O . ALA A 1 187 ? -20.293 6.929 34.329 1.00 93.38 187 ALA A O 1
ATOM 1396 N N . LEU A 1 188 ? -19.494 5.047 35.251 1.00 95.81 188 LEU A N 1
ATOM 1397 C CA . LEU A 1 188 ? -20.699 4.251 35.018 1.00 95.81 188 LEU A CA 1
ATOM 1398 C C . LEU A 1 188 ? -21.803 4.641 36.006 1.00 95.81 188 LEU A C 1
ATOM 1400 O O . LEU A 1 188 ? -22.926 4.868 35.578 1.00 95.81 188 LEU A O 1
ATOM 1404 N N . GLU A 1 189 ? -21.478 4.826 37.286 1.00 94.44 189 GLU A N 1
ATOM 1405 C CA . GLU A 1 189 ? -22.453 5.163 38.331 1.00 94.44 189 GLU A CA 1
ATOM 1406 C C . GLU A 1 189 ? -23.111 6.529 38.108 1.00 94.44 189 GLU A C 1
ATOM 1408 O O . GLU A 1 189 ? -24.258 6.734 38.498 1.00 94.44 189 GLU A O 1
ATOM 1413 N N . SER A 1 190 ? -22.424 7.458 37.433 1.00 91.56 190 SER A N 1
ATOM 1414 C CA . SER A 1 190 ? -22.985 8.774 37.105 1.00 91.56 190 SER A CA 1
ATOM 1415 C C . SER A 1 190 ? -24.067 8.747 36.019 1.00 91.56 190 SER A C 1
ATOM 1417 O O . SER A 1 190 ? -24.824 9.711 35.904 1.00 91.56 190 SER A O 1
ATOM 1419 N N . VAL A 1 191 ? -24.144 7.676 35.221 1.00 92.69 191 VAL A N 1
ATOM 1420 C CA . VAL A 1 191 ? -25.109 7.529 34.111 1.00 92.69 191 VAL A CA 1
ATOM 1421 C C . VAL A 1 191 ? -25.986 6.285 34.222 1.00 92.69 191 VAL A C 1
ATOM 1423 O O . VAL A 1 191 ? -27.004 6.196 33.546 1.00 92.69 191 VAL A O 1
ATOM 1426 N N . PHE A 1 192 ? -25.587 5.328 35.053 1.00 94.62 192 PHE A N 1
ATOM 1427 C CA . PHE A 1 192 ? -26.280 4.077 35.311 1.00 94.62 192 PHE A CA 1
ATOM 1428 C C . PHE A 1 192 ? -26.025 3.643 36.764 1.00 94.62 192 PHE A C 1
ATOM 1430 O O . PHE A 1 192 ? -25.075 2.899 37.037 1.00 94.62 192 PHE A O 1
ATOM 1437 N N . PRO A 1 193 ? -26.843 4.135 37.712 1.00 93.12 193 PRO A N 1
ATOM 1438 C CA . PRO A 1 193 ? -26.709 3.804 39.126 1.00 93.12 193 PRO A CA 1
ATOM 1439 C C . PRO A 1 193 ? -26.894 2.308 39.401 1.00 93.12 193 PRO A C 1
ATOM 1441 O O . PRO A 1 193 ? -27.694 1.645 38.735 1.00 93.12 193 PRO A O 1
ATOM 1444 N N . GLN A 1 194 ? -26.262 1.775 40.453 1.00 87.75 194 GLN A N 1
ATOM 1445 C CA . GLN A 1 194 ? -26.395 0.355 40.829 1.00 87.75 194 GLN A CA 1
ATOM 1446 C C . GLN A 1 194 ? -27.855 -0.103 41.024 1.00 87.75 194 GLN A C 1
ATOM 1448 O O . GLN A 1 194 ? -28.181 -1.268 40.789 1.00 87.75 194 GLN A O 1
ATOM 1453 N N . GLY A 1 195 ? -28.753 0.808 41.414 1.00 86.88 195 GLY A N 1
ATOM 1454 C CA . GLY A 1 195 ? -30.186 0.527 41.548 1.00 86.88 195 GLY A CA 1
ATOM 1455 C C . GLY A 1 195 ? -30.882 0.154 40.232 1.00 86.88 195 GLY A C 1
ATOM 1456 O O . GLY A 1 195 ? -31.864 -0.586 40.250 1.00 86.88 195 GLY A O 1
ATOM 1457 N N . GLU A 1 196 ? -30.364 0.596 39.083 1.00 89.06 196 GLU A N 1
ATOM 1458 C CA . GLU A 1 196 ? -30.954 0.323 37.766 1.00 89.06 196 GLU A CA 1
ATOM 1459 C C . GLU A 1 196 ? -30.585 -1.057 37.204 1.00 89.06 196 GLU A C 1
ATOM 1461 O O . GLU A 1 196 ? -31.189 -1.518 36.231 1.00 89.06 196 GLU A O 1
ATOM 1466 N N . VAL A 1 197 ? -29.652 -1.774 37.842 1.00 89.12 197 VAL A N 1
ATOM 1467 C CA . VAL A 1 197 ? -29.244 -3.131 37.438 1.00 89.12 197 VAL A CA 1
ATOM 1468 C C . VAL A 1 197 ? -30.434 -4.096 37.449 1.00 89.12 197 VAL A C 1
ATOM 1470 O O . VAL A 1 197 ? -30.551 -4.950 36.570 1.00 89.12 197 VAL A O 1
ATOM 1473 N N . ALA A 1 198 ? -31.360 -3.945 38.401 1.00 84.94 198 ALA A N 1
ATOM 1474 C CA . ALA A 1 198 ? -32.570 -4.764 38.457 1.00 84.94 198 ALA A CA 1
ATOM 1475 C C . ALA A 1 198 ? -33.481 -4.537 37.235 1.00 84.94 198 ALA A C 1
ATOM 1477 O O . ALA A 1 198 ? -33.995 -5.496 36.660 1.00 84.94 198 ALA A O 1
ATOM 1478 N N . THR A 1 199 ? -33.625 -3.283 36.795 1.00 88.88 199 THR A N 1
ATOM 1479 C CA . THR A 1 199 ? -34.386 -2.918 35.590 1.00 88.88 199 THR A CA 1
ATOM 1480 C C . THR A 1 199 ? -33.698 -3.435 34.328 1.00 88.88 199 THR A C 1
ATOM 1482 O O . THR A 1 199 ? -34.355 -4.001 33.458 1.00 88.88 199 THR A O 1
ATOM 1485 N N . PHE A 1 200 ? -32.367 -3.329 34.256 1.00 92.00 200 PHE A N 1
ATOM 1486 C CA . PHE A 1 200 ? -31.567 -3.902 33.170 1.00 92.00 200 PHE A CA 1
ATOM 1487 C C . PHE A 1 200 ? -31.786 -5.414 33.027 1.00 92.00 200 PHE A C 1
ATOM 1489 O O . PHE A 1 200 ? -31.929 -5.923 31.914 1.00 92.00 200 PHE A O 1
ATOM 1496 N N . LEU A 1 201 ? -31.863 -6.153 34.139 1.00 89.25 201 LEU A N 1
ATOM 1497 C CA . LEU A 1 201 ? -32.088 -7.601 34.117 1.00 89.25 201 LEU A CA 1
ATOM 1498 C C . LEU A 1 201 ? -33.438 -7.999 33.506 1.00 89.25 201 LEU A C 1
ATOM 1500 O O . LEU A 1 201 ? -33.512 -9.072 32.900 1.00 89.25 201 LEU A O 1
ATOM 1504 N N . ALA A 1 202 ? -34.456 -7.140 33.618 1.00 89.19 202 ALA A N 1
ATOM 1505 C CA . ALA A 1 202 ? -35.786 -7.361 33.053 1.00 89.19 202 ALA A CA 1
ATOM 1506 C C . ALA A 1 202 ? -35.853 -7.155 31.527 1.00 89.19 202 ALA A C 1
ATOM 1508 O O . ALA A 1 202 ? -36.822 -7.578 30.897 1.00 89.19 202 ALA A O 1
ATOM 1509 N N . LEU A 1 203 ? -34.838 -6.531 30.920 1.00 92.44 203 LEU A N 1
ATOM 1510 C CA . LEU A 1 203 ? -34.806 -6.285 29.480 1.00 92.44 203 LEU A CA 1
ATOM 1511 C C . LEU A 1 203 ? -34.565 -7.571 28.671 1.00 92.44 203 LEU A C 1
ATOM 1513 O O . LEU A 1 203 ? -33.850 -8.480 29.118 1.00 92.44 203 LEU A O 1
ATOM 1517 N N . PRO A 1 204 ? -35.089 -7.654 27.436 1.00 93.25 204 PRO A N 1
ATOM 1518 C CA . PRO A 1 204 ? -34.729 -8.729 26.527 1.00 93.25 204 PRO A CA 1
ATOM 1519 C C . PRO A 1 204 ? -33.263 -8.585 26.091 1.00 93.25 204 PRO A C 1
ATOM 1521 O O . PRO A 1 204 ? -32.700 -7.489 26.049 1.00 93.25 204 PRO A O 1
ATOM 1524 N N . ARG A 1 205 ? -32.633 -9.705 25.720 1.00 92.00 205 ARG A N 1
ATOM 1525 C CA . ARG A 1 205 ? -31.223 -9.755 25.292 1.00 92.00 205 ARG A CA 1
ATOM 1526 C C . ARG A 1 205 ? -30.804 -8.659 24.288 1.00 92.00 205 ARG A C 1
ATOM 1528 O O . ARG A 1 205 ? -29.810 -7.996 24.574 1.00 92.00 205 ARG A O 1
ATOM 1535 N N . PRO A 1 206 ? -31.509 -8.414 23.163 1.00 94.44 206 PRO A N 1
ATOM 1536 C CA . PRO A 1 206 ? -31.094 -7.381 22.207 1.00 94.44 206 PRO A CA 1
ATOM 1537 C C . PRO A 1 206 ? -31.100 -5.965 22.802 1.00 94.44 206 PRO A C 1
ATOM 1539 O O . PRO A 1 206 ? -30.332 -5.108 22.363 1.00 94.44 206 PRO A O 1
ATOM 1542 N N . ASP A 1 207 ? -31.941 -5.704 23.801 1.00 94.94 207 ASP A N 1
ATOM 1543 C CA . ASP A 1 207 ? -32.009 -4.401 24.467 1.00 94.94 207 ASP A CA 1
ATOM 1544 C C . ASP A 1 207 ? -30.913 -4.275 25.522 1.00 94.94 207 ASP A C 1
ATOM 1546 O O . ASP A 1 207 ? -30.278 -3.227 25.608 1.00 94.94 207 ASP A O 1
ATOM 1550 N N . LYS A 1 208 ? -30.596 -5.367 26.235 1.00 94.62 208 LYS A N 1
ATOM 1551 C CA . LYS A 1 208 ? -29.418 -5.440 27.112 1.00 94.62 208 LYS A CA 1
ATOM 1552 C C . LYS A 1 208 ? -28.130 -5.154 26.342 1.00 94.62 208 LYS A C 1
ATOM 1554 O O . LYS A 1 208 ? -27.315 -4.350 26.784 1.00 94.62 208 LYS A O 1
ATOM 1559 N N . GLU A 1 209 ? -27.951 -5.778 25.177 1.00 95.12 209 GLU A N 1
ATOM 1560 C CA . GLU A 1 209 ? -26.777 -5.560 24.322 1.00 95.12 209 GLU A CA 1
ATOM 1561 C C . GLU A 1 209 ? -26.700 -4.109 23.822 1.00 95.12 209 GLU A C 1
ATOM 1563 O O . GLU A 1 209 ? -25.636 -3.486 23.887 1.00 95.12 209 GLU A O 1
ATOM 1568 N N . ARG A 1 210 ? -27.826 -3.536 23.373 1.00 94.88 210 ARG A N 1
ATOM 1569 C CA . ARG A 1 210 ? -27.901 -2.126 22.955 1.00 94.88 210 ARG A CA 1
ATOM 1570 C C . ARG A 1 210 ? -27.591 -1.164 24.102 1.00 94.88 210 ARG A C 1
ATOM 1572 O O . ARG A 1 210 ? -26.780 -0.259 23.911 1.00 94.88 210 ARG A O 1
ATOM 1579 N N . GLN A 1 211 ? -28.163 -1.382 25.286 1.00 95.38 211 GLN A N 1
ATOM 1580 C CA . GLN A 1 211 ? -27.913 -0.543 26.457 1.00 95.38 211 GLN A CA 1
ATOM 1581 C C . GLN A 1 211 ? -26.451 -0.632 26.900 1.00 95.38 211 GLN A C 1
ATOM 1583 O O . GLN A 1 211 ? -25.814 0.399 27.079 1.00 95.38 211 GLN A O 1
ATOM 1588 N N . LEU A 1 212 ? -25.872 -1.834 26.983 1.00 95.75 212 LEU A N 1
ATOM 1589 C CA . LEU A 1 212 ? -24.452 -2.017 27.303 1.00 95.75 212 LEU A CA 1
ATOM 1590 C C . LEU A 1 212 ? -23.531 -1.328 26.290 1.00 95.75 212 LEU A C 1
ATOM 1592 O O . LEU A 1 212 ? -22.525 -0.733 26.673 1.00 95.75 212 LEU A O 1
ATOM 1596 N N . ASN A 1 213 ? -23.861 -1.391 24.998 1.00 94.44 213 ASN A N 1
ATOM 1597 C CA . ASN A 1 213 ? -23.108 -0.690 23.959 1.00 94.44 213 ASN A CA 1
ATOM 1598 C C . ASN A 1 213 ? -23.158 0.830 24.142 1.00 94.44 213 ASN A C 1
ATOM 1600 O O . ASN A 1 213 ? -22.107 1.470 24.087 1.00 94.44 213 ASN A O 1
ATOM 1604 N N . GLY A 1 214 ? -24.347 1.384 24.394 1.00 95.38 214 GLY A N 1
ATOM 1605 C CA . GLY A 1 214 ? -24.527 2.811 24.661 1.00 95.38 214 GLY A CA 1
ATOM 1606 C C . GLY A 1 214 ? -23.805 3.260 25.932 1.00 95.38 214 GLY A C 1
ATOM 1607 O O . GLY A 1 214 ? -23.071 4.244 25.900 1.00 95.38 214 GLY A O 1
ATOM 1608 N N . LEU A 1 215 ? -23.916 2.493 27.023 1.00 95.94 215 LEU A N 1
ATOM 1609 C CA . LEU A 1 215 ? -23.201 2.754 28.276 1.00 95.94 215 LEU A CA 1
ATOM 1610 C C . LEU A 1 215 ? -21.688 2.741 28.069 1.00 95.94 215 LEU A C 1
ATOM 1612 O O . LEU A 1 215 ? -20.997 3.628 28.558 1.00 95.94 215 LEU A O 1
ATOM 1616 N N . ALA A 1 216 ? -21.159 1.795 27.292 1.00 95.88 216 ALA A N 1
ATOM 1617 C CA . ALA A 1 216 ? -19.734 1.765 26.995 1.00 95.88 216 ALA A CA 1
ATOM 1618 C C . ALA A 1 216 ? -19.265 3.007 26.226 1.00 95.88 216 ALA A C 1
ATOM 1620 O O . ALA A 1 216 ? -18.216 3.556 26.559 1.00 95.88 216 ALA A O 1
ATOM 1621 N N . GLN A 1 217 ? -20.028 3.484 25.238 1.00 95.94 217 GLN A N 1
ATOM 1622 C CA . GLN A 1 217 ? -19.710 4.727 24.523 1.00 95.94 217 GLN A CA 1
ATOM 1623 C C . GLN A 1 217 ? -19.791 5.941 25.453 1.00 95.94 217 GLN A C 1
ATOM 1625 O O . GLN A 1 217 ? -18.865 6.747 25.507 1.00 95.94 217 GLN A O 1
ATOM 1630 N N . LEU A 1 218 ? -20.862 6.042 26.236 1.00 95.75 218 LEU A N 1
ATOM 1631 C CA . LEU A 1 218 ? -21.097 7.162 27.138 1.00 95.75 218 LEU A CA 1
ATOM 1632 C C . LEU A 1 218 ? -20.018 7.264 28.223 1.00 95.75 218 LEU A C 1
ATOM 1634 O O . LEU A 1 218 ? -19.391 8.313 28.379 1.00 95.75 218 LEU A O 1
ATOM 1638 N N . VAL A 1 219 ? -19.733 6.156 28.913 1.00 96.19 219 VAL A N 1
ATOM 1639 C CA . VAL A 1 219 ? -18.664 6.081 29.917 1.00 96.19 219 VAL A CA 1
ATOM 1640 C C . VAL A 1 219 ? -17.309 6.380 29.283 1.00 96.19 219 VAL A C 1
ATOM 1642 O O . VAL A 1 219 ? -16.482 7.049 29.904 1.00 96.19 219 VAL A O 1
ATOM 1645 N N . SER A 1 220 ? -17.081 5.953 28.036 1.00 95.06 220 SER A N 1
ATOM 1646 C CA . SER A 1 220 ? -15.830 6.266 27.346 1.00 95.06 220 SER A CA 1
ATOM 1647 C C . SER A 1 220 ? -15.638 7.768 27.154 1.00 95.06 220 SER A C 1
ATOM 1649 O O . SER A 1 220 ? -14.594 8.309 27.517 1.00 95.06 220 SER A O 1
ATOM 1651 N N . GLY A 1 221 ? -16.670 8.459 26.666 1.00 95.12 221 GLY A N 1
ATOM 1652 C CA . GLY A 1 221 ? -16.660 9.912 26.518 1.00 95.12 221 GLY A CA 1
ATOM 1653 C C . GLY A 1 221 ? -16.465 10.654 27.838 1.00 95.12 221 GLY A C 1
ATOM 1654 O O . GLY A 1 221 ? -15.670 11.590 27.906 1.00 95.12 221 GLY A O 1
ATOM 1655 N N . ILE A 1 222 ? -17.136 10.210 28.907 1.00 93.00 222 ILE A N 1
ATOM 1656 C CA . ILE A 1 222 ? -16.999 10.802 30.247 1.00 93.00 222 ILE A CA 1
ATOM 1657 C C . ILE A 1 222 ? -15.564 10.670 30.753 1.00 93.00 222 ILE A C 1
ATOM 1659 O O . ILE A 1 222 ? -14.997 11.636 31.259 1.00 93.00 222 ILE A O 1
ATOM 1663 N N . ARG A 1 223 ? -14.945 9.497 30.591 1.00 93.38 223 ARG A N 1
ATOM 1664 C CA . ARG A 1 223 ? -13.552 9.281 30.998 1.00 93.38 223 ARG A CA 1
ATOM 1665 C C . ARG A 1 223 ? -12.573 10.137 30.191 1.00 93.38 223 ARG A C 1
ATOM 1667 O O . ARG A 1 223 ? -11.663 10.717 30.776 1.00 93.38 223 ARG A O 1
ATOM 1674 N N . LEU A 1 224 ? -12.785 10.297 28.883 1.00 93.38 224 LEU A N 1
ATOM 1675 C CA . LEU A 1 224 ? -11.976 11.191 28.041 1.00 93.38 224 LEU A CA 1
ATOM 1676 C C . LEU A 1 224 ? -12.111 12.661 28.457 1.00 93.38 224 LEU A C 1
ATOM 1678 O O . LEU A 1 224 ? -11.119 13.387 28.531 1.00 93.38 224 LEU A O 1
ATOM 1682 N N . PHE A 1 225 ? -13.320 13.099 28.800 1.00 92.25 225 PHE A N 1
ATOM 1683 C CA . PHE A 1 225 ? -13.530 14.438 29.336 1.00 92.25 225 PHE A CA 1
ATOM 1684 C C . PHE A 1 225 ? -12.890 14.618 30.719 1.00 92.25 225 PHE A C 1
ATOM 1686 O O . PHE A 1 225 ? -12.210 15.614 30.965 1.00 92.25 225 PHE A O 1
ATOM 1693 N N . ASN A 1 226 ? -13.025 13.634 31.609 1.00 90.38 226 ASN A N 1
ATOM 1694 C CA . ASN A 1 226 ? -12.384 13.652 32.923 1.00 90.38 226 ASN A CA 1
ATOM 1695 C C . ASN A 1 226 ? -10.860 13.684 32.806 1.00 90.38 226 ASN A C 1
ATOM 1697 O O . ASN A 1 226 ? -10.215 14.396 33.570 1.00 90.38 226 ASN A O 1
ATOM 1701 N N . ARG A 1 227 ? -10.282 12.988 31.823 1.00 88.88 227 ARG A N 1
ATOM 1702 C CA . ARG A 1 227 ? -8.863 13.095 31.465 1.00 88.88 227 ARG A CA 1
ATOM 1703 C C . ARG A 1 227 ? -8.474 14.518 31.059 1.00 88.88 227 ARG A C 1
ATOM 1705 O O . ARG A 1 227 ? -7.406 14.981 31.451 1.00 88.88 227 ARG A O 1
ATOM 1712 N N . HIS A 1 228 ? -9.318 15.209 30.292 1.00 86.62 228 HIS A N 1
ATOM 1713 C CA . HIS A 1 228 ? -9.070 16.590 29.868 1.00 86.62 228 HIS A CA 1
ATOM 1714 C C . HIS A 1 228 ? -9.135 17.588 31.037 1.00 86.62 228 HIS A C 1
ATOM 1716 O O . HIS A 1 228 ? -8.320 18.506 31.116 1.00 86.62 228 HIS A O 1
ATOM 1722 N N . VAL A 1 229 ? -10.084 17.406 31.960 1.00 85.75 229 VAL A N 1
ATOM 1723 C CA . VAL A 1 229 ? -10.308 18.332 33.084 1.00 85.75 229 VAL A CA 1
ATOM 1724 C C . VAL A 1 229 ? -9.388 18.042 34.277 1.00 85.75 229 VAL A C 1
ATOM 1726 O O . VAL A 1 229 ? -8.857 18.970 34.889 1.00 85.75 229 VAL A O 1
ATOM 1729 N N . ASN A 1 230 ? -9.174 16.767 34.611 1.00 79.38 230 ASN A N 1
ATOM 1730 C CA . ASN A 1 230 ? -8.464 16.340 35.815 1.00 79.38 230 ASN A CA 1
ATOM 1731 C C . ASN A 1 230 ? -7.083 15.772 35.487 1.00 79.38 230 ASN A C 1
ATOM 1733 O O . ASN A 1 230 ? -6.954 14.660 34.974 1.00 79.38 230 ASN A O 1
ATOM 1737 N N . LYS A 1 231 ? -6.033 16.470 35.936 1.00 70.50 231 LYS A N 1
ATOM 1738 C CA . LYS A 1 231 ? -4.636 16.013 35.808 1.00 70.50 231 LYS A CA 1
ATOM 1739 C C . LYS A 1 231 ? -4.404 14.609 36.391 1.00 70.50 231 LYS A C 1
ATOM 1741 O O . LYS A 1 231 ? -3.629 13.850 35.828 1.00 70.50 231 LYS A O 1
ATOM 1746 N N . ALA A 1 232 ? -5.123 14.238 37.456 1.00 67.56 232 ALA A N 1
ATOM 1747 C CA . ALA A 1 232 ? -5.027 12.924 38.106 1.00 67.56 232 ALA A CA 1
ATOM 1748 C C . ALA A 1 232 ? -5.559 11.741 37.263 1.00 67.56 232 ALA A C 1
ATOM 1750 O O . ALA A 1 232 ? -5.371 10.587 37.644 1.00 67.56 232 ALA A O 1
ATOM 1751 N N . SER A 1 233 ? -6.239 12.008 36.142 1.00 68.44 233 SER A N 1
ATOM 1752 C CA . SER A 1 233 ? -6.767 10.977 35.231 1.00 68.44 233 SER A CA 1
ATOM 1753 C C . SER A 1 233 ? -5.954 10.872 33.933 1.00 68.44 233 SER A C 1
ATOM 1755 O O . SER A 1 233 ? -6.297 10.090 33.050 1.00 68.44 233 SER A O 1
ATOM 1757 N N . ARG A 1 234 ? -4.865 11.650 33.801 1.00 69.81 234 ARG A N 1
ATOM 1758 C CA . ARG A 1 234 ? -4.069 11.748 32.568 1.00 69.81 234 ARG A CA 1
ATOM 1759 C C . ARG A 1 234 ? -3.300 10.470 32.235 1.00 69.81 234 ARG A C 1
ATOM 1761 O O . ARG A 1 234 ? -3.232 10.124 31.058 1.00 69.81 234 ARG A O 1
ATOM 1768 N N . ASP A 1 235 ? -2.825 9.771 33.263 1.00 72.62 235 ASP A N 1
ATOM 1769 C CA . ASP A 1 235 ? -1.962 8.587 33.140 1.00 72.62 235 ASP A CA 1
ATOM 1770 C C . ASP A 1 235 ? -2.752 7.263 33.105 1.00 72.62 235 ASP A C 1
ATOM 1772 O O . ASP A 1 235 ? -2.177 6.195 32.931 1.00 72.62 235 ASP A O 1
ATOM 1776 N N . LYS A 1 236 ? -4.085 7.316 33.252 1.00 80.19 236 LYS A N 1
ATOM 1777 C CA . LYS A 1 236 ? -4.971 6.131 33.289 1.00 80.19 236 LYS A CA 1
ATOM 1778 C C . LYS A 1 236 ? -5.481 5.692 31.917 1.00 80.19 236 LYS A C 1
ATOM 1780 O O . LYS A 1 236 ? -6.070 4.619 31.784 1.00 80.19 236 LYS A O 1
ATOM 1785 N N . ILE A 1 237 ? -5.321 6.551 30.915 1.00 84.88 237 ILE A N 1
ATOM 1786 C CA . ILE A 1 237 ? -5.705 6.301 29.527 1.00 84.88 237 ILE A CA 1
ATOM 1787 C C . ILE A 1 237 ? -4.475 6.599 28.684 1.00 84.88 237 ILE A C 1
ATOM 1789 O O . ILE A 1 237 ? -3.933 7.703 28.743 1.00 84.88 237 ILE A O 1
ATOM 1793 N N . GLU A 1 238 ? -4.053 5.623 27.891 1.00 87.62 238 GLU A N 1
ATOM 1794 C CA . GLU A 1 238 ? -2.921 5.761 26.982 1.00 87.62 238 GLU A CA 1
ATOM 1795 C C . GLU A 1 238 ? -3.117 6.943 26.021 1.00 87.62 238 GLU A C 1
ATOM 1797 O O . GLU A 1 238 ? -4.240 7.298 25.654 1.00 87.62 238 GLU A O 1
ATOM 1802 N N . ASN A 1 239 ? -2.038 7.626 25.644 1.00 90.12 239 ASN A N 1
ATOM 1803 C CA . ASN A 1 239 ? -2.113 8.752 24.717 1.00 90.12 239 ASN A CA 1
ATOM 1804 C C . ASN A 1 239 ? -2.018 8.279 23.261 1.00 90.12 239 ASN A C 1
ATOM 1806 O O . ASN A 1 239 ? -1.003 8.481 22.606 1.00 90.12 239 ASN A O 1
ATOM 1810 N N . ILE A 1 240 ? -3.086 7.647 22.765 1.00 93.31 240 ILE A N 1
ATOM 1811 C CA . ILE A 1 240 ? -3.157 7.142 21.384 1.00 93.31 240 ILE A CA 1
ATOM 1812 C C . ILE A 1 240 ? -2.805 8.219 20.337 1.00 93.31 240 ILE A C 1
ATOM 1814 O O . ILE A 1 240 ? -1.989 7.910 19.476 1.00 93.31 240 ILE A O 1
ATOM 1818 N N . PRO A 1 241 ? -3.300 9.475 20.413 1.00 94.19 241 PRO A N 1
ATOM 1819 C CA . PRO A 1 241 ? -2.905 10.513 19.452 1.00 94.19 241 PRO A CA 1
ATOM 1820 C C . PRO A 1 241 ? -1.390 10.765 19.392 1.00 94.19 241 PRO A C 1
ATOM 1822 O O . PRO A 1 241 ? -0.817 10.927 18.316 1.00 94.19 241 PRO A O 1
ATOM 1825 N N . GLU A 1 242 ? -0.717 10.757 20.546 1.00 93.44 242 GLU A N 1
ATOM 1826 C CA . GLU A 1 242 ? 0.741 10.913 20.615 1.00 93.44 242 GLU A CA 1
ATOM 1827 C C . GLU A 1 242 ? 1.476 9.687 20.062 1.00 93.44 242 GLU A C 1
ATOM 1829 O O . GLU A 1 242 ? 2.495 9.847 19.390 1.00 93.44 242 GLU A O 1
ATOM 1834 N N . LEU A 1 243 ? 0.940 8.480 20.278 1.00 94.81 243 LEU A N 1
ATOM 1835 C CA . LEU A 1 243 ? 1.464 7.261 19.661 1.00 94.81 243 LEU A CA 1
ATOM 1836 C C . LEU A 1 243 ? 1.345 7.316 18.136 1.00 94.81 243 LEU A C 1
ATOM 1838 O O . LEU A 1 243 ? 2.363 7.159 17.475 1.00 94.81 243 LEU A O 1
ATOM 1842 N N . CYS A 1 244 ? 0.168 7.627 17.581 1.00 96.44 244 CYS A N 1
ATOM 1843 C CA . CYS A 1 244 ? -0.012 7.818 16.135 1.00 96.44 244 CYS A CA 1
ATOM 1844 C C . CYS A 1 244 ? 0.985 8.843 15.582 1.00 96.44 244 CYS A C 1
ATOM 1846 O O . CYS A 1 244 ? 1.681 8.584 14.606 1.00 96.44 244 CYS A O 1
ATOM 1848 N N . SER A 1 245 ? 1.115 9.996 16.246 1.00 96.88 245 SER A N 1
ATOM 1849 C CA . SER A 1 245 ? 2.054 11.048 15.841 1.00 96.88 245 SER A CA 1
ATOM 1850 C C . SER A 1 245 ? 3.508 10.557 15.805 1.00 96.88 245 SER A C 1
ATOM 1852 O O . SER A 1 245 ? 4.242 10.862 14.860 1.00 96.88 245 SER A O 1
ATOM 1854 N N . ARG A 1 246 ? 3.923 9.758 16.797 1.00 96.31 246 ARG A N 1
ATOM 1855 C CA . ARG A 1 246 ? 5.251 9.134 16.831 1.00 96.31 246 ARG A CA 1
ATOM 1856 C C . ARG A 1 246 ? 5.425 8.111 15.708 1.00 96.31 246 ARG A C 1
ATOM 1858 O O . ARG A 1 246 ? 6.398 8.222 14.972 1.00 96.31 246 ARG A O 1
ATOM 1865 N N . GLU A 1 247 ? 4.489 7.176 15.539 1.00 95.88 247 GLU A N 1
ATOM 1866 C CA . GLU A 1 247 ? 4.567 6.139 14.497 1.00 95.88 247 GLU A CA 1
ATOM 1867 C C . GLU A 1 247 ? 4.623 6.757 13.089 1.00 95.88 247 GLU A C 1
ATOM 1869 O O . GLU A 1 247 ? 5.469 6.380 12.278 1.00 95.88 247 GLU A O 1
ATOM 1874 N N . ILE A 1 248 ? 3.800 7.777 12.818 1.00 96.94 248 ILE A N 1
ATOM 1875 C CA . ILE A 1 248 ? 3.812 8.539 11.559 1.00 96.94 248 ILE A CA 1
ATOM 1876 C C . ILE A 1 248 ? 5.169 9.220 11.346 1.00 96.94 248 ILE A C 1
ATOM 1878 O O . ILE A 1 248 ? 5.735 9.164 10.252 1.00 96.94 248 ILE A O 1
ATOM 1882 N N . LYS A 1 249 ? 5.715 9.869 12.382 1.00 97.12 249 LYS A N 1
ATOM 1883 C CA . LYS A 1 249 ? 7.019 10.541 12.304 1.00 97.12 249 LYS A CA 1
ATOM 1884 C C . LYS A 1 249 ? 8.148 9.549 12.018 1.00 97.12 249 LYS A C 1
ATOM 1886 O O . LYS A 1 249 ? 8.993 9.826 11.165 1.00 97.12 249 LYS A O 1
ATOM 1891 N N . ASP A 1 250 ? 8.154 8.416 12.708 1.00 96.56 250 ASP A N 1
ATOM 1892 C CA . ASP A 1 250 ? 9.171 7.380 12.547 1.00 96.56 250 ASP A CA 1
ATOM 1893 C C . ASP A 1 250 ? 9.057 6.703 11.171 1.00 96.56 250 ASP A C 1
ATOM 1895 O O . ASP A 1 250 ? 10.076 6.415 10.540 1.00 96.56 250 ASP A O 1
ATOM 1899 N N . ALA A 1 251 ? 7.836 6.516 10.655 1.00 96.94 251 ALA A N 1
ATOM 1900 C CA . ALA A 1 251 ? 7.595 6.035 9.296 1.00 96.94 251 ALA A CA 1
ATOM 1901 C C . ALA A 1 251 ? 8.131 7.012 8.234 1.00 96.94 251 ALA A C 1
ATOM 1903 O O . ALA A 1 251 ? 8.847 6.588 7.329 1.00 96.94 251 ALA A O 1
ATOM 1904 N N . PHE A 1 252 ? 7.867 8.320 8.360 1.00 97.69 252 PHE A N 1
ATOM 1905 C CA . PHE A 1 252 ? 8.430 9.326 7.448 1.00 97.69 252 PHE A CA 1
ATOM 1906 C C . PHE A 1 252 ? 9.961 9.361 7.479 1.00 97.69 252 PHE A C 1
ATOM 1908 O O . PHE A 1 252 ? 10.590 9.502 6.428 1.00 97.69 252 PHE A O 1
ATOM 1915 N N . ALA A 1 253 ? 10.567 9.238 8.664 1.00 97.25 253 ALA A N 1
ATOM 1916 C CA . ALA A 1 253 ? 12.020 9.199 8.804 1.00 97.25 253 ALA A CA 1
ATOM 1917 C C . ALA A 1 253 ? 12.619 7.986 8.077 1.00 97.25 253 ALA A C 1
ATOM 1919 O O . ALA A 1 253 ? 13.553 8.155 7.292 1.00 97.25 253 ALA A O 1
ATOM 1920 N N . LEU A 1 254 ? 12.028 6.802 8.269 1.00 96.69 254 LEU A N 1
ATOM 1921 C CA . LEU A 1 254 ? 12.453 5.578 7.594 1.00 96.69 254 LEU A CA 1
ATOM 1922 C C . LEU A 1 254 ? 12.276 5.677 6.072 1.00 96.69 254 LEU A C 1
ATOM 1924 O O . LEU A 1 254 ? 13.214 5.399 5.332 1.00 96.69 254 LEU A O 1
ATOM 1928 N N . ILE A 1 255 ? 11.115 6.133 5.588 1.00 97.12 255 ILE A N 1
ATOM 1929 C CA . ILE A 1 255 ? 10.863 6.322 4.148 1.00 97.12 255 ILE A CA 1
ATOM 1930 C C . ILE A 1 255 ? 11.905 7.263 3.541 1.00 97.12 255 ILE A C 1
ATOM 1932 O O . ILE A 1 255 ? 12.446 6.970 2.477 1.00 97.12 255 ILE A O 1
ATOM 1936 N N . LYS A 1 256 ? 12.213 8.380 4.209 1.00 97.38 256 LYS A N 1
ATOM 1937 C CA . LYS A 1 256 ? 13.209 9.343 3.729 1.00 97.38 256 LYS A CA 1
ATOM 1938 C C . LYS A 1 256 ? 14.608 8.731 3.646 1.00 97.38 256 LYS A C 1
ATOM 1940 O O . LYS A 1 256 ? 15.299 8.949 2.651 1.00 97.38 256 LYS A O 1
ATOM 1945 N N . GLU A 1 257 ? 15.021 7.990 4.673 1.00 96.00 257 GLU A N 1
ATOM 1946 C CA . GLU A 1 257 ? 16.299 7.271 4.692 1.00 96.00 257 GLU A CA 1
ATOM 1947 C C . GLU A 1 257 ? 16.386 6.293 3.513 1.00 96.00 257 GLU A C 1
ATOM 1949 O O . GLU A 1 257 ? 17.305 6.395 2.700 1.00 96.00 257 GLU A O 1
ATOM 1954 N N . LYS A 1 258 ? 15.383 5.416 3.365 1.00 95.75 258 LYS A N 1
ATOM 1955 C CA . LYS A 1 258 ? 15.356 4.384 2.318 1.00 95.75 258 LYS A CA 1
ATOM 1956 C C . LYS A 1 258 ? 15.248 4.952 0.908 1.00 95.75 258 LYS A C 1
ATOM 1958 O O . LYS A 1 258 ? 15.920 4.478 0.001 1.00 95.75 258 LYS A O 1
ATOM 1963 N N . THR A 1 259 ? 14.467 6.015 0.724 1.00 95.75 259 THR A N 1
ATOM 1964 C CA . THR A 1 259 ? 14.373 6.726 -0.561 1.00 95.75 259 THR A CA 1
ATOM 1965 C C . THR A 1 259 ? 15.735 7.295 -0.957 1.00 95.75 259 THR A C 1
ATOM 1967 O O . THR A 1 259 ? 16.180 7.102 -2.084 1.00 95.75 259 THR A O 1
ATOM 1970 N N . SER A 1 260 ? 16.437 7.940 -0.018 1.00 95.50 260 SER A N 1
ATOM 1971 C CA . SER A 1 260 ? 17.748 8.547 -0.290 1.00 95.50 260 SER A CA 1
ATOM 1972 C C . SER A 1 260 ? 18.803 7.496 -0.662 1.00 95.50 260 SER A C 1
ATOM 1974 O O . SER A 1 260 ? 19.591 7.712 -1.584 1.00 95.50 260 SER A O 1
ATOM 1976 N N . ASP A 1 261 ? 18.810 6.356 0.035 1.00 94.75 261 ASP A N 1
ATOM 1977 C CA . ASP A 1 261 ? 19.718 5.244 -0.262 1.00 94.75 261 ASP A CA 1
ATOM 1978 C C . ASP A 1 261 ? 19.417 4.607 -1.629 1.00 94.75 261 ASP A C 1
ATOM 1980 O O . ASP A 1 261 ? 20.312 4.455 -2.468 1.00 94.75 261 ASP A O 1
ATOM 1984 N N . ALA A 1 262 ? 18.139 4.331 -1.905 1.00 95.56 262 ALA A N 1
ATOM 1985 C CA . ALA A 1 262 ? 17.684 3.806 -3.185 1.00 95.56 262 ALA A CA 1
ATOM 1986 C C . ALA A 1 262 ? 18.053 4.728 -4.356 1.00 95.56 262 ALA A C 1
ATOM 1988 O O . ALA A 1 262 ? 18.574 4.261 -5.371 1.00 95.56 262 ALA A O 1
ATOM 1989 N N . GLU A 1 263 ? 17.843 6.041 -4.222 1.00 94.25 263 GLU A N 1
ATOM 1990 C CA . GLU A 1 263 ? 18.218 7.016 -5.247 1.00 94.25 263 GLU A CA 1
ATOM 1991 C C . GLU A 1 263 ? 19.725 7.016 -5.526 1.00 94.25 263 GLU A C 1
ATOM 1993 O O . GLU A 1 263 ? 20.133 7.046 -6.690 1.00 94.25 263 GLU A O 1
ATOM 1998 N N . LEU A 1 264 ? 20.562 6.967 -4.484 1.00 94.25 264 LEU A N 1
ATOM 1999 C CA . LEU A 1 264 ? 22.018 6.941 -4.632 1.00 94.25 264 LEU A CA 1
ATOM 2000 C C . LEU A 1 264 ? 22.471 5.686 -5.386 1.00 94.25 264 LEU A C 1
ATOM 2002 O O . LEU A 1 264 ? 23.263 5.779 -6.330 1.00 94.25 264 LEU A O 1
ATOM 2006 N N . LYS A 1 265 ? 21.919 4.523 -5.027 1.00 95.06 265 LYS A N 1
ATOM 2007 C CA . LYS A 1 265 ? 22.208 3.250 -5.696 1.00 95.06 265 LYS A CA 1
ATOM 2008 C C . LYS A 1 265 ? 21.712 3.239 -7.143 1.00 95.06 265 LYS A C 1
ATOM 2010 O O . LYS A 1 265 ? 22.446 2.805 -8.031 1.00 95.06 265 LYS A O 1
ATOM 2015 N N . ILE A 1 266 ? 20.524 3.784 -7.418 1.00 94.75 266 ILE A N 1
ATOM 2016 C CA . ILE A 1 266 ? 20.000 3.938 -8.784 1.00 94.75 266 ILE A CA 1
ATOM 2017 C C . ILE A 1 266 ? 20.926 4.806 -9.634 1.00 94.75 266 ILE A C 1
ATOM 2019 O O . ILE A 1 266 ? 21.266 4.398 -10.744 1.00 94.75 266 ILE A O 1
ATOM 2023 N N . LYS A 1 267 ? 21.355 5.974 -9.135 1.00 93.81 267 LYS A N 1
ATOM 2024 C CA . LYS A 1 267 ? 22.257 6.873 -9.876 1.00 93.81 267 LYS A CA 1
ATOM 2025 C C . LYS A 1 267 ? 23.586 6.195 -10.195 1.00 93.81 267 LYS A C 1
ATOM 2027 O O . LYS A 1 267 ? 24.036 6.245 -11.337 1.00 93.81 267 LYS A O 1
ATOM 2032 N N . ALA A 1 268 ? 24.182 5.517 -9.213 1.00 94.00 268 ALA A N 1
ATOM 2033 C CA . ALA A 1 268 ? 25.427 4.778 -9.393 1.00 94.00 268 ALA A CA 1
ATOM 2034 C C . ALA A 1 268 ? 25.293 3.679 -10.460 1.00 94.00 268 ALA A C 1
ATOM 2036 O O . ALA A 1 268 ? 26.064 3.652 -11.420 1.00 94.00 268 ALA A O 1
ATOM 2037 N N . MET A 1 269 ? 24.286 2.809 -10.334 1.00 93.38 269 MET A N 1
ATOM 2038 C CA . MET A 1 269 ? 24.059 1.713 -11.280 1.00 93.38 269 MET A CA 1
ATOM 2039 C C . MET A 1 269 ? 23.724 2.222 -12.683 1.00 93.38 269 MET A C 1
ATOM 2041 O O . MET A 1 269 ? 24.289 1.739 -13.661 1.00 93.38 269 MET A O 1
ATOM 2045 N N . ALA A 1 270 ? 22.847 3.222 -12.803 1.00 92.00 270 ALA A N 1
ATOM 2046 C CA . ALA A 1 270 ? 22.471 3.788 -14.094 1.00 92.00 270 ALA A CA 1
ATOM 2047 C C . ALA A 1 270 ? 23.665 4.439 -14.806 1.00 92.00 270 ALA A C 1
ATOM 2049 O O . ALA A 1 270 ? 23.805 4.272 -16.020 1.00 92.00 270 ALA A O 1
ATOM 2050 N N . ALA A 1 271 ? 24.543 5.129 -14.071 1.00 91.69 271 ALA A N 1
ATOM 2051 C CA . ALA A 1 271 ? 25.754 5.725 -14.626 1.00 91.69 271 ALA A CA 1
ATOM 2052 C C . ALA A 1 271 ? 26.750 4.659 -15.110 1.00 91.69 271 ALA A C 1
ATOM 2054 O O . ALA A 1 271 ? 27.248 4.764 -16.231 1.00 91.69 271 ALA A O 1
ATOM 2055 N N . ILE A 1 272 ? 27.003 3.614 -14.309 1.00 91.31 272 ILE A N 1
ATOM 2056 C CA . ILE A 1 272 ? 27.915 2.517 -14.678 1.00 91.31 272 ILE A CA 1
ATOM 2057 C C . ILE A 1 272 ? 27.384 1.752 -15.900 1.00 91.31 272 ILE A C 1
ATOM 2059 O O . ILE A 1 272 ? 28.137 1.510 -16.842 1.00 91.31 272 ILE A O 1
ATOM 2063 N N . LEU A 1 273 ? 26.090 1.416 -15.917 1.00 89.88 273 LEU A N 1
ATOM 2064 C CA . LEU A 1 273 ? 25.448 0.691 -17.022 1.00 89.88 273 LEU A CA 1
ATOM 2065 C C . LEU A 1 273 ? 25.314 1.528 -18.305 1.00 89.88 273 LEU A C 1
ATOM 2067 O O . LEU A 1 273 ? 25.189 0.960 -19.386 1.00 89.88 273 LEU A O 1
ATOM 2071 N N . SER A 1 274 ? 25.333 2.863 -18.208 1.00 87.88 274 SER A N 1
ATOM 2072 C CA . SER A 1 274 ? 25.281 3.765 -19.373 1.00 87.88 274 SER A CA 1
ATOM 2073 C C . SER A 1 274 ? 26.663 4.108 -19.952 1.00 87.88 274 SER A C 1
ATOM 2075 O O . SER A 1 274 ? 26.736 4.865 -20.920 1.00 87.88 274 SER A O 1
ATOM 2077 N N . ALA A 1 275 ? 27.759 3.631 -19.356 1.00 86.19 275 ALA A N 1
ATOM 2078 C CA . ALA A 1 275 ? 29.112 4.036 -19.730 1.00 86.19 275 ALA A CA 1
ATOM 2079 C C . ALA A 1 275 ? 29.590 3.406 -21.055 1.00 86.19 275 ALA A C 1
ATOM 2081 O O . ALA A 1 275 ? 29.425 2.208 -21.282 1.00 86.19 275 ALA A O 1
ATOM 2082 N N . GLU A 1 276 ? 30.256 4.203 -21.901 1.00 80.31 276 GLU A N 1
ATOM 2083 C CA . GLU A 1 276 ? 30.929 3.734 -23.121 1.00 80.31 276 GLU A CA 1
ATOM 2084 C C . GLU A 1 276 ? 32.439 4.073 -23.083 1.00 80.31 276 GLU A C 1
ATOM 2086 O O . GLU A 1 276 ? 32.783 5.254 -22.955 1.00 80.31 276 GLU A O 1
ATOM 2091 N N . PRO A 1 277 ? 33.356 3.086 -23.226 1.00 78.56 277 PRO A N 1
ATOM 2092 C CA . PRO A 1 277 ? 33.115 1.637 -23.277 1.00 78.56 277 PRO A CA 1
ATOM 2093 C C . PRO A 1 277 ? 32.626 1.073 -21.930 1.00 78.56 277 PRO A C 1
ATOM 2095 O O . PRO A 1 277 ? 32.778 1.714 -20.891 1.00 78.56 277 PRO A O 1
ATOM 2098 N N . ALA A 1 278 ? 32.057 -0.138 -21.958 1.00 79.94 278 ALA A N 1
ATOM 2099 C CA . ALA A 1 278 ? 31.554 -0.810 -20.762 1.00 79.94 278 ALA A CA 1
ATOM 2100 C C . ALA A 1 278 ? 32.651 -0.944 -19.692 1.00 79.94 278 ALA A C 1
ATOM 2102 O O . ALA A 1 278 ? 33.761 -1.398 -19.972 1.00 79.94 278 ALA A O 1
ATOM 2103 N N . VAL A 1 279 ? 32.319 -0.548 -18.462 1.00 77.50 279 VAL A N 1
ATOM 2104 C CA . VAL A 1 279 ? 33.263 -0.496 -17.330 1.00 77.50 279 VAL A CA 1
ATOM 2105 C C . VAL A 1 279 ? 33.371 -1.846 -16.612 1.00 77.50 279 VAL A C 1
ATOM 2107 O O . VAL A 1 279 ? 34.358 -2.117 -15.935 1.00 77.50 279 VAL A O 1
ATOM 2110 N N . VAL A 1 280 ? 32.362 -2.706 -16.758 1.00 84.75 280 VAL A N 1
ATOM 2111 C CA . VAL A 1 280 ? 32.199 -3.944 -15.986 1.00 84.75 280 VAL A CA 1
ATOM 2112 C C . VAL A 1 280 ? 31.932 -5.151 -16.881 1.00 84.75 280 VAL A C 1
ATOM 2114 O O . VAL A 1 280 ? 31.473 -5.021 -18.015 1.00 84.75 280 VAL A O 1
ATOM 2117 N N . ALA A 1 281 ? 32.212 -6.345 -16.352 1.00 87.00 281 ALA A N 1
ATOM 2118 C CA . ALA A 1 281 ? 31.936 -7.605 -17.034 1.00 87.00 281 ALA A CA 1
ATOM 2119 C C . ALA A 1 281 ? 30.422 -7.801 -17.301 1.00 87.00 281 ALA A C 1
ATOM 2121 O O . ALA A 1 281 ? 29.590 -7.276 -16.547 1.00 87.00 281 ALA A O 1
ATOM 2122 N N . PRO A 1 282 ? 30.039 -8.582 -18.332 1.00 86.31 282 PRO A N 1
ATOM 2123 C CA . PRO A 1 282 ? 28.634 -8.817 -18.680 1.00 86.31 282 PRO A CA 1
ATOM 2124 C C . PRO A 1 282 ? 27.789 -9.392 -17.536 1.00 86.31 282 PRO A C 1
ATOM 2126 O O . PRO A 1 282 ? 26.675 -8.924 -17.319 1.00 86.31 282 PRO A O 1
ATOM 2129 N N . ASP A 1 283 ? 28.325 -10.337 -16.758 1.00 86.81 283 ASP A N 1
ATOM 2130 C CA . ASP A 1 283 ? 27.590 -10.972 -15.652 1.00 86.81 283 ASP A CA 1
ATOM 2131 C C . ASP A 1 283 ? 27.285 -9.980 -14.518 1.00 86.81 283 ASP A C 1
ATOM 2133 O O . ASP A 1 283 ? 26.160 -9.919 -14.016 1.00 86.81 283 ASP A O 1
ATOM 2137 N N . VAL A 1 284 ? 28.265 -9.136 -14.171 1.00 89.06 284 VAL A N 1
ATOM 2138 C CA . VAL A 1 284 ? 28.099 -8.051 -13.187 1.00 89.06 284 VAL A CA 1
ATOM 2139 C C . VAL A 1 284 ? 27.078 -7.033 -13.696 1.00 89.06 284 VAL A C 1
ATOM 2141 O O . VAL A 1 284 ? 26.217 -6.594 -12.938 1.00 89.06 284 VAL A O 1
ATOM 2144 N N . SER A 1 285 ? 27.119 -6.702 -14.991 1.00 89.00 285 SER A N 1
ATOM 2145 C CA . SER A 1 285 ? 26.150 -5.797 -15.624 1.00 89.00 285 SER A CA 1
ATOM 2146 C C . SER A 1 285 ? 24.728 -6.357 -15.574 1.00 89.00 285 SER A C 1
ATOM 2148 O O . SER A 1 285 ? 23.792 -5.634 -15.240 1.00 89.00 285 SER A O 1
ATOM 2150 N N . ALA A 1 286 ? 24.551 -7.650 -15.862 1.00 87.88 286 ALA A N 1
ATOM 2151 C CA . ALA A 1 286 ? 23.251 -8.309 -15.814 1.00 87.88 286 ALA A CA 1
ATOM 2152 C C . ALA A 1 286 ? 22.679 -8.324 -14.389 1.00 87.88 286 ALA A C 1
ATOM 2154 O O . ALA A 1 286 ? 21.517 -7.970 -14.186 1.00 87.88 286 ALA A O 1
ATOM 2155 N N . ARG A 1 287 ? 23.505 -8.661 -13.389 1.00 89.81 287 ARG A N 1
ATOM 2156 C CA . ARG A 1 287 ? 23.091 -8.671 -11.979 1.00 89.81 287 ARG A CA 1
ATOM 2157 C C . ARG A 1 287 ? 22.781 -7.264 -11.462 1.00 89.81 287 ARG A C 1
ATOM 2159 O O . ARG A 1 287 ? 21.790 -7.076 -10.759 1.00 89.81 287 ARG A O 1
ATOM 2166 N N . MET A 1 288 ? 23.561 -6.268 -11.882 1.00 91.50 288 MET A N 1
ATOM 2167 C CA . MET A 1 288 ? 23.316 -4.853 -11.595 1.00 91.50 288 MET A CA 1
ATOM 2168 C C . MET A 1 288 ? 22.024 -4.345 -12.245 1.00 91.50 288 MET A C 1
ATOM 2170 O O . MET A 1 288 ? 21.274 -3.619 -11.603 1.00 91.50 288 MET A O 1
ATOM 2174 N N . ALA A 1 289 ? 21.714 -4.752 -13.479 1.00 90.62 289 ALA A N 1
ATOM 2175 C CA . ALA A 1 289 ? 20.453 -4.400 -14.129 1.00 90.62 289 ALA A CA 1
ATOM 2176 C C . ALA A 1 289 ? 19.244 -4.959 -13.358 1.00 90.62 289 ALA A C 1
ATOM 2178 O O . ALA A 1 289 ? 18.245 -4.265 -13.184 1.00 90.62 289 ALA A O 1
ATOM 2179 N N . THR A 1 290 ? 19.345 -6.179 -12.828 1.00 90.56 290 THR A N 1
ATOM 2180 C CA . THR A 1 290 ? 18.309 -6.758 -11.963 1.00 90.56 290 THR A CA 1
ATOM 2181 C C . THR A 1 290 ? 18.190 -6.021 -10.624 1.00 90.56 290 THR A C 1
ATOM 2183 O O . THR A 1 290 ? 17.080 -5.725 -10.187 1.00 90.56 290 THR A O 1
ATOM 2186 N N . ALA A 1 291 ? 19.307 -5.657 -9.989 1.00 93.62 291 ALA A N 1
ATOM 2187 C CA . ALA A 1 291 ? 19.282 -4.832 -8.779 1.00 93.62 291 ALA A CA 1
ATOM 2188 C C . ALA A 1 291 ? 18.679 -3.438 -9.050 1.00 93.62 291 ALA A C 1
ATOM 2190 O O . ALA A 1 291 ? 17.897 -2.928 -8.253 1.00 93.62 291 ALA A O 1
ATOM 2191 N N . LEU A 1 292 ? 18.958 -2.836 -10.208 1.00 94.00 292 LEU A N 1
ATOM 2192 C CA . LEU A 1 292 ? 18.354 -1.569 -10.620 1.00 94.00 292 LEU A CA 1
ATOM 2193 C C . LEU A 1 292 ? 16.823 -1.670 -10.726 1.00 94.00 292 LEU A C 1
ATOM 2195 O O . LEU A 1 292 ? 16.125 -0.760 -10.280 1.00 94.00 292 LEU A O 1
ATOM 2199 N N . VAL A 1 293 ? 16.299 -2.775 -11.268 1.00 93.38 293 VAL A N 1
ATOM 2200 C CA . VAL A 1 293 ? 14.851 -3.056 -11.307 1.00 93.38 293 VAL A CA 1
ATOM 2201 C C . VAL A 1 293 ? 14.262 -3.073 -9.895 1.00 93.38 293 VAL A C 1
ATOM 2203 O O . VAL A 1 293 ? 13.229 -2.439 -9.672 1.00 93.38 293 VAL A O 1
ATOM 2206 N N . PHE A 1 294 ? 14.929 -3.740 -8.945 1.00 95.06 294 PHE A N 1
ATOM 2207 C CA . PHE A 1 294 ? 14.512 -3.767 -7.541 1.00 95.06 294 PHE A CA 1
ATOM 2208 C C . PHE A 1 294 ? 14.387 -2.356 -6.959 1.00 95.06 294 PHE A C 1
ATOM 2210 O O . PHE A 1 294 ? 13.320 -1.988 -6.476 1.00 95.06 294 PHE A O 1
ATOM 2217 N N . TYR A 1 295 ? 15.441 -1.538 -7.043 1.00 95.44 295 TYR A N 1
ATOM 2218 C CA . TYR A 1 295 ? 15.418 -0.203 -6.436 1.00 95.44 295 TYR A CA 1
ATOM 2219 C C . TYR A 1 295 ? 14.414 0.736 -7.101 1.00 95.44 295 TYR A C 1
ATOM 2221 O O . TYR A 1 295 ? 13.791 1.548 -6.419 1.00 95.44 295 TYR A O 1
ATOM 2229 N N . ARG A 1 296 ? 14.204 0.613 -8.418 1.00 92.81 296 ARG A N 1
ATOM 2230 C CA . ARG A 1 296 ? 13.151 1.367 -9.115 1.00 92.81 296 ARG A CA 1
ATOM 2231 C C . ARG A 1 296 ? 11.763 1.022 -8.576 1.00 92.81 296 ARG A C 1
ATOM 2233 O O . ARG A 1 296 ? 10.959 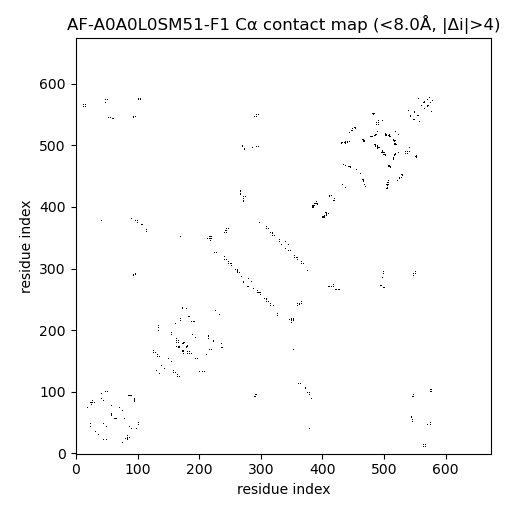1.924 -8.377 1.00 92.81 296 ARG A O 1
ATOM 2240 N N . GLN A 1 297 ? 11.494 -0.251 -8.301 1.00 92.44 297 GLN A N 1
ATOM 2241 C CA . GLN A 1 297 ? 10.232 -0.669 -7.685 1.00 92.44 297 GLN A CA 1
ATOM 2242 C C . GLN A 1 297 ? 10.132 -0.248 -6.228 1.00 92.44 297 GLN A C 1
ATOM 2244 O O . GLN A 1 297 ? 9.082 0.229 -5.812 1.00 92.44 297 GLN A O 1
ATOM 2249 N N . LEU A 1 298 ? 11.226 -0.364 -5.473 1.00 94.94 298 LEU A N 1
ATOM 2250 C CA . LEU A 1 298 ? 11.278 0.079 -4.087 1.00 94.94 298 LEU A CA 1
ATOM 2251 C C . LEU A 1 298 ? 10.904 1.560 -3.973 1.00 94.94 298 LEU A C 1
ATOM 2253 O O . LEU A 1 298 ? 10.098 1.894 -3.113 1.00 94.94 298 LEU A O 1
ATOM 2257 N N . LEU A 1 299 ? 11.401 2.427 -4.865 1.00 92.19 299 LEU A N 1
ATOM 2258 C CA . LEU A 1 299 ? 10.988 3.834 -4.895 1.00 92.19 299 LEU A CA 1
ATOM 2259 C C . LEU A 1 299 ? 9.476 3.992 -5.096 1.00 92.19 299 LEU A C 1
ATOM 2261 O O . LEU A 1 299 ? 8.852 4.721 -4.335 1.00 92.19 299 LEU A O 1
ATOM 2265 N N . ILE A 1 300 ? 8.874 3.270 -6.046 1.00 90.06 300 ILE A N 1
ATOM 2266 C CA . ILE A 1 300 ? 7.420 3.312 -6.298 1.00 90.06 300 ILE A CA 1
ATOM 2267 C C . ILE A 1 300 ? 6.630 2.852 -5.060 1.00 90.06 300 ILE A C 1
ATOM 2269 O O . ILE A 1 300 ? 5.613 3.449 -4.700 1.00 90.06 300 ILE A O 1
ATOM 2273 N N . TYR A 1 301 ? 7.095 1.801 -4.383 1.00 94.25 301 TYR A N 1
ATOM 2274 C CA . TYR A 1 301 ? 6.454 1.276 -3.176 1.00 94.25 301 TYR A CA 1
ATOM 2275 C C . TYR A 1 301 ? 6.576 2.234 -1.993 1.00 94.25 301 TYR A C 1
ATOM 2277 O O . TYR A 1 301 ? 5.590 2.481 -1.301 1.00 94.25 301 TYR A O 1
ATOM 2285 N N . LEU A 1 302 ? 7.763 2.804 -1.772 1.00 94.44 302 LEU A N 1
ATOM 2286 C CA . LEU A 1 302 ? 7.995 3.804 -0.732 1.00 94.44 302 LEU A CA 1
ATOM 2287 C C . LEU A 1 302 ? 7.150 5.059 -0.968 1.00 94.44 302 LEU A C 1
ATOM 2289 O O . LEU A 1 302 ? 6.590 5.590 -0.013 1.00 94.44 302 LEU A O 1
ATOM 2293 N N . ASP A 1 303 ? 7.011 5.490 -2.223 1.00 91.50 303 ASP A N 1
ATOM 2294 C CA . ASP A 1 303 ? 6.159 6.610 -2.628 1.00 91.50 303 ASP A CA 1
ATOM 2295 C C . ASP A 1 303 ? 4.682 6.336 -2.310 1.00 91.50 303 ASP A C 1
ATOM 2297 O O . ASP A 1 303 ? 4.037 7.112 -1.606 1.00 91.50 303 ASP A O 1
ATOM 2301 N N . SER A 1 304 ? 4.190 5.155 -2.696 1.00 90.19 304 SER A N 1
ATOM 2302 C CA . SER A 1 304 ? 2.817 4.712 -2.416 1.00 90.19 304 SER A CA 1
ATOM 2303 C C . SER A 1 304 ? 2.524 4.654 -0.912 1.00 90.19 304 SER A C 1
ATOM 2305 O O . SER A 1 304 ? 1.454 5.060 -0.457 1.00 90.19 304 SER A O 1
ATOM 2307 N N . VAL A 1 305 ? 3.469 4.159 -0.103 1.00 93.69 305 VAL A N 1
ATOM 2308 C CA . VAL A 1 305 ? 3.312 4.145 1.359 1.00 93.69 305 VAL A CA 1
ATOM 2309 C C . VAL A 1 305 ? 3.388 5.563 1.929 1.00 93.69 305 VAL A C 1
ATOM 2311 O O . VAL A 1 305 ? 2.610 5.883 2.827 1.00 93.69 305 VAL A O 1
ATOM 2314 N N . ARG A 1 306 ? 4.259 6.433 1.400 1.00 94.62 306 ARG A N 1
ATOM 2315 C CA . ARG A 1 306 ? 4.360 7.841 1.815 1.00 94.62 306 ARG A CA 1
ATOM 2316 C C . ARG A 1 306 ? 3.023 8.558 1.667 1.00 94.62 306 ARG A C 1
ATOM 2318 O O . ARG A 1 306 ? 2.588 9.176 2.633 1.00 94.62 306 ARG A O 1
ATOM 2325 N N . GLU A 1 307 ? 2.342 8.409 0.531 1.00 92.56 307 GLU A N 1
ATOM 2326 C CA . GLU A 1 307 ? 1.010 8.992 0.306 1.00 92.56 307 GLU A CA 1
ATOM 2327 C C . GLU A 1 307 ? -0.013 8.529 1.358 1.00 92.56 307 GLU A C 1
ATOM 2329 O O . GLU A 1 307 ? -0.807 9.324 1.865 1.00 92.56 307 GLU A O 1
ATOM 2334 N N . GLN A 1 308 ? 0.020 7.252 1.752 1.00 93.44 308 GLN A N 1
ATOM 2335 C CA . GLN A 1 308 ? -0.877 6.730 2.790 1.00 93.44 308 GLN A CA 1
ATOM 2336 C C . GLN A 1 308 ? -0.541 7.263 4.188 1.00 93.44 308 GLN A C 1
ATOM 2338 O O . GLN A 1 308 ? -1.445 7.535 4.979 1.00 93.44 308 GLN A O 1
ATOM 2343 N N . ILE A 1 309 ? 0.743 7.442 4.503 1.00 95.50 309 ILE A N 1
ATOM 2344 C CA . ILE A 1 309 ? 1.181 8.046 5.769 1.00 95.50 309 ILE A CA 1
ATOM 2345 C C . ILE A 1 309 ? 0.842 9.547 5.801 1.00 95.50 309 ILE A C 1
ATOM 2347 O O . ILE A 1 309 ? 0.436 10.064 6.843 1.00 95.50 309 ILE A O 1
ATOM 2351 N N . GLU A 1 310 ? 0.921 10.253 4.670 1.00 95.88 310 GLU A N 1
ATOM 2352 C CA . GLU A 1 310 ? 0.426 11.629 4.527 1.00 95.88 310 GLU A CA 1
ATOM 2353 C C . GLU A 1 310 ? -1.087 11.708 4.768 1.00 95.88 310 GLU A C 1
ATOM 2355 O O . GLU A 1 310 ? -1.545 12.572 5.525 1.00 95.88 310 GLU A O 1
ATOM 2360 N N . ALA A 1 311 ? -1.854 10.766 4.208 1.00 95.31 311 ALA A N 1
ATOM 2361 C CA . ALA A 1 311 ? -3.289 10.659 4.446 1.00 95.31 311 ALA A CA 1
ATOM 2362 C C . ALA A 1 311 ? -3.611 10.420 5.931 1.00 95.31 311 ALA A C 1
ATOM 2364 O O . ALA A 1 311 ? -4.463 11.121 6.479 1.00 95.31 311 ALA A O 1
ATOM 2365 N N . SER A 1 312 ? -2.897 9.524 6.621 1.00 95.50 312 SER A N 1
ATOM 2366 C CA . SER A 1 312 ? -3.094 9.327 8.066 1.00 95.50 312 SER A CA 1
ATOM 2367 C C . SER A 1 312 ? -2.621 10.499 8.908 1.00 95.50 312 SER A C 1
ATOM 2369 O O . SER A 1 312 ? -3.263 10.847 9.894 1.00 95.50 312 SER A O 1
ATOM 2371 N N . SER A 1 313 ? -1.582 11.216 8.483 1.00 97.50 313 SER A N 1
ATOM 2372 C CA . SER A 1 313 ? -1.200 12.481 9.109 1.00 97.50 313 SER A CA 1
ATOM 2373 C C . SER A 1 313 ? -2.319 13.526 8.997 1.00 97.50 313 SER A C 1
ATOM 2375 O O . SER A 1 313 ? -2.575 14.271 9.945 1.00 97.50 313 SER A O 1
ATOM 2377 N N . ALA A 1 314 ? -3.012 13.600 7.857 1.00 97.75 314 ALA A N 1
ATOM 2378 C CA . ALA A 1 314 ? -4.171 14.474 7.685 1.00 97.75 314 ALA A CA 1
ATOM 2379 C C . ALA A 1 314 ? -5.384 14.001 8.510 1.00 97.75 314 ALA A C 1
ATOM 2381 O O . ALA A 1 314 ? -6.033 14.824 9.162 1.00 97.75 314 ALA A O 1
ATOM 2382 N N . ALA A 1 315 ? -5.656 12.693 8.537 1.00 97.00 315 ALA A N 1
ATOM 2383 C CA . ALA A 1 315 ? -6.732 12.098 9.329 1.00 97.00 315 ALA A CA 1
ATOM 2384 C C . ALA A 1 315 ? -6.530 12.333 10.834 1.00 97.00 315 ALA A C 1
ATOM 2386 O O . ALA A 1 315 ? -7.460 12.770 11.513 1.00 97.00 315 ALA A O 1
ATOM 2387 N N . LEU A 1 316 ? -5.306 12.141 11.336 1.00 97.50 316 LEU A N 1
ATOM 2388 C CA . LEU A 1 316 ? -4.948 12.378 12.731 1.00 97.50 316 LEU A CA 1
ATOM 2389 C C . LEU A 1 316 ? -5.194 13.836 13.133 1.00 97.50 316 LEU A C 1
ATOM 2391 O O . LEU A 1 316 ? -5.857 14.084 14.137 1.00 97.50 316 LEU A O 1
ATOM 2395 N N . ARG A 1 317 ? -4.748 14.801 12.313 1.00 97.38 317 ARG A N 1
ATOM 2396 C CA . ARG A 1 317 ? -5.019 16.232 12.549 1.00 97.38 317 ARG A CA 1
ATOM 2397 C C . ARG A 1 317 ? -6.518 16.524 12.592 1.00 97.38 317 ARG A C 1
ATOM 2399 O O . ARG A 1 317 ? -6.981 17.211 13.496 1.00 97.38 317 ARG A O 1
ATOM 2406 N N . ALA A 1 318 ? -7.287 15.969 11.656 1.00 97.75 318 ALA A N 1
ATOM 2407 C CA . ALA A 1 318 ? -8.734 16.163 11.620 1.00 97.75 318 ALA A CA 1
ATOM 2408 C C . ALA A 1 318 ? -9.444 15.559 12.848 1.00 97.75 318 ALA A C 1
ATOM 2410 O O . ALA A 1 318 ? -10.415 16.138 13.342 1.00 97.75 318 ALA A O 1
ATOM 2411 N N . LEU A 1 319 ? -8.982 14.406 13.343 1.00 97.88 319 LEU A N 1
ATOM 2412 C CA . LEU A 1 319 ? -9.481 13.792 14.574 1.00 97.88 319 LEU A CA 1
ATOM 2413 C C . LEU A 1 319 ? -9.123 14.632 15.805 1.00 97.88 319 LEU A C 1
ATOM 2415 O O . LEU A 1 319 ? -10.001 14.881 16.633 1.00 97.88 319 LEU A O 1
ATOM 2419 N N . ASP A 1 320 ? -7.882 15.113 15.902 1.00 96.62 320 ASP A N 1
ATOM 2420 C CA . ASP A 1 320 ? -7.416 15.977 16.993 1.00 96.62 320 ASP A CA 1
ATOM 2421 C C . ASP A 1 320 ? -8.190 17.296 17.048 1.00 96.62 320 ASP A C 1
ATOM 2423 O O . ASP A 1 320 ? -8.674 17.683 18.115 1.00 96.62 320 ASP A O 1
ATOM 2427 N N . ASP A 1 321 ? -8.396 17.955 15.906 1.00 97.12 321 ASP A N 1
ATOM 2428 C CA . ASP A 1 321 ? -9.147 19.210 15.829 1.00 97.12 321 ASP A CA 1
ATOM 2429 C C . ASP A 1 321 ? -10.601 19.026 16.286 1.00 97.12 321 ASP A C 1
ATOM 2431 O O . ASP A 1 321 ? -11.115 19.817 17.089 1.00 97.12 321 ASP A O 1
ATOM 2435 N N . LYS A 1 322 ? -11.259 17.948 15.835 1.00 97.19 322 LYS A N 1
ATOM 2436 C CA . LYS A 1 322 ? -12.631 17.602 16.242 1.00 97.19 322 LYS A CA 1
ATOM 2437 C C . LYS A 1 322 ? -12.717 17.214 17.715 1.00 97.19 322 LYS A C 1
ATOM 2439 O O . LYS A 1 322 ? -13.652 17.637 18.399 1.00 97.19 322 LYS A O 1
ATOM 2444 N N . MET A 1 323 ? -11.749 16.452 18.224 1.00 96.06 323 MET A N 1
ATOM 2445 C CA . MET A 1 323 ? -11.667 16.065 19.635 1.00 96.06 323 MET A CA 1
ATOM 2446 C C . MET A 1 323 ? -11.490 17.303 20.516 1.00 96.06 323 MET A C 1
ATOM 2448 O O . MET A 1 323 ? -12.232 17.498 21.480 1.00 96.06 323 MET A O 1
ATOM 2452 N N . ALA A 1 324 ? -10.565 18.191 20.154 1.00 94.94 324 ALA A N 1
ATOM 2453 C CA . ALA A 1 324 ? -10.318 19.430 20.874 1.00 94.94 324 ALA A CA 1
ATOM 2454 C C . ALA A 1 324 ? -11.536 20.367 20.841 1.00 94.94 324 ALA A C 1
ATOM 2456 O O . ALA A 1 324 ? -11.869 20.966 21.865 1.00 94.94 324 ALA A O 1
ATOM 2457 N N . ALA A 1 325 ? -12.223 20.482 19.699 1.00 95.56 325 ALA A N 1
ATOM 2458 C CA . ALA A 1 325 ? -13.466 21.243 19.591 1.00 95.56 325 ALA A CA 1
ATOM 2459 C C . ALA A 1 325 ? -14.556 20.672 20.507 1.00 95.56 325 ALA A C 1
ATOM 2461 O O . ALA A 1 325 ? -15.079 21.402 21.346 1.00 95.56 325 ALA A O 1
ATOM 2462 N N . SER A 1 326 ? -14.810 19.364 20.430 1.00 94.50 326 SER A N 1
ATOM 2463 C CA . SER A 1 326 ? -15.825 18.671 21.234 1.00 94.50 326 SER A CA 1
ATOM 2464 C C . SER A 1 326 ? -15.564 18.795 22.740 1.00 94.50 326 SER A C 1
ATOM 2466 O O . SER A 1 326 ? -16.485 19.046 23.519 1.00 94.50 326 SER A O 1
ATOM 2468 N N . LEU A 1 327 ? -14.300 18.686 23.168 1.00 93.94 327 LEU A N 1
ATOM 2469 C CA . LEU A 1 327 ? -13.901 18.861 24.568 1.00 93.94 327 LEU A CA 1
ATOM 2470 C C . LEU A 1 327 ? -14.107 20.300 25.060 1.00 93.94 327 LEU A C 1
ATOM 2472 O O . LEU A 1 327 ? -14.621 20.490 26.165 1.00 93.94 327 LEU A O 1
ATOM 2476 N N . ARG A 1 328 ? -13.745 21.313 24.257 1.00 91.81 328 ARG A N 1
ATOM 2477 C CA . ARG A 1 328 ? -13.981 22.733 24.594 1.00 91.81 328 ARG A CA 1
ATOM 2478 C C . ARG A 1 328 ? -15.468 23.026 24.740 1.00 91.81 328 ARG A C 1
ATOM 2480 O O . ARG A 1 328 ? -15.888 23.644 25.717 1.00 91.81 328 ARG A O 1
ATOM 2487 N N . ASP A 1 329 ? -16.247 22.539 23.791 1.00 89.56 329 ASP A N 1
ATOM 2488 C CA . ASP A 1 329 ? -17.691 22.686 23.733 1.00 89.56 329 ASP A CA 1
ATOM 2489 C C . ASP A 1 329 ? -18.384 22.052 24.943 1.00 89.56 329 ASP A C 1
ATOM 2491 O O . ASP A 1 329 ? -19.289 22.646 25.540 1.00 89.56 329 ASP A O 1
ATOM 2495 N N . LEU A 1 330 ? -17.944 20.857 25.341 1.00 90.69 330 LEU A N 1
ATOM 2496 C CA . LEU A 1 330 ? -18.463 20.169 26.517 1.00 90.69 330 LEU A CA 1
ATOM 2497 C C . LEU A 1 330 ? -18.022 20.858 27.818 1.00 90.69 330 LEU A C 1
ATOM 2499 O O . LEU A 1 330 ? -18.836 21.035 28.723 1.00 90.69 330 LEU A O 1
ATOM 2503 N N . ALA A 1 331 ? -16.779 21.346 27.893 1.00 89.00 331 ALA A N 1
ATOM 2504 C CA . ALA A 1 331 ? -16.299 22.130 29.030 1.00 89.00 331 ALA A CA 1
ATOM 2505 C C . ALA A 1 331 ? -17.087 23.438 29.208 1.00 89.00 331 ALA A C 1
ATOM 2507 O O . ALA A 1 331 ? -17.427 23.800 30.336 1.00 89.00 331 ALA A O 1
ATOM 2508 N N . ALA A 1 332 ? -17.408 24.134 28.114 1.00 86.88 332 ALA A N 1
ATOM 2509 C CA . ALA A 1 332 ? -18.220 25.347 28.141 1.00 86.88 332 ALA A CA 1
ATOM 2510 C C . ALA A 1 332 ? -19.655 25.059 28.609 1.00 86.88 332 ALA A C 1
ATOM 2512 O O . ALA A 1 332 ? -20.161 25.751 29.494 1.00 86.88 332 ALA A O 1
ATOM 2513 N N . ALA A 1 333 ? -20.282 24.000 28.084 1.00 84.25 333 ALA A N 1
ATOM 2514 C CA . ALA A 1 333 ? -21.626 23.589 28.485 1.00 84.25 333 ALA A CA 1
ATOM 2515 C C . ALA A 1 333 ? -21.707 23.237 29.983 1.00 84.25 333 ALA A C 1
ATOM 2517 O O . ALA A 1 333 ? -22.629 23.684 30.666 1.00 84.25 333 ALA A O 1
ATOM 2518 N N . CYS A 1 334 ? -20.717 22.501 30.503 1.00 81.62 334 CYS A N 1
ATOM 2519 C CA . CYS A 1 334 ? -20.641 22.108 31.914 1.00 81.62 334 CYS A CA 1
ATOM 2520 C C . CYS A 1 334 ? -20.290 23.267 32.862 1.00 81.62 334 CYS A C 1
ATOM 2522 O O . CYS A 1 334 ? -20.683 23.235 34.023 1.00 81.62 334 CYS A O 1
ATOM 2524 N N . ARG A 1 335 ? -19.566 24.298 32.402 1.00 77.81 335 ARG A N 1
ATOM 2525 C CA . ARG A 1 335 ? -19.260 25.492 33.217 1.00 77.81 335 ARG A CA 1
ATOM 2526 C C . ARG A 1 335 ? -20.406 26.499 33.264 1.00 77.81 335 ARG A C 1
ATOM 2528 O O . ARG A 1 335 ? -20.546 27.206 34.255 1.00 77.81 335 ARG A O 1
ATOM 2535 N N . ALA A 1 336 ? -21.202 26.591 32.202 1.00 71.94 336 ALA A N 1
ATOM 2536 C CA . ALA A 1 336 ? -22.248 27.604 32.081 1.00 71.94 336 ALA A CA 1
ATOM 2537 C C . ALA A 1 336 ? -23.499 27.316 32.932 1.00 71.94 336 ALA A C 1
ATOM 2539 O O . ALA A 1 336 ? -24.300 28.224 33.153 1.00 71.94 336 ALA A O 1
ATOM 2540 N N . ARG A 1 337 ? -23.716 26.070 33.378 1.00 67.88 337 ARG A N 1
ATOM 2541 C CA . ARG A 1 337 ? -24.938 25.664 34.090 1.00 67.88 337 ARG A CA 1
ATOM 2542 C C . ARG A 1 337 ? -24.614 24.735 35.258 1.00 67.88 337 ARG A C 1
ATOM 2544 O O . ARG A 1 337 ? -23.850 23.794 35.097 1.00 67.88 337 ARG A O 1
ATOM 2551 N N . ALA A 1 338 ? -25.270 24.954 36.401 1.00 62.44 338 ALA A N 1
ATOM 2552 C CA . ALA A 1 338 ? -25.159 24.079 37.575 1.00 62.44 338 ALA A CA 1
ATOM 2553 C C . ALA A 1 338 ? -25.727 22.664 37.331 1.00 62.44 338 ALA A C 1
ATOM 2555 O O . ALA A 1 338 ? -25.314 21.712 37.984 1.00 62.44 338 ALA A O 1
ATOM 2556 N N . ALA A 1 339 ? -26.647 22.527 36.371 1.00 67.62 339 ALA A N 1
ATOM 2557 C CA . ALA A 1 339 ? -27.160 21.255 35.878 1.00 67.62 339 ALA A CA 1
ATOM 2558 C C . ALA A 1 339 ? -27.339 21.345 34.356 1.00 67.62 339 ALA A C 1
ATOM 2560 O O . ALA A 1 339 ? -28.000 22.261 33.855 1.00 67.62 339 ALA A O 1
ATOM 2561 N N . VAL A 1 340 ? -26.735 20.417 33.611 1.00 73.00 340 VAL A N 1
ATOM 2562 C CA . VAL A 1 340 ? -26.850 20.356 32.147 1.00 73.00 340 VAL A CA 1
ATOM 2563 C C . VAL A 1 340 ? -27.803 19.216 31.771 1.00 73.00 340 VAL A C 1
ATOM 2565 O O . VAL A 1 340 ? -27.615 18.105 32.268 1.00 73.00 340 VAL A O 1
ATOM 2568 N N . PRO A 1 341 ? -28.816 19.449 30.913 1.00 80.44 341 PRO A N 1
ATOM 2569 C CA . PRO A 1 341 ? -29.738 18.398 30.495 1.00 80.44 341 PRO A CA 1
ATOM 2570 C C . PRO A 1 341 ? -29.018 17.234 29.813 1.00 80.44 341 PRO A C 1
ATOM 2572 O O . PRO A 1 341 ? -28.187 17.443 28.927 1.00 80.44 341 PRO A O 1
ATOM 2575 N N . VAL A 1 342 ? -29.400 16.015 30.188 1.00 82.56 342 VAL A N 1
ATOM 2576 C CA . VAL A 1 342 ? -28.841 14.756 29.673 1.00 82.56 342 VAL A CA 1
ATOM 2577 C C . VAL A 1 342 ? -28.860 14.701 28.141 1.00 82.56 342 VAL A C 1
ATOM 2579 O O . VAL A 1 342 ? -27.839 14.388 27.527 1.00 82.56 342 VAL A O 1
ATOM 2582 N N . ASP A 1 343 ? -29.965 15.137 27.531 1.00 82.69 343 ASP A N 1
ATOM 2583 C CA . ASP A 1 343 ? -30.174 15.150 26.076 1.00 82.69 343 ASP A CA 1
ATOM 2584 C C . ASP A 1 343 ? -29.149 15.995 25.306 1.00 82.69 343 ASP A C 1
ATOM 2586 O O . ASP A 1 343 ? -28.970 15.814 24.106 1.00 82.69 343 ASP A O 1
ATOM 2590 N N . HIS A 1 344 ? -28.459 16.920 25.981 1.00 81.62 344 HIS A N 1
ATOM 2591 C CA . HIS A 1 344 ? -27.442 17.772 25.363 1.00 81.62 344 HIS A CA 1
ATOM 2592 C C . HIS A 1 344 ? -26.017 17.240 25.565 1.00 81.62 344 HIS A C 1
ATOM 2594 O O . HIS A 1 344 ? -25.155 17.464 24.715 1.00 81.62 344 HIS A O 1
ATOM 2600 N N . VAL A 1 345 ? -25.739 16.557 26.682 1.00 86.88 345 VAL A N 1
ATOM 2601 C CA . VAL A 1 345 ? -24.369 16.134 27.028 1.00 86.88 345 VAL A CA 1
ATOM 2602 C C . VAL A 1 345 ? -24.069 14.716 26.556 1.00 86.88 345 VAL A C 1
ATOM 2604 O O . VAL A 1 345 ? -22.962 14.448 26.094 1.00 86.88 345 VAL A O 1
ATOM 2607 N N . TYR A 1 346 ? -25.045 13.805 26.621 1.00 91.50 346 TYR A N 1
ATOM 2608 C CA . TYR A 1 346 ? -24.831 12.404 26.246 1.00 91.50 346 TYR A CA 1
ATOM 2609 C C . TYR A 1 346 ? -24.428 12.233 24.773 1.00 91.50 346 TYR A C 1
ATOM 2611 O O . TYR A 1 346 ? -23.458 11.511 24.530 1.00 91.50 346 TYR A O 1
ATOM 2619 N N . PRO A 1 347 ? -25.057 12.918 23.793 1.00 92.94 347 PRO A N 1
ATOM 2620 C CA . PRO A 1 347 ? -24.608 12.858 22.401 1.00 92.94 347 PRO A CA 1
ATOM 2621 C C . PRO A 1 347 ? -23.150 13.291 22.223 1.00 92.94 347 PRO A C 1
ATOM 2623 O O . PRO A 1 347 ? -22.396 12.629 21.517 1.00 92.94 347 PRO A O 1
ATOM 2626 N N . ARG A 1 348 ? -22.724 14.346 22.927 1.00 91.62 348 ARG A N 1
ATOM 2627 C CA . ARG A 1 348 ? -21.348 14.858 22.862 1.00 91.62 348 ARG A CA 1
ATOM 2628 C C . ARG A 1 348 ? -20.334 13.907 23.501 1.00 91.62 348 ARG A C 1
ATOM 2630 O O . ARG A 1 348 ? -19.241 13.734 22.977 1.00 91.62 348 ARG A O 1
ATOM 2637 N N . PHE A 1 349 ? -20.679 13.238 24.601 1.00 94.50 349 PHE A N 1
ATOM 2638 C CA . PHE A 1 349 ? -19.823 12.178 25.146 1.00 94.50 349 PHE A CA 1
ATOM 2639 C C . PHE A 1 349 ? -19.715 10.980 24.194 1.00 94.50 349 PHE A C 1
ATOM 2641 O O . PHE A 1 349 ? -18.624 10.446 23.999 1.00 94.50 349 PHE A O 1
ATOM 2648 N N . MET A 1 350 ? -20.822 10.573 23.569 1.00 94.75 350 MET A N 1
ATOM 2649 C CA . MET A 1 350 ? -20.796 9.507 22.565 1.00 94.75 350 MET A CA 1
ATOM 2650 C C . MET A 1 350 ? -19.954 9.897 21.339 1.00 94.75 350 MET A C 1
ATOM 2652 O O . MET A 1 350 ? -19.232 9.052 20.811 1.00 94.75 350 MET A O 1
ATOM 2656 N N . GLU A 1 351 ? -19.970 11.170 20.935 1.00 95.44 351 GLU A N 1
ATOM 2657 C CA . GLU A 1 351 ? -19.088 11.713 19.896 1.00 95.44 351 GLU A CA 1
ATOM 2658 C C . GLU A 1 351 ? -17.605 11.598 20.281 1.00 95.44 351 GLU A C 1
ATOM 2660 O O . GLU A 1 351 ? -16.816 11.079 19.492 1.00 95.44 351 GLU A O 1
ATOM 2665 N N . LEU A 1 352 ? -17.218 11.966 21.512 1.00 96.56 352 LEU A N 1
ATOM 2666 C CA . LEU A 1 352 ? -15.841 11.774 21.999 1.00 96.56 352 LEU A CA 1
ATOM 2667 C C . LEU A 1 352 ? -15.408 10.301 21.924 1.00 96.56 352 LEU A C 1
ATOM 2669 O O . LEU A 1 352 ? -14.283 10.002 21.529 1.00 96.56 352 LEU A O 1
ATOM 2673 N N . ALA A 1 353 ? -16.298 9.368 22.266 1.00 96.00 353 ALA A N 1
ATOM 2674 C CA . ALA A 1 353 ? -16.011 7.939 22.167 1.00 96.00 353 ALA A CA 1
ATOM 2675 C C . ALA A 1 353 ? -15.859 7.457 20.714 1.00 96.00 353 ALA A C 1
ATOM 2677 O O . ALA A 1 353 ? -15.027 6.592 20.437 1.00 96.00 353 ALA A O 1
ATOM 2678 N N . ALA A 1 354 ? -16.633 8.016 19.780 1.00 96.19 354 ALA A N 1
ATOM 2679 C CA . ALA A 1 354 ? -16.497 7.728 18.356 1.00 96.19 354 ALA A CA 1
ATOM 2680 C C . ALA A 1 354 ? -15.173 8.269 17.792 1.00 96.19 354 ALA A C 1
ATOM 2682 O O . ALA A 1 354 ? -14.469 7.544 17.093 1.00 96.19 354 ALA A O 1
ATOM 2683 N N . LEU A 1 355 ? -14.790 9.496 18.157 1.00 97.25 355 LEU A N 1
ATOM 2684 C CA . LEU A 1 355 ? -13.494 10.074 17.789 1.00 97.25 355 LEU A CA 1
ATOM 2685 C C . LEU A 1 355 ? -12.331 9.250 18.361 1.00 97.25 355 LEU A C 1
ATOM 2687 O O . LEU A 1 355 ? -11.359 8.988 17.660 1.00 97.25 355 LEU A O 1
ATOM 2691 N N . TRP A 1 356 ? -12.458 8.766 19.602 1.00 96.06 356 TRP A N 1
ATOM 2692 C CA . TRP A 1 356 ? -11.482 7.856 20.209 1.00 96.06 356 TRP A CA 1
ATOM 2693 C C . TRP A 1 356 ? -11.323 6.543 19.446 1.00 96.06 356 TRP A C 1
ATOM 2695 O O . TRP A 1 356 ? -10.201 6.082 19.239 1.00 96.06 356 TRP A O 1
ATOM 2705 N N . ARG A 1 357 ? -12.432 5.958 18.975 1.00 95.44 357 ARG A N 1
ATOM 2706 C CA . ARG A 1 357 ? -12.373 4.798 18.078 1.00 95.44 357 ARG A CA 1
ATOM 2707 C C . ARG A 1 357 ? -11.649 5.143 16.773 1.00 95.44 357 ARG A C 1
ATOM 2709 O O . ARG A 1 357 ? -10.852 4.334 16.324 1.00 95.44 357 ARG A O 1
ATOM 2716 N N . GLY A 1 358 ? -11.864 6.341 16.228 1.00 96.88 358 GLY A N 1
ATOM 2717 C CA . GLY A 1 358 ? -11.127 6.840 15.063 1.00 96.88 358 GLY A CA 1
ATOM 2718 C C . GLY A 1 358 ? -9.611 6.816 15.270 1.00 96.88 358 GLY A C 1
ATOM 2719 O O . GLY A 1 358 ? -8.896 6.268 14.440 1.00 96.88 358 GLY A O 1
ATOM 2720 N N . PHE A 1 359 ? -9.115 7.297 16.414 1.00 96.81 359 PHE A N 1
ATOM 2721 C CA . PHE A 1 359 ? -7.683 7.210 16.735 1.00 96.81 359 PHE A CA 1
ATOM 2722 C C . PHE A 1 359 ? -7.177 5.761 16.844 1.00 96.81 359 PHE A C 1
ATOM 2724 O O . PHE A 1 359 ? -6.061 5.467 16.434 1.00 96.81 359 PHE A O 1
ATOM 2731 N N . GLN A 1 360 ? -7.981 4.838 17.384 1.00 95.50 360 GLN A N 1
ATOM 2732 C CA . GLN A 1 360 ? -7.622 3.412 17.467 1.00 95.50 360 GLN A CA 1
ATOM 2733 C C . GLN A 1 360 ? -7.578 2.719 16.101 1.00 95.50 360 GLN A C 1
ATOM 2735 O O . GLN A 1 360 ? -6.831 1.753 15.922 1.00 95.50 360 GLN A O 1
ATOM 2740 N N . ASP A 1 361 ? -8.417 3.161 15.169 1.00 96.44 361 ASP A N 1
ATOM 2741 C CA . ASP A 1 361 ? -8.432 2.670 13.795 1.00 96.44 361 ASP A CA 1
ATOM 2742 C C . ASP A 1 361 ? -7.214 3.207 13.030 1.00 96.44 361 ASP A C 1
ATOM 2744 O O . ASP A 1 361 ? -6.504 2.416 12.410 1.00 96.44 361 ASP A O 1
ATOM 2748 N N . GLU A 1 362 ? -6.893 4.499 13.170 1.00 96.44 362 GLU A N 1
ATOM 2749 C CA . GLU A 1 362 ? -5.673 5.087 12.596 1.00 96.44 362 GLU A CA 1
ATOM 2750 C C . GLU A 1 362 ? -4.401 4.445 13.161 1.00 96.44 362 GLU A C 1
ATOM 2752 O O . GLU A 1 362 ? -3.552 4.024 12.385 1.00 96.44 362 GLU A O 1
ATOM 2757 N N . LEU A 1 363 ? -4.290 4.251 14.482 1.00 95.88 363 LEU A N 1
ATOM 2758 C CA . LEU A 1 363 ? -3.119 3.592 15.077 1.00 95.88 363 LEU A CA 1
ATOM 2759 C C . LEU A 1 363 ? -2.897 2.181 14.509 1.00 95.88 363 LEU A C 1
ATOM 2761 O O . LEU A 1 363 ? -1.761 1.764 14.286 1.00 95.88 363 LEU A O 1
ATOM 2765 N N . PHE A 1 364 ? -3.979 1.433 14.276 1.00 96.00 364 PHE A N 1
ATOM 2766 C CA . PHE A 1 364 ? -3.884 0.110 13.665 1.00 96.00 364 PHE A CA 1
ATOM 2767 C C . PHE A 1 364 ? -3.392 0.190 12.215 1.00 96.00 364 PHE A C 1
ATOM 2769 O O . PHE A 1 364 ? -2.537 -0.602 11.817 1.00 96.00 364 PHE A O 1
ATOM 2776 N N . LEU A 1 365 ? -3.905 1.142 11.431 1.00 96.06 365 LEU A N 1
ATOM 2777 C CA . LEU A 1 365 ? -3.449 1.370 10.060 1.00 96.06 365 LEU A CA 1
ATOM 2778 C C . LEU A 1 365 ? -1.980 1.809 10.016 1.00 96.06 365 LEU A C 1
ATOM 2780 O O . LEU A 1 365 ? -1.226 1.312 9.181 1.00 96.06 365 LEU A O 1
ATOM 2784 N N . ASP A 1 366 ? -1.548 2.676 10.930 1.00 94.94 366 ASP A N 1
ATOM 2785 C CA . ASP A 1 366 ? -0.152 3.102 11.052 1.00 94.94 366 ASP A CA 1
ATOM 2786 C C . ASP A 1 366 ? 0.765 1.908 11.351 1.00 94.94 366 ASP A C 1
ATOM 2788 O O . ASP A 1 366 ? 1.762 1.708 10.656 1.00 94.94 366 ASP A O 1
ATOM 2792 N N . ALA A 1 367 ? 0.385 1.046 12.301 1.00 94.69 367 ALA A N 1
ATOM 2793 C CA . ALA A 1 367 ? 1.121 -0.182 12.605 1.00 94.69 367 ALA A CA 1
ATOM 2794 C C . ALA A 1 367 ? 1.151 -1.161 11.416 1.00 94.69 367 ALA A C 1
ATOM 2796 O O . ALA A 1 367 ? 2.178 -1.784 11.139 1.00 94.69 367 ALA A O 1
ATOM 2797 N N . PHE A 1 368 ? 0.046 -1.283 10.677 1.00 94.56 368 PHE A N 1
ATOM 2798 C CA . PHE A 1 368 ? -0.021 -2.109 9.472 1.00 94.56 368 PHE A CA 1
ATOM 2799 C C . PHE A 1 368 ? 0.942 -1.606 8.386 1.00 94.56 368 PHE A C 1
ATOM 2801 O O . PHE A 1 368 ? 1.741 -2.379 7.854 1.00 94.56 368 PHE A O 1
ATOM 2808 N N . ARG A 1 369 ? 0.916 -0.303 8.086 1.00 94.31 369 ARG A N 1
ATOM 2809 C CA . ARG A 1 369 ? 1.820 0.316 7.103 1.00 94.31 369 ARG A CA 1
ATOM 2810 C C . ARG A 1 369 ? 3.272 0.249 7.553 1.00 94.31 369 ARG A C 1
ATOM 2812 O O . ARG A 1 369 ? 4.148 0.008 6.725 1.00 94.31 369 A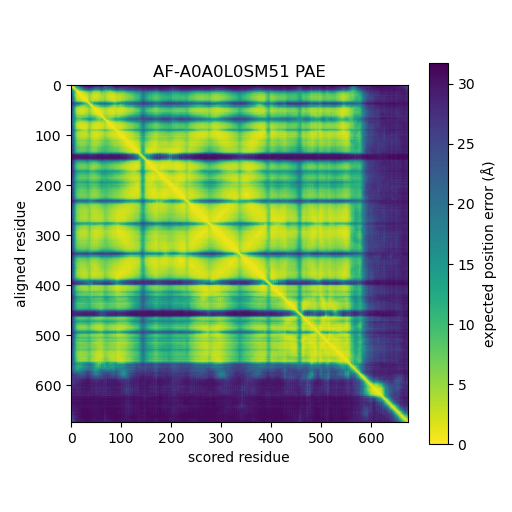RG A O 1
ATOM 2819 N N . ARG A 1 370 ? 3.530 0.377 8.858 1.00 94.69 370 ARG A N 1
ATOM 2820 C CA . ARG A 1 370 ? 4.858 0.154 9.432 1.00 94.69 370 ARG A CA 1
ATOM 2821 C C . ARG A 1 370 ? 5.357 -1.264 9.159 1.00 94.69 370 ARG A C 1
ATOM 2823 O O . ARG A 1 370 ? 6.482 -1.419 8.702 1.00 94.69 370 ARG A O 1
ATOM 2830 N N . GLY A 1 371 ? 4.504 -2.276 9.323 1.00 94.44 371 GLY A N 1
ATOM 2831 C CA . GLY A 1 371 ? 4.834 -3.661 8.974 1.00 94.44 371 GLY A CA 1
ATOM 2832 C C . GLY A 1 371 ? 5.191 -3.858 7.493 1.00 94.44 371 GLY A C 1
ATOM 2833 O O . GLY A 1 371 ? 6.100 -4.634 7.181 1.00 94.44 371 GLY A O 1
ATOM 2834 N N . ILE A 1 372 ? 4.535 -3.127 6.581 1.00 94.25 372 ILE A N 1
ATOM 2835 C CA . ILE A 1 372 ? 4.907 -3.108 5.155 1.00 94.25 372 ILE A CA 1
ATOM 2836 C C . ILE A 1 372 ? 6.296 -2.490 4.974 1.00 94.25 372 ILE A C 1
ATOM 2838 O O . ILE A 1 372 ? 7.139 -3.094 4.313 1.00 94.25 372 ILE A O 1
ATOM 2842 N N . LEU A 1 373 ? 6.563 -1.328 5.582 1.00 95.81 373 LEU A N 1
ATOM 2843 C CA . LEU A 1 373 ? 7.867 -0.656 5.497 1.00 95.81 373 LEU A CA 1
ATOM 2844 C C . LEU A 1 373 ? 9.006 -1.520 6.037 1.00 95.81 373 LEU A C 1
ATOM 2846 O O . LEU A 1 373 ? 10.037 -1.647 5.379 1.00 95.81 373 LEU A O 1
ATOM 2850 N N . ASP A 1 374 ? 8.814 -2.144 7.198 1.00 94.88 374 ASP A N 1
ATOM 2851 C CA . ASP A 1 374 ? 9.819 -3.021 7.796 1.00 94.88 374 ASP A CA 1
ATOM 2852 C C . ASP A 1 374 ? 10.089 -4.230 6.878 1.00 94.88 374 ASP A C 1
ATOM 2854 O O . ASP A 1 374 ? 11.238 -4.621 6.681 1.00 94.88 374 ASP A O 1
ATOM 2858 N N . THR A 1 375 ? 9.055 -4.778 6.228 1.00 94.88 375 THR A N 1
ATOM 2859 C CA . THR A 1 375 ? 9.217 -5.876 5.261 1.00 94.88 375 THR A CA 1
ATOM 2860 C C . THR A 1 375 ? 9.929 -5.434 3.977 1.00 94.88 375 THR A C 1
ATOM 2862 O O . THR A 1 375 ? 10.787 -6.160 3.473 1.00 94.88 375 THR A O 1
ATOM 2865 N N . LEU A 1 376 ? 9.643 -4.234 3.462 1.00 95.00 376 LEU A N 1
ATOM 2866 C CA . LEU A 1 376 ? 10.377 -3.656 2.328 1.00 95.00 376 LEU A CA 1
ATOM 2867 C C . 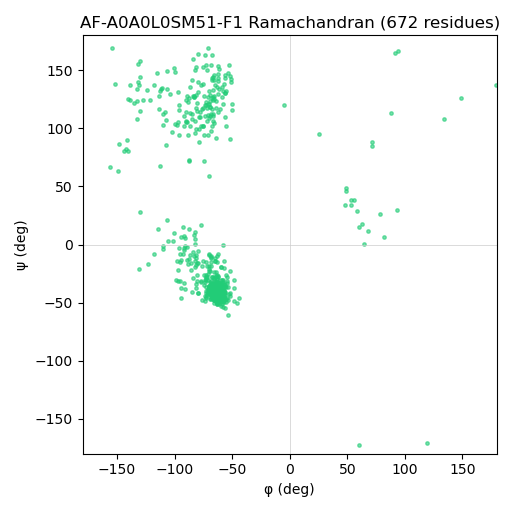LEU A 1 376 ? 11.857 -3.430 2.670 1.00 95.00 376 LEU A C 1
ATOM 2869 O O . LEU A 1 376 ? 12.726 -3.760 1.862 1.00 95.00 376 LEU A O 1
ATOM 2873 N N . ALA A 1 377 ? 12.153 -2.955 3.882 1.00 94.25 377 ALA A N 1
ATOM 2874 C CA . ALA A 1 377 ? 13.523 -2.799 4.365 1.00 94.25 377 ALA A CA 1
ATOM 2875 C C . ALA A 1 377 ? 14.258 -4.149 4.491 1.00 94.25 377 ALA A C 1
ATOM 2877 O O . ALA A 1 377 ? 15.463 -4.220 4.239 1.00 94.25 377 ALA A O 1
ATOM 2878 N N . LEU A 1 378 ? 13.552 -5.238 4.828 1.00 93.25 378 LEU A N 1
ATOM 2879 C CA . LEU A 1 378 ? 14.129 -6.588 4.813 1.00 93.25 378 LEU A CA 1
ATOM 2880 C C . LEU A 1 378 ? 14.504 -7.037 3.395 1.00 93.25 378 LEU A C 1
ATOM 2882 O O . LEU A 1 378 ? 15.583 -7.601 3.208 1.00 93.25 378 LEU A O 1
ATOM 2886 N N . PHE A 1 379 ? 13.656 -6.776 2.394 1.00 93.62 379 PHE A N 1
ATOM 2887 C CA . PHE A 1 379 ? 13.989 -7.080 0.998 1.00 93.62 379 PHE A CA 1
ATOM 2888 C C . PHE A 1 379 ? 15.180 -6.260 0.501 1.00 93.62 379 PHE A C 1
ATOM 2890 O O . PHE A 1 379 ? 16.082 -6.814 -0.122 1.00 93.62 379 PHE A O 1
ATOM 2897 N N . GLU A 1 380 ? 15.231 -4.971 0.830 1.00 94.19 380 GLU A N 1
ATOM 2898 C CA . GLU A 1 380 ? 16.374 -4.112 0.509 1.00 94.19 380 GLU A CA 1
ATOM 2899 C C . GLU A 1 380 ? 17.669 -4.633 1.147 1.00 94.19 380 GLU A C 1
ATOM 2901 O O . GLU A 1 380 ? 18.670 -4.811 0.454 1.00 94.19 380 GLU A O 1
ATOM 2906 N N . SER A 1 381 ? 17.632 -4.982 2.436 1.00 91.50 381 SER A N 1
ATOM 2907 C CA . SER A 1 381 ? 18.781 -5.571 3.141 1.00 91.50 381 SER A CA 1
ATOM 2908 C C . SER A 1 381 ? 19.242 -6.885 2.499 1.00 91.50 381 SER A C 1
ATOM 2910 O O . SER A 1 381 ? 20.433 -7.185 2.468 1.00 91.50 381 SER A O 1
ATOM 2912 N N . ALA A 1 382 ? 18.324 -7.680 1.948 1.00 90.69 382 ALA A N 1
ATOM 2913 C CA . ALA A 1 382 ? 18.692 -8.892 1.228 1.00 90.69 382 ALA A CA 1
ATOM 2914 C C . ALA A 1 382 ? 19.409 -8.584 -0.096 1.00 90.69 382 ALA A C 1
ATOM 2916 O O . ALA A 1 382 ? 20.390 -9.253 -0.419 1.00 90.69 382 ALA A O 1
ATOM 2917 N N . VAL A 1 383 ? 18.984 -7.552 -0.835 1.00 92.06 383 VAL A N 1
ATOM 2918 C CA . VAL A 1 383 ? 19.682 -7.099 -2.053 1.00 92.06 383 VAL A CA 1
ATOM 2919 C C . VAL A 1 383 ? 21.056 -6.510 -1.716 1.00 92.06 383 VAL A C 1
ATOM 2921 O O . VAL A 1 383 ? 22.024 -6.797 -2.422 1.00 92.06 383 VAL A O 1
ATOM 2924 N N . HIS A 1 384 ? 21.173 -5.778 -0.602 1.00 91.19 384 HIS A N 1
ATOM 2925 C CA . HIS A 1 384 ? 22.457 -5.309 -0.069 1.00 91.19 384 HIS A CA 1
ATOM 2926 C C . HIS A 1 384 ? 23.442 -6.452 0.140 1.00 91.19 384 HIS A C 1
ATOM 2928 O O . HIS A 1 384 ? 24.592 -6.338 -0.273 1.00 91.19 384 HIS A O 1
ATOM 2934 N N . MET A 1 385 ? 22.994 -7.552 0.749 1.00 88.50 385 MET A N 1
ATOM 2935 C CA . MET A 1 385 ? 23.838 -8.717 1.029 1.00 88.50 385 MET A CA 1
ATOM 2936 C C . MET A 1 385 ? 24.091 -9.592 -0.202 1.00 88.50 385 MET A C 1
ATOM 2938 O O . MET A 1 385 ? 25.153 -10.201 -0.308 1.00 88.50 385 MET A O 1
ATOM 2942 N N . ALA A 1 386 ? 23.135 -9.667 -1.131 1.00 88.19 386 ALA A N 1
ATOM 2943 C CA . ALA A 1 386 ? 23.280 -10.413 -2.378 1.00 88.19 386 ALA A CA 1
ATOM 2944 C C . ALA A 1 386 ? 24.424 -9.868 -3.246 1.00 88.19 386 ALA A C 1
ATOM 2946 O O . ALA A 1 386 ? 25.152 -10.658 -3.862 1.00 88.19 386 ALA A O 1
ATOM 2947 N N . GLY A 1 387 ? 24.563 -8.538 -3.288 1.00 87.94 387 GLY A N 1
ATOM 2948 C CA . GLY A 1 387 ? 25.551 -7.840 -4.104 1.00 87.94 387 GLY A CA 1
ATOM 2949 C C . GLY A 1 387 ? 25.407 -8.111 -5.607 1.00 87.94 387 GLY A C 1
ATOM 2950 O O . GLY A 1 387 ? 24.470 -8.757 -6.087 1.00 87.94 387 GLY A O 1
ATOM 2951 N N . ILE A 1 388 ? 26.378 -7.620 -6.366 1.00 88.62 388 ILE A N 1
ATOM 2952 C CA . ILE A 1 388 ? 26.510 -7.790 -7.818 1.00 88.62 388 ILE A CA 1
ATOM 2953 C C . ILE A 1 388 ? 27.683 -8.699 -8.203 1.00 88.62 388 ILE A C 1
ATOM 2955 O O . ILE A 1 388 ? 27.813 -9.045 -9.375 1.00 88.62 388 ILE A O 1
ATOM 2959 N N . GLY A 1 389 ? 28.479 -9.168 -7.237 1.00 81.69 389 GLY A N 1
ATOM 2960 C CA . GLY A 1 389 ? 29.592 -10.090 -7.471 1.00 81.69 389 GLY A CA 1
ATOM 2961 C C . GLY A 1 389 ? 30.840 -9.403 -8.029 1.00 81.69 389 GLY A C 1
ATOM 2962 O O . GLY A 1 389 ? 31.627 -10.040 -8.729 1.00 81.69 389 GLY A O 1
ATOM 2963 N N . ALA A 1 390 ? 31.018 -8.110 -7.749 1.00 73.69 390 ALA A N 1
ATOM 2964 C CA . ALA A 1 390 ? 32.244 -7.392 -8.066 1.00 73.69 390 ALA A CA 1
ATOM 2965 C C . ALA A 1 390 ? 33.306 -7.716 -7.001 1.00 73.69 390 ALA A C 1
ATOM 2967 O O . ALA A 1 390 ? 33.043 -7.667 -5.803 1.00 73.69 390 ALA A O 1
ATOM 2968 N N . ALA A 1 391 ? 34.522 -8.071 -7.422 1.00 68.94 391 ALA A N 1
ATOM 2969 C CA . ALA A 1 391 ? 35.587 -8.430 -6.488 1.00 68.94 391 ALA A CA 1
ATOM 2970 C C . ALA A 1 391 ? 36.017 -7.208 -5.655 1.00 68.94 391 ALA A C 1
ATOM 2972 O O . ALA A 1 391 ? 36.639 -6.288 -6.180 1.00 68.94 391 ALA A O 1
ATOM 2973 N N . VAL A 1 392 ? 35.715 -7.213 -4.354 1.00 67.00 392 VAL A N 1
ATOM 2974 C CA . VAL A 1 392 ? 36.142 -6.183 -3.391 1.00 67.00 392 VAL A CA 1
ATOM 2975 C C . VAL A 1 392 ? 37.024 -6.835 -2.322 1.00 67.00 392 VAL A C 1
ATOM 2977 O O . VAL A 1 392 ? 36.727 -7.931 -1.850 1.00 67.00 392 VAL A O 1
ATOM 2980 N N . ALA A 1 393 ? 38.125 -6.179 -1.937 1.00 54.88 393 ALA A N 1
ATOM 2981 C CA . ALA A 1 393 ? 38.958 -6.647 -0.830 1.00 54.88 393 ALA A CA 1
ATOM 2982 C C . ALA A 1 393 ? 38.170 -6.541 0.493 1.00 54.88 393 ALA A C 1
ATOM 2984 O O . ALA A 1 393 ? 37.655 -5.458 0.792 1.00 54.88 393 ALA A O 1
ATOM 2985 N N . PRO A 1 394 ? 38.056 -7.618 1.292 1.00 51.78 394 PRO A N 1
ATOM 2986 C CA . PRO A 1 394 ? 37.303 -7.569 2.538 1.00 51.78 394 PRO A CA 1
ATOM 2987 C C . PRO A 1 394 ? 37.968 -6.594 3.520 1.00 51.78 394 PRO A C 1
ATOM 2989 O O . PRO A 1 394 ? 39.147 -6.723 3.842 1.00 51.78 394 PRO A O 1
ATOM 2992 N N . SER A 1 395 ? 37.203 -5.608 3.985 1.00 54.31 395 SER A N 1
ATOM 2993 C CA . SER A 1 395 ? 37.547 -4.725 5.108 1.00 54.31 395 SER A CA 1
ATOM 2994 C C . SER A 1 395 ? 36.831 -5.226 6.368 1.00 54.31 395 SER A C 1
ATOM 2996 O O . SER A 1 395 ? 35.732 -5.767 6.275 1.00 54.31 395 SER A O 1
ATOM 2998 N N . GLU A 1 396 ? 37.418 -5.051 7.554 1.00 50.59 396 GLU A N 1
ATOM 2999 C CA . GLU A 1 396 ? 36.885 -5.573 8.829 1.00 50.59 396 GLU A CA 1
ATOM 3000 C C . GLU A 1 396 ? 35.497 -5.003 9.226 1.00 50.59 396 GLU A C 1
ATOM 3002 O O . GLU A 1 396 ? 34.854 -5.543 10.120 1.00 50.59 396 GLU A O 1
ATOM 3007 N N . ASN A 1 397 ? 34.976 -3.987 8.514 1.00 50.28 397 ASN A N 1
ATOM 3008 C CA . ASN A 1 397 ? 33.656 -3.362 8.740 1.00 50.28 397 ASN A CA 1
ATOM 3009 C C . ASN A 1 397 ? 32.578 -3.722 7.679 1.00 50.28 397 ASN A C 1
ATOM 3011 O O . ASN A 1 397 ? 31.598 -3.000 7.512 1.00 50.28 397 ASN A O 1
ATOM 3015 N N . THR A 1 398 ? 32.741 -4.823 6.939 1.00 52.94 398 THR A N 1
ATOM 3016 C CA . THR A 1 398 ? 31.961 -5.213 5.732 1.00 52.94 398 THR A CA 1
ATOM 3017 C C . THR A 1 398 ? 30.546 -5.784 5.959 1.00 52.94 398 THR A C 1
ATOM 3019 O O . THR A 1 398 ? 29.979 -6.396 5.059 1.00 52.94 398 THR A O 1
ATOM 3022 N N . ALA A 1 399 ? 29.934 -5.618 7.132 1.00 57.47 399 ALA A N 1
ATOM 3023 C CA . ALA A 1 399 ? 28.862 -6.530 7.545 1.00 57.47 399 ALA A CA 1
ATOM 3024 C C . ALA A 1 399 ? 27.436 -6.257 7.006 1.00 57.47 399 ALA A C 1
ATOM 3026 O O . ALA A 1 399 ? 26.601 -7.147 7.150 1.00 57.47 399 ALA A O 1
ATOM 3027 N N . THR A 1 400 ? 27.109 -5.086 6.434 1.00 71.44 400 THR A N 1
ATOM 3028 C CA . THR A 1 400 ? 25.686 -4.724 6.192 1.00 71.44 400 THR A CA 1
ATOM 3029 C C . THR A 1 400 ? 25.301 -4.223 4.792 1.00 71.44 400 THR A C 1
ATOM 3031 O O . THR A 1 400 ? 24.123 -4.321 4.456 1.00 71.44 400 THR A O 1
ATOM 3034 N N . ASP A 1 401 ? 26.226 -3.716 3.963 1.00 85.81 401 ASP A N 1
ATOM 3035 C CA . ASP A 1 401 ? 25.915 -3.235 2.598 1.00 85.81 401 ASP A CA 1
ATOM 3036 C C . ASP A 1 401 ? 26.999 -3.611 1.574 1.00 85.81 401 ASP A C 1
ATOM 3038 O O . ASP A 1 401 ? 27.869 -2.808 1.228 1.00 85.81 401 ASP A O 1
ATOM 3042 N N . VAL A 1 402 ? 26.963 -4.861 1.096 1.00 89.25 402 VAL A N 1
ATOM 3043 C CA . VAL A 1 402 ? 27.921 -5.372 0.097 1.00 89.25 402 VAL A CA 1
ATOM 3044 C C . VAL A 1 402 ? 27.745 -4.643 -1.235 1.00 89.25 402 VAL A C 1
ATOM 3046 O O . VAL A 1 402 ? 28.730 -4.175 -1.806 1.00 89.25 402 VAL A O 1
ATOM 3049 N N . LEU A 1 403 ? 26.500 -4.471 -1.692 1.00 91.06 403 LEU A N 1
ATOM 3050 C CA . LEU A 1 403 ? 26.188 -3.758 -2.931 1.00 91.06 403 LEU A CA 1
ATOM 3051 C C . LEU A 1 403 ? 26.741 -2.326 -2.922 1.00 91.06 403 LEU A C 1
ATOM 3053 O O . LEU A 1 403 ? 27.369 -1.901 -3.891 1.00 91.06 403 LEU A O 1
ATOM 3057 N N . GLY A 1 404 ? 26.522 -1.572 -1.843 1.00 89.81 404 GLY A N 1
ATOM 3058 C CA . GLY A 1 404 ? 27.030 -0.207 -1.714 1.00 89.81 404 GLY A CA 1
ATOM 3059 C C . GLY A 1 404 ? 28.554 -0.143 -1.838 1.00 89.81 404 GLY A C 1
ATOM 3060 O O . GLY A 1 404 ? 29.082 0.699 -2.568 1.00 89.81 404 GLY A O 1
ATOM 3061 N N . LEU A 1 405 ? 29.270 -1.072 -1.198 1.00 89.19 405 LEU A N 1
ATOM 3062 C CA . LEU A 1 405 ? 30.731 -1.163 -1.289 1.00 89.19 405 LEU A CA 1
ATOM 3063 C C . LEU A 1 405 ? 31.209 -1.495 -2.707 1.00 89.19 405 LEU A C 1
ATOM 3065 O O . LEU A 1 405 ? 32.148 -0.864 -3.200 1.00 89.19 405 LEU A O 1
ATOM 3069 N N . GLU A 1 406 ? 30.556 -2.444 -3.377 1.00 90.88 406 GLU A N 1
ATOM 3070 C CA . GLU A 1 406 ? 30.844 -2.793 -4.770 1.00 90.88 406 GLU A CA 1
ATOM 3071 C C . GLU A 1 406 ? 30.635 -1.589 -5.699 1.00 90.88 406 GLU A C 1
ATOM 3073 O O . GLU A 1 406 ? 31.500 -1.290 -6.523 1.00 90.88 406 GLU A O 1
ATOM 3078 N N . LEU A 1 407 ? 29.541 -0.839 -5.533 1.00 92.00 407 LEU A N 1
ATOM 3079 C CA . LEU A 1 407 ? 29.261 0.355 -6.335 1.00 92.00 407 LEU A CA 1
ATOM 3080 C C . LEU A 1 407 ? 30.292 1.464 -6.103 1.00 92.00 407 LEU A C 1
ATOM 3082 O O . LEU A 1 407 ? 30.771 2.061 -7.067 1.00 92.00 407 LEU A O 1
ATOM 3086 N N . VAL A 1 408 ? 30.682 1.719 -4.851 1.00 91.19 408 VAL A N 1
ATOM 3087 C CA . VAL A 1 408 ? 31.735 2.697 -4.528 1.00 91.19 408 VAL A CA 1
ATOM 3088 C C . VAL A 1 408 ? 33.066 2.290 -5.162 1.00 91.19 408 VAL A C 1
ATOM 3090 O O . VAL A 1 408 ? 33.747 3.131 -5.752 1.00 91.19 408 VAL A O 1
ATOM 3093 N N . HIS A 1 409 ? 33.423 1.006 -5.089 1.00 90.00 409 HIS A N 1
ATOM 3094 C CA . HIS A 1 409 ? 34.645 0.479 -5.692 1.00 90.00 409 HIS A CA 1
ATOM 3095 C C . HIS A 1 409 ? 34.649 0.638 -7.220 1.00 90.00 409 HIS A C 1
ATOM 3097 O O . HIS A 1 409 ? 35.621 1.141 -7.787 1.00 90.00 409 HIS A O 1
ATOM 3103 N N . LEU A 1 410 ? 33.545 0.276 -7.879 1.00 90.69 410 LEU A N 1
ATOM 3104 C CA . LEU A 1 410 ? 33.389 0.410 -9.327 1.00 90.69 410 LEU A CA 1
ATOM 3105 C C . LEU A 1 410 ? 33.428 1.874 -9.776 1.00 90.69 410 LEU A C 1
ATOM 3107 O O . LEU A 1 410 ? 34.118 2.203 -10.740 1.00 90.69 410 LEU A O 1
ATOM 3111 N N . LEU A 1 411 ? 32.751 2.777 -9.062 1.00 91.25 411 LEU A N 1
ATOM 3112 C CA . LEU A 1 411 ? 32.785 4.208 -9.370 1.00 91.25 411 LEU A CA 1
ATOM 3113 C C . LEU A 1 411 ? 34.183 4.803 -9.192 1.00 91.25 411 LEU A C 1
ATOM 3115 O O . LEU A 1 411 ? 34.580 5.646 -9.992 1.00 91.25 411 LEU A O 1
ATOM 3119 N N . ALA A 1 412 ? 34.949 4.371 -8.186 1.00 89.62 412 ALA A N 1
ATOM 3120 C CA . ALA A 1 412 ? 36.317 4.846 -7.974 1.00 89.62 412 ALA A CA 1
ATOM 3121 C C . ALA A 1 412 ? 37.255 4.491 -9.142 1.00 89.62 412 ALA A C 1
ATOM 3123 O O . ALA A 1 412 ? 38.166 5.260 -9.451 1.00 89.62 412 ALA A O 1
ATOM 3124 N N . GLN A 1 413 ? 37.012 3.358 -9.804 1.00 88.38 413 GLN A N 1
ATOM 3125 C CA . GLN A 1 413 ? 37.754 2.914 -10.988 1.00 88.38 413 GLN A CA 1
ATOM 3126 C C . GLN A 1 413 ? 37.209 3.502 -12.297 1.00 88.38 413 GLN A C 1
ATOM 3128 O O . GLN A 1 413 ? 37.892 3.471 -13.321 1.00 88.38 413 GLN A O 1
ATOM 3133 N N . ALA A 1 414 ? 35.992 4.048 -12.277 1.00 89.44 414 ALA A N 1
ATOM 3134 C CA . ALA A 1 414 ? 35.330 4.558 -13.464 1.00 89.44 414 ALA A CA 1
ATOM 3135 C C . ALA A 1 414 ? 35.898 5.921 -13.931 1.00 89.44 414 ALA A C 1
ATOM 3137 O O . ALA A 1 414 ? 36.370 6.740 -13.123 1.00 89.44 414 ALA A O 1
ATOM 3138 N N . PRO A 1 415 ? 35.805 6.223 -15.245 1.00 91.62 415 PRO A N 1
ATOM 3139 C CA . PRO A 1 415 ? 36.148 7.532 -15.795 1.00 91.62 415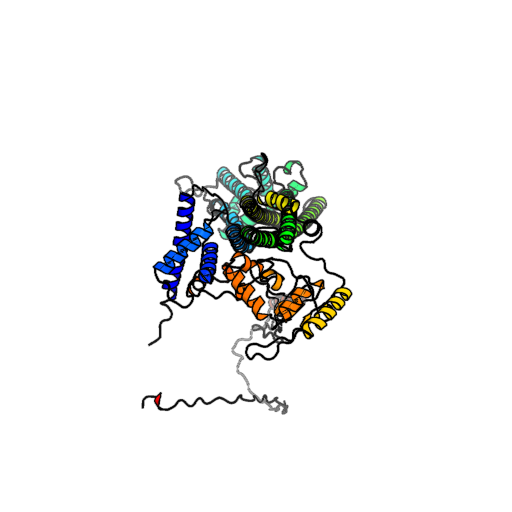 PRO A CA 1
ATOM 3140 C C . PRO A 1 415 ? 35.435 8.686 -15.078 1.00 91.62 415 PRO A C 1
ATOM 3142 O O . PRO A 1 415 ? 34.339 8.527 -14.538 1.00 91.62 415 PRO A O 1
ATOM 3145 N N . ALA A 1 416 ? 36.033 9.882 -15.114 1.00 90.06 416 ALA A N 1
ATOM 3146 C CA . ALA A 1 416 ? 35.456 11.072 -14.481 1.00 90.06 416 ALA A CA 1
ATOM 3147 C C . ALA A 1 416 ? 34.038 11.388 -14.992 1.00 90.06 416 ALA A C 1
ATOM 3149 O O . ALA A 1 416 ? 33.191 11.784 -14.204 1.00 90.06 416 ALA A O 1
ATOM 3150 N N . SER A 1 417 ? 33.747 11.124 -16.272 1.00 90.00 417 SER A N 1
ATOM 3151 C CA . SER A 1 417 ? 32.408 11.296 -16.853 1.00 90.00 417 SER A CA 1
ATOM 3152 C C . SER A 1 417 ? 31.337 10.433 -16.176 1.00 90.00 417 SER A C 1
ATOM 3154 O O . SER A 1 417 ? 30.230 10.908 -15.948 1.00 90.00 417 SER A O 1
ATOM 3156 N N . VAL A 1 418 ? 31.665 9.189 -15.815 1.00 90.00 418 VAL A N 1
ATOM 3157 C CA . VAL A 1 418 ? 30.742 8.258 -15.142 1.00 90.00 418 VAL A CA 1
ATOM 3158 C C . VAL A 1 418 ? 30.524 8.673 -13.688 1.00 90.00 418 VAL A C 1
ATOM 3160 O O . VAL A 1 418 ? 29.394 8.667 -13.205 1.00 90.00 418 VAL A O 1
ATOM 3163 N N . ARG A 1 419 ? 31.594 9.090 -12.999 1.00 90.75 419 ARG A N 1
ATOM 3164 C CA . ARG A 1 419 ? 31.506 9.614 -11.627 1.00 90.75 419 ARG A CA 1
ATOM 3165 C C . ARG A 1 419 ? 30.669 10.889 -11.559 1.00 90.75 419 ARG A C 1
ATOM 3167 O O . ARG A 1 419 ? 29.810 11.006 -10.689 1.00 90.75 419 ARG A O 1
ATOM 3174 N N . ASP A 1 420 ? 30.881 11.800 -12.502 1.00 90.12 420 ASP A N 1
ATOM 3175 C CA . ASP A 1 420 ? 30.105 13.031 -12.622 1.00 90.12 420 ASP A CA 1
ATOM 3176 C C . ASP A 1 420 ? 28.630 12.732 -12.924 1.00 90.12 420 ASP A C 1
ATOM 3178 O O . ASP A 1 420 ? 27.756 13.340 -12.307 1.00 90.12 420 ASP A O 1
ATOM 3182 N N . ALA A 1 421 ? 28.338 11.772 -13.811 1.00 87.56 421 ALA A N 1
ATOM 3183 C CA . ALA A 1 421 ? 26.970 11.344 -14.103 1.00 87.56 421 ALA A CA 1
ATOM 3184 C C . ALA A 1 421 ? 26.275 10.755 -12.863 1.00 87.56 421 ALA A C 1
ATOM 3186 O O . ALA A 1 421 ? 25.162 11.162 -12.542 1.00 87.56 421 ALA A O 1
ATOM 3187 N N . ALA A 1 422 ? 26.953 9.887 -12.103 1.00 88.88 422 ALA A N 1
ATOM 3188 C CA . ALA A 1 422 ? 26.413 9.299 -10.872 1.00 88.88 422 ALA A CA 1
ATOM 3189 C C . ALA A 1 422 ? 26.096 10.342 -9.779 1.00 88.88 422 ALA A C 1
ATOM 3191 O O . ALA A 1 422 ? 25.235 10.111 -8.933 1.00 88.88 422 ALA A O 1
ATOM 3192 N N . GLN A 1 423 ? 26.786 11.487 -9.775 1.00 86.88 423 GLN A N 1
ATOM 3193 C CA . GLN A 1 423 ? 26.558 12.559 -8.800 1.00 86.88 423 GLN A CA 1
ATOM 3194 C C . GLN A 1 423 ? 25.527 13.590 -9.269 1.00 86.88 423 GLN A C 1
ATOM 3196 O O . GLN A 1 423 ? 24.762 14.105 -8.451 1.00 86.88 423 GLN A O 1
ATOM 3201 N N . ARG A 1 424 ? 25.532 13.933 -10.563 1.00 82.88 424 ARG A N 1
ATOM 3202 C CA . ARG A 1 424 ? 24.765 15.061 -11.110 1.00 82.88 424 ARG A CA 1
ATOM 3203 C C . ARG A 1 424 ? 23.452 14.663 -11.768 1.00 82.88 424 ARG A C 1
ATOM 3205 O O . ARG A 1 424 ? 22.538 15.484 -11.762 1.00 82.88 424 ARG A O 1
ATOM 3212 N N . GLU A 1 425 ? 23.340 13.467 -12.349 1.00 80.25 425 GLU A N 1
ATOM 3213 C CA . GLU A 1 425 ? 22.090 13.064 -12.999 1.00 80.25 425 GLU A CA 1
ATOM 3214 C C . GLU A 1 425 ? 21.017 12.763 -11.938 1.00 80.25 425 GLU A C 1
ATOM 3216 O O . GLU A 1 425 ? 21.232 11.937 -11.042 1.00 80.25 425 GLU A O 1
ATOM 3221 N N . PRO A 1 426 ? 19.856 13.440 -11.986 1.00 83.69 426 PRO A N 1
ATOM 3222 C CA . PRO A 1 426 ? 18.762 13.132 -11.082 1.00 83.69 426 PRO A CA 1
ATOM 3223 C C . PRO A 1 426 ? 18.097 11.804 -11.481 1.00 83.69 426 PRO A C 1
ATOM 3225 O O . PRO A 1 426 ? 18.138 11.390 -12.639 1.00 83.69 426 PRO A O 1
ATOM 3228 N N . VAL A 1 427 ? 17.465 11.133 -10.513 1.00 82.44 427 VAL A N 1
ATOM 3229 C CA . VAL A 1 427 ? 16.754 9.859 -10.745 1.00 82.44 427 VAL A CA 1
ATOM 3230 C C . VAL A 1 427 ? 15.555 10.040 -11.677 1.00 82.44 427 VAL A C 1
ATOM 3232 O O . VAL A 1 427 ? 15.273 9.147 -12.485 1.00 82.44 427 VAL A O 1
ATOM 3235 N N . GLU A 1 428 ? 14.905 11.201 -11.572 1.00 80.44 428 GLU A N 1
ATOM 3236 C CA . GLU A 1 428 ? 13.843 11.703 -12.440 1.00 80.44 428 GLU A CA 1
ATOM 3237 C C . GLU A 1 428 ? 14.149 13.147 -12.842 1.00 80.44 428 GLU A C 1
ATOM 3239 O O . GLU A 1 428 ? 14.639 13.948 -12.042 1.00 80.44 428 GLU A O 1
ATOM 3244 N N . VAL A 1 429 ? 13.889 13.487 -14.102 1.00 84.06 429 VAL A N 1
ATOM 3245 C CA . VAL A 1 429 ? 14.171 14.824 -14.628 1.00 84.06 429 VAL A CA 1
ATOM 3246 C C . VAL A 1 429 ? 13.014 15.753 -14.271 1.00 84.06 429 VAL A C 1
ATOM 3248 O O . VAL A 1 429 ? 11.867 15.466 -14.602 1.00 84.06 429 VAL A O 1
ATOM 3251 N N . ALA A 1 430 ? 13.317 16.887 -13.637 1.00 83.88 430 ALA A N 1
ATOM 3252 C CA . ALA A 1 430 ? 12.308 17.891 -13.313 1.00 83.88 430 ALA A CA 1
ATOM 3253 C C . ALA A 1 430 ? 11.649 18.463 -14.590 1.00 83.88 430 ALA A C 1
ATOM 3255 O O . ALA A 1 430 ? 12.338 18.650 -15.604 1.00 83.88 430 ALA A O 1
ATOM 3256 N N . PRO A 1 431 ? 10.339 18.765 -14.555 1.00 85.38 431 PRO A N 1
ATOM 3257 C CA . PRO A 1 431 ? 9.642 19.343 -15.696 1.00 85.38 431 PRO A CA 1
ATOM 3258 C C . PRO A 1 431 ? 10.148 20.762 -15.988 1.00 85.38 431 PRO A C 1
ATOM 3260 O O . PRO A 1 431 ? 10.297 21.591 -15.088 1.00 85.38 431 PRO A O 1
ATOM 3263 N N . MET A 1 432 ? 10.420 21.036 -17.261 1.00 89.81 432 MET A N 1
ATOM 3264 C CA . MET A 1 432 ? 10.735 22.367 -17.779 1.00 89.81 432 MET A CA 1
ATOM 3265 C C . MET A 1 432 ? 9.451 23.194 -17.980 1.00 89.81 432 MET A C 1
ATOM 3267 O O . MET A 1 432 ? 8.362 22.625 -18.023 1.00 89.81 432 MET A O 1
ATOM 3271 N N . PRO A 1 433 ? 9.548 24.529 -18.133 1.00 91.62 433 PRO A N 1
ATOM 3272 C CA . PRO A 1 433 ? 8.399 25.352 -18.509 1.00 91.62 433 PRO A CA 1
ATOM 3273 C C . PRO A 1 433 ? 7.763 24.884 -19.825 1.00 91.62 433 PRO A C 1
ATOM 3275 O O . PRO A 1 433 ? 8.485 24.512 -20.754 1.00 91.62 433 PRO A O 1
ATOM 3278 N N . ASP A 1 434 ? 6.434 24.965 -19.925 1.00 91.00 434 ASP A N 1
ATOM 3279 C CA . ASP A 1 434 ? 5.657 24.440 -21.059 1.00 91.00 434 ASP A CA 1
ATOM 3280 C C . ASP A 1 434 ? 6.173 24.919 -22.425 1.00 91.00 434 ASP A C 1
ATOM 3282 O O . ASP A 1 434 ? 6.313 24.112 -23.343 1.00 91.00 434 ASP A O 1
ATOM 3286 N N . ASP A 1 435 ? 6.549 26.196 -22.551 1.00 91.62 435 ASP A N 1
ATOM 3287 C CA . ASP A 1 435 ? 7.089 26.770 -23.793 1.00 91.62 435 ASP A CA 1
ATOM 3288 C C . ASP A 1 435 ? 8.385 26.079 -24.252 1.00 91.62 435 ASP A C 1
ATOM 3290 O O . ASP A 1 435 ? 8.599 25.845 -25.445 1.00 91.62 435 ASP A O 1
ATOM 3294 N N . ALA A 1 436 ? 9.250 25.707 -23.302 1.00 92.31 436 ALA A N 1
ATOM 3295 C CA . ALA A 1 436 ? 10.492 24.996 -23.592 1.00 92.31 436 ALA A CA 1
ATOM 3296 C C . ALA A 1 436 ? 10.215 23.551 -24.035 1.00 92.31 436 ALA A C 1
ATOM 3298 O O . ALA A 1 436 ? 10.855 23.061 -24.969 1.00 92.31 436 ALA A O 1
ATOM 3299 N N . ILE A 1 437 ? 9.228 22.893 -23.414 1.00 91.88 437 ILE A N 1
ATOM 3300 C CA . ILE A 1 437 ? 8.788 21.546 -23.803 1.00 91.88 437 ILE A CA 1
ATOM 3301 C C . ILE A 1 437 ? 8.205 21.573 -25.219 1.00 91.88 437 ILE A C 1
ATOM 3303 O O . ILE A 1 437 ? 8.552 20.726 -26.039 1.00 91.88 437 ILE A O 1
ATOM 3307 N N . VAL A 1 438 ? 7.371 22.566 -25.543 1.00 92.75 438 VAL A N 1
ATOM 3308 C CA . VAL A 1 438 ? 6.787 22.746 -26.884 1.00 92.75 438 VAL A CA 1
ATOM 3309 C C . VAL A 1 438 ? 7.885 22.899 -27.944 1.00 92.75 438 VAL A C 1
ATOM 3311 O O . VAL A 1 438 ? 7.838 22.233 -28.979 1.00 92.75 438 VAL A O 1
ATOM 3314 N N . ALA A 1 439 ? 8.910 23.717 -27.686 1.00 91.75 439 ALA A N 1
ATOM 3315 C CA . ALA A 1 439 ? 10.026 23.907 -28.616 1.00 91.75 439 ALA A CA 1
ATOM 3316 C C . ALA A 1 439 ? 10.858 22.623 -28.824 1.00 91.75 439 ALA A C 1
ATOM 3318 O O . ALA A 1 439 ? 11.223 22.275 -29.957 1.00 91.75 439 ALA A O 1
ATOM 3319 N N . ALA A 1 440 ? 11.137 21.886 -27.744 1.00 90.50 440 ALA A N 1
ATOM 3320 C CA . ALA A 1 440 ? 11.846 20.610 -27.809 1.00 90.50 440 ALA A CA 1
ATOM 3321 C C . ALA A 1 440 ? 11.029 19.541 -28.559 1.00 90.50 440 ALA A C 1
ATOM 3323 O O . ALA A 1 440 ? 11.567 18.854 -29.432 1.00 90.50 440 ALA A O 1
ATOM 3324 N N . ALA A 1 441 ? 9.726 19.454 -28.282 1.00 90.75 441 ALA A N 1
ATOM 3325 C CA . ALA A 1 441 ? 8.800 18.538 -28.939 1.00 90.75 441 ALA A CA 1
ATOM 3326 C C . ALA A 1 441 ? 8.647 18.839 -30.437 1.00 90.75 441 ALA A C 1
ATOM 3328 O O . ALA A 1 441 ? 8.658 17.913 -31.244 1.00 90.75 441 ALA A O 1
ATOM 3329 N N . ALA A 1 442 ? 8.597 20.113 -30.839 1.00 90.12 442 ALA A N 1
ATOM 3330 C CA . ALA A 1 442 ? 8.565 20.502 -32.252 1.00 90.12 442 ALA A CA 1
ATOM 3331 C C . ALA A 1 442 ? 9.831 20.051 -33.001 1.00 90.12 442 ALA A C 1
ATOM 3333 O O . ALA A 1 442 ? 9.762 19.540 -34.124 1.00 90.12 442 ALA A O 1
ATOM 3334 N N . THR A 1 443 ? 10.993 20.174 -32.351 1.00 90.12 443 THR A N 1
ATOM 3335 C CA . THR A 1 443 ? 12.261 19.664 -32.890 1.00 90.12 443 THR A CA 1
ATOM 3336 C C . THR A 1 443 ? 12.191 18.148 -33.064 1.00 90.12 443 THR A C 1
ATOM 3338 O O . THR A 1 443 ? 12.509 17.640 -34.141 1.00 90.12 443 THR A O 1
ATOM 3341 N N . LEU A 1 444 ? 11.715 17.425 -32.046 1.00 88.75 444 LEU A N 1
ATOM 3342 C CA . LEU A 1 444 ? 11.557 15.974 -32.103 1.00 88.75 444 LEU A CA 1
ATOM 3343 C C . LEU A 1 444 ? 10.567 15.540 -33.195 1.00 88.75 444 LEU A C 1
ATOM 3345 O O . LEU A 1 444 ? 10.901 14.654 -33.978 1.00 88.75 444 LEU A O 1
ATOM 3349 N N . GLN A 1 445 ? 9.408 16.193 -33.315 1.00 89.12 445 GLN A N 1
ATOM 3350 C CA . GLN A 1 445 ? 8.410 15.916 -34.353 1.00 89.12 445 GLN A CA 1
ATOM 3351 C C . GLN A 1 445 ? 9.019 16.046 -35.752 1.00 89.12 445 GLN A C 1
ATOM 3353 O O . GLN A 1 445 ? 8.817 15.173 -36.599 1.00 89.12 445 GLN A O 1
ATOM 3358 N N . SER A 1 446 ? 9.809 17.098 -35.998 1.00 85.94 446 SER A N 1
ATOM 3359 C CA . SER A 1 446 ? 10.468 17.297 -37.294 1.00 85.94 446 SER A CA 1
ATOM 3360 C C . SER A 1 446 ? 11.437 16.162 -37.637 1.00 85.94 446 SER A C 1
ATOM 3362 O O . SER A 1 446 ? 11.555 15.770 -38.795 1.00 85.94 446 SER A O 1
ATOM 3364 N N . GLU A 1 447 ? 12.107 15.601 -36.632 1.00 84.25 447 GLU A N 1
ATOM 3365 C CA . GLU A 1 447 ? 13.073 14.522 -36.801 1.00 84.25 447 GLU A CA 1
ATOM 3366 C C . GLU A 1 447 ? 12.389 13.164 -36.964 1.00 84.25 447 GLU A C 1
ATOM 3368 O O . GLU A 1 447 ? 12.771 12.400 -37.845 1.00 84.25 447 GLU A O 1
ATOM 3373 N N . VAL A 1 448 ? 11.342 12.888 -36.185 1.00 84.31 448 VAL A N 1
ATOM 3374 C CA . VAL A 1 448 ? 10.525 11.670 -36.303 1.00 84.31 448 VAL A CA 1
ATOM 3375 C C . VAL A 1 448 ? 9.867 11.599 -37.683 1.00 84.31 448 VAL A C 1
ATOM 3377 O O . VAL A 1 448 ? 9.917 10.559 -38.330 1.00 84.31 448 VAL A O 1
ATOM 3380 N N . THR A 1 449 ? 9.361 12.724 -38.195 1.00 81.56 449 THR A N 1
ATOM 3381 C CA . THR A 1 449 ? 8.732 12.793 -39.529 1.00 81.56 449 THR A CA 1
ATOM 3382 C C . THR A 1 449 ? 9.729 12.520 -40.669 1.00 81.56 449 THR A C 1
ATOM 3384 O O . THR A 1 449 ? 9.349 12.018 -41.727 1.00 81.56 449 THR A O 1
ATOM 3387 N N . LYS A 1 450 ? 11.025 12.816 -40.477 1.00 77.88 450 LYS A N 1
ATOM 3388 C CA . LYS A 1 450 ? 12.084 12.518 -41.465 1.00 77.88 450 LYS A CA 1
ATOM 3389 C C . LYS A 1 450 ? 12.442 11.031 -41.514 1.00 77.88 450 LYS A C 1
ATOM 3391 O O . LYS A 1 450 ? 12.923 10.553 -42.544 1.00 77.88 450 LYS A O 1
ATOM 3396 N N . VAL A 1 451 ? 12.238 10.297 -40.420 1.00 72.50 451 VAL A N 1
ATOM 3397 C CA . VAL A 1 451 ? 12.533 8.866 -40.343 1.00 72.50 451 VAL A CA 1
ATOM 3398 C C . VAL A 1 451 ? 11.420 8.100 -41.061 1.00 72.50 451 VAL A C 1
ATOM 3400 O O . VAL A 1 451 ? 10.323 7.917 -40.546 1.00 72.50 451 VAL A O 1
ATOM 3403 N N . ARG A 1 452 ? 11.692 7.644 -42.291 1.00 56.22 452 ARG A N 1
ATOM 3404 C CA . ARG A 1 452 ? 10.749 6.799 -43.039 1.00 56.22 452 ARG A CA 1
ATOM 3405 C C . ARG A 1 452 ? 10.606 5.438 -42.355 1.00 56.22 452 ARG A C 1
ATOM 3407 O O . ARG A 1 452 ? 11.477 4.582 -42.503 1.00 56.22 452 ARG A O 1
ATOM 3414 N N . HIS A 1 453 ? 9.475 5.217 -41.694 1.00 55.50 453 HIS A N 1
ATOM 3415 C CA . HIS A 1 453 ? 9.040 3.888 -41.273 1.00 55.50 453 HIS A CA 1
ATOM 3416 C C . HIS A 1 453 ? 8.923 2.981 -42.514 1.00 55.50 453 HIS A C 1
ATOM 3418 O O . HIS A 1 453 ? 8.173 3.292 -43.441 1.00 55.50 453 HIS A O 1
ATOM 3424 N N . ARG A 1 454 ? 9.662 1.862 -42.575 1.00 49.72 454 ARG A N 1
ATOM 3425 C CA . ARG A 1 454 ? 9.413 0.808 -43.577 1.00 49.72 454 ARG A CA 1
ATOM 3426 C C . ARG A 1 454 ? 8.320 -0.107 -43.024 1.00 49.72 454 ARG A C 1
ATOM 3428 O O . ARG A 1 454 ? 8.606 -0.857 -42.093 1.00 49.72 454 ARG A O 1
ATOM 3435 N N . PRO A 1 455 ? 7.084 -0.084 -43.551 1.00 50.44 455 PRO A N 1
ATOM 3436 C CA . PRO A 1 455 ? 6.074 -1.048 -43.142 1.00 50.44 455 PRO A CA 1
ATOM 3437 C C . PRO A 1 455 ? 6.497 -2.438 -43.629 1.00 50.44 455 PRO A C 1
ATOM 3439 O O . PRO A 1 455 ? 6.359 -2.769 -44.805 1.00 50.44 455 PRO A O 1
ATOM 3442 N N . HIS A 1 456 ? 7.027 -3.266 -42.734 1.00 46.25 456 HIS A N 1
ATOM 3443 C CA . HIS A 1 456 ? 7.016 -4.705 -42.951 1.00 46.25 456 HIS A CA 1
ATOM 3444 C C . HIS A 1 456 ? 5.631 -5.221 -42.540 1.00 46.25 456 HIS A C 1
ATOM 3446 O O . HIS A 1 456 ? 5.234 -5.087 -41.390 1.00 46.25 456 HIS A O 1
ATOM 3452 N N . LEU A 1 457 ? 4.916 -5.784 -43.523 1.00 42.06 457 LEU A N 1
ATOM 3453 C CA . LEU A 1 457 ? 3.562 -6.357 -43.459 1.00 42.06 457 LEU A CA 1
ATOM 3454 C C . LEU A 1 457 ? 2.390 -5.363 -43.306 1.00 42.06 457 LEU A C 1
ATOM 3456 O O . LEU A 1 457 ? 1.851 -5.167 -42.226 1.00 42.06 457 LEU A O 1
ATOM 3460 N N . GLY A 1 458 ? 1.922 -4.820 -44.437 1.00 39.44 458 GLY A N 1
ATOM 3461 C CA . GLY A 1 458 ? 0.487 -4.646 -44.737 1.00 39.44 458 GLY A CA 1
ATOM 3462 C C . GLY A 1 458 ? -0.386 -3.713 -43.883 1.00 39.44 458 GLY A C 1
ATOM 3463 O O . GLY A 1 458 ? -1.574 -3.611 -44.179 1.00 39.44 458 GLY A O 1
ATOM 3464 N N . ALA A 1 459 ? 0.137 -3.029 -42.865 1.00 43.31 459 ALA A N 1
ATOM 3465 C CA . ALA A 1 459 ? -0.636 -2.069 -42.077 1.00 43.31 459 ALA A CA 1
ATOM 3466 C C . ALA A 1 459 ? -0.615 -0.666 -42.728 1.00 43.31 459 ALA A C 1
ATOM 3468 O O . ALA A 1 459 ? 0.458 -0.222 -43.154 1.00 43.31 459 ALA A O 1
ATOM 3469 N N . PRO A 1 460 ? -1.759 0.046 -42.811 1.00 42.97 460 PRO A N 1
ATOM 3470 C CA . PRO A 1 460 ? -1.784 1.446 -43.234 1.00 42.97 460 PRO A CA 1
ATOM 3471 C C . PRO A 1 460 ? -0.872 2.269 -42.315 1.00 42.97 460 PRO A C 1
ATOM 3473 O O . PRO A 1 460 ? -0.824 2.020 -41.111 1.00 42.97 460 PRO A O 1
ATOM 3476 N N . GLY A 1 461 ? -0.100 3.189 -42.900 1.00 49.16 461 GLY A N 1
ATOM 3477 C CA . GLY A 1 461 ? 0.940 3.948 -42.205 1.00 49.16 461 GLY A CA 1
ATOM 3478 C C . GLY A 1 461 ? 0.424 4.574 -40.911 1.00 49.16 461 GLY A C 1
ATOM 3479 O O . GLY A 1 461 ? -0.472 5.410 -40.941 1.00 49.16 461 GLY A O 1
ATOM 3480 N N . CYS A 1 462 ? 0.966 4.143 -39.772 1.00 54.66 462 CYS A N 1
ATOM 3481 C CA . CYS A 1 462 ? 0.724 4.815 -38.504 1.00 54.66 462 CYS A CA 1
ATOM 3482 C C . CYS A 1 462 ? 1.662 6.018 -38.434 1.00 54.66 462 CYS A C 1
ATOM 3484 O O . CYS A 1 462 ? 2.844 5.853 -38.125 1.00 54.66 462 CYS A O 1
ATOM 3486 N N . ASP A 1 463 ? 1.141 7.203 -38.740 1.00 69.56 463 ASP A N 1
ATOM 3487 C CA . ASP A 1 463 ? 1.845 8.455 -38.480 1.00 69.56 463 ASP A CA 1
ATOM 3488 C C . ASP A 1 463 ? 2.154 8.560 -36.977 1.00 69.56 463 ASP A C 1
ATOM 3490 O O . ASP A 1 463 ? 1.305 8.280 -36.127 1.00 69.56 463 ASP A O 1
ATOM 3494 N N . MET A 1 464 ? 3.403 8.901 -36.649 1.00 84.62 464 MET A N 1
ATOM 3495 C CA . MET A 1 464 ? 3.842 9.131 -35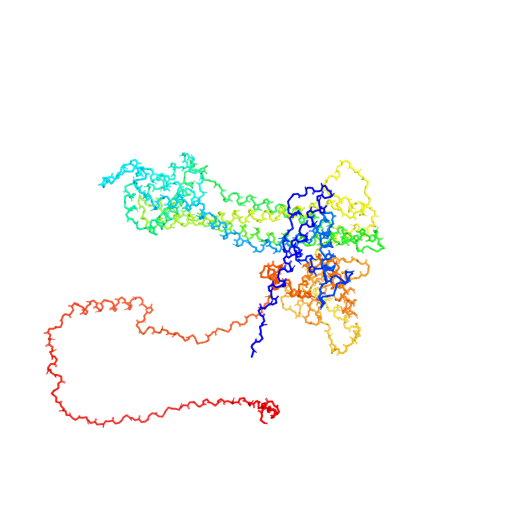.273 1.00 84.62 464 MET A CA 1
ATOM 3496 C C . MET A 1 464 ? 3.651 10.603 -34.920 1.00 84.62 464 MET A C 1
ATOM 3498 O O . MET A 1 464 ? 4.193 11.493 -35.581 1.00 84.62 464 MET A O 1
ATOM 3502 N N . GLU A 1 465 ? 2.909 10.847 -33.848 1.00 89.00 465 GLU A N 1
ATOM 3503 C CA . GLU A 1 465 ? 2.612 12.184 -33.336 1.00 89.00 465 GLU A CA 1
ATOM 3504 C C . GLU A 1 465 ? 3.325 12.398 -31.998 1.00 89.00 465 GLU A C 1
ATOM 3506 O O . GLU A 1 465 ? 3.314 11.523 -31.134 1.00 89.00 465 GLU A O 1
ATOM 3511 N N . VAL A 1 466 ? 3.956 13.555 -31.815 1.00 91.75 466 VAL A N 1
ATOM 3512 C CA . VAL A 1 466 ? 4.590 13.969 -30.562 1.00 91.75 466 VAL A CA 1
ATOM 3513 C C . VAL A 1 466 ? 3.614 14.851 -29.785 1.00 91.75 466 VAL A C 1
ATOM 3515 O O . VAL A 1 466 ? 3.265 15.954 -30.205 1.00 91.75 466 VAL A O 1
ATOM 3518 N N . LEU A 1 467 ? 3.191 14.371 -28.621 1.00 91.56 467 LEU A N 1
ATOM 3519 C CA . LEU A 1 467 ? 2.343 15.093 -27.682 1.00 91.56 467 LEU A CA 1
ATOM 3520 C C . LEU A 1 467 ? 3.185 15.985 -26.763 1.00 91.56 467 LEU A C 1
ATOM 3522 O O . LEU A 1 467 ? 4.270 15.597 -26.321 1.00 91.56 467 LEU A O 1
ATOM 3526 N N . HIS A 1 468 ? 2.671 17.177 -26.471 1.00 92.69 468 HIS A N 1
ATOM 3527 C CA . HIS A 1 468 ? 3.278 18.204 -25.625 1.00 92.69 468 HIS A CA 1
ATOM 3528 C C . HIS A 1 468 ? 2.186 19.112 -25.006 1.00 92.69 468 HIS A C 1
ATOM 3530 O O . HIS A 1 468 ? 1.033 19.069 -25.442 1.00 92.69 468 HIS A O 1
ATOM 3536 N N . PRO A 1 469 ? 2.502 19.984 -24.026 1.00 91.69 469 PRO A N 1
ATOM 3537 C CA . PRO A 1 469 ? 1.496 20.824 -23.357 1.00 91.69 469 PRO A CA 1
ATOM 3538 C C . PRO A 1 469 ? 0.658 21.691 -24.312 1.00 91.69 469 PRO A C 1
ATOM 3540 O O . PRO A 1 469 ? -0.543 21.853 -24.129 1.00 91.69 469 PRO A O 1
ATOM 3543 N N . GLY A 1 470 ? 1.280 22.201 -25.378 1.00 89.12 470 GLY A N 1
ATOM 3544 C CA . GLY A 1 470 ? 0.601 23.008 -26.400 1.00 89.12 470 GLY A CA 1
ATOM 3545 C C . GLY A 1 470 ? -0.419 22.280 -27.295 1.00 89.12 470 GLY A C 1
ATOM 3546 O O . GLY A 1 470 ? -1.231 22.961 -27.911 1.00 89.12 470 GLY A O 1
ATOM 3547 N N . ASN A 1 471 ? -0.400 20.943 -27.395 1.00 90.38 471 ASN A N 1
ATOM 3548 C CA . ASN A 1 471 ? -1.363 20.183 -28.212 1.00 90.38 471 ASN A CA 1
ATOM 3549 C C . ASN A 1 471 ? -2.244 19.217 -27.402 1.00 90.38 471 ASN A C 1
ATOM 3551 O O . ASN A 1 471 ? -3.194 18.663 -27.950 1.00 90.38 471 ASN A O 1
ATOM 3555 N N . THR A 1 472 ? -1.959 19.027 -26.109 1.00 89.19 472 THR A N 1
ATOM 3556 C CA . THR A 1 472 ? -2.635 18.033 -25.270 1.00 89.19 472 THR A CA 1
ATOM 3557 C C . THR A 1 472 ? -3.012 18.605 -23.906 1.00 89.19 472 THR A C 1
ATOM 3559 O O . THR A 1 472 ? -2.155 19.022 -23.125 1.00 89.19 472 THR A O 1
ATOM 3562 N N . ALA A 1 473 ? -4.307 18.568 -23.581 1.00 85.69 473 ALA A N 1
ATOM 3563 C CA . ALA A 1 473 ? -4.795 18.926 -22.253 1.00 85.69 473 ALA A CA 1
ATOM 3564 C C . ALA A 1 473 ? -4.331 17.902 -21.205 1.00 85.69 473 ALA A C 1
ATOM 3566 O O . ALA A 1 473 ? -4.298 16.704 -21.468 1.00 85.69 473 ALA A O 1
ATOM 3567 N N . GLN A 1 474 ? -4.005 18.374 -19.999 1.00 85.38 474 GLN A N 1
ATOM 3568 C CA . GLN A 1 474 ? -3.527 17.530 -18.894 1.00 85.38 474 GLN A CA 1
ATOM 3569 C C . GLN A 1 474 ? -2.282 16.692 -19.246 1.00 85.38 474 GLN A C 1
ATOM 3571 O O . GLN A 1 474 ? -2.158 15.559 -18.789 1.00 85.38 474 GLN A O 1
ATOM 3576 N N . TYR A 1 475 ? -1.342 17.263 -20.013 1.00 85.62 475 TYR A N 1
ATOM 3577 C CA . TYR A 1 475 ? -0.103 16.596 -20.436 1.00 85.62 475 TYR A CA 1
ATOM 3578 C C . TYR A 1 475 ? 0.588 15.826 -19.299 1.00 85.62 475 TYR A C 1
ATOM 3580 O O . TYR A 1 475 ? 0.883 14.653 -19.460 1.00 85.62 475 TYR A O 1
ATOM 3588 N N . ALA A 1 476 ? 0.731 16.415 -18.110 1.00 81.81 476 ALA A N 1
ATOM 3589 C CA . ALA A 1 476 ? 1.375 15.772 -16.957 1.00 81.81 476 ALA A CA 1
ATOM 3590 C C . ALA A 1 476 ? 0.675 14.499 -16.418 1.00 81.81 476 ALA A C 1
ATOM 3592 O O . ALA A 1 476 ? 1.232 13.821 -15.562 1.00 81.81 476 ALA A O 1
ATOM 3593 N N . LYS A 1 477 ? -0.544 14.181 -16.872 1.00 83.00 477 LYS A N 1
ATOM 3594 C CA . LYS A 1 477 ? -1.341 13.021 -16.431 1.00 83.00 477 LYS A CA 1
ATOM 3595 C C . LYS A 1 477 ? -1.557 11.984 -17.536 1.00 83.00 477 LYS A C 1
ATOM 3597 O O . LYS A 1 477 ? -2.423 11.120 -17.403 1.00 83.00 477 LYS A O 1
ATOM 3602 N N . LEU A 1 478 ? -0.817 12.074 -18.641 1.00 85.75 478 LEU A N 1
ATOM 3603 C CA . LEU A 1 478 ? -1.000 11.154 -19.759 1.00 85.75 478 LEU A CA 1
ATOM 3604 C C . LEU A 1 478 ? -0.649 9.704 -19.377 1.00 85.75 478 LEU A C 1
ATOM 3606 O O . LEU A 1 478 ? 0.376 9.467 -18.735 1.00 85.75 478 LEU A O 1
ATOM 3610 N N . PRO A 1 479 ? -1.456 8.713 -19.799 1.00 85.25 479 PRO A N 1
ATOM 3611 C CA . PRO A 1 479 ? -1.186 7.309 -19.521 1.00 85.25 479 PRO A CA 1
ATOM 3612 C C . PRO A 1 479 ? -0.107 6.775 -20.473 1.00 85.25 479 PRO A C 1
ATOM 3614 O O . PRO A 1 479 ? -0.403 6.255 -21.549 1.00 85.25 479 PRO A O 1
ATOM 3617 N N . VAL A 1 480 ? 1.159 6.911 -20.080 1.00 87.38 480 VAL A N 1
ATOM 3618 C CA . VAL A 1 480 ? 2.299 6.363 -20.829 1.00 87.38 480 VAL A CA 1
ATOM 3619 C C . VAL A 1 480 ? 2.410 4.852 -20.590 1.00 87.38 480 VAL A C 1
ATOM 3621 O O . VAL A 1 480 ? 2.242 4.365 -19.473 1.00 87.38 480 VAL A O 1
ATOM 3624 N N . GLU A 1 481 ? 2.666 4.091 -21.652 1.00 89.12 481 GLU A N 1
ATOM 3625 C CA . GLU A 1 481 ? 2.913 2.650 -21.581 1.00 89.12 481 GLU A CA 1
ATOM 3626 C C . GLU A 1 481 ? 4.272 2.339 -20.933 1.00 89.12 481 GLU A C 1
ATOM 3628 O O . GLU A 1 481 ? 5.117 3.213 -20.737 1.00 89.12 481 GLU A O 1
ATOM 3633 N N . LEU A 1 482 ? 4.499 1.060 -20.614 1.00 88.00 482 LEU A N 1
ATOM 3634 C CA . LEU A 1 482 ? 5.758 0.572 -20.038 1.00 88.00 482 LEU A CA 1
ATOM 3635 C C . LEU A 1 482 ? 6.130 1.254 -18.714 1.00 88.00 482 LEU A C 1
ATOM 3637 O O . LEU A 1 482 ? 7.310 1.417 -18.417 1.00 88.00 482 LEU A O 1
ATOM 3641 N N . GLY A 1 483 ? 5.136 1.703 -17.941 1.00 83.12 483 GLY A N 1
ATOM 3642 C CA . GLY A 1 483 ? 5.354 2.429 -16.687 1.00 83.12 483 GLY A CA 1
ATOM 3643 C C . GLY A 1 483 ? 6.091 3.766 -16.853 1.00 83.12 483 GLY A C 1
ATOM 3644 O O . GLY A 1 483 ? 6.643 4.268 -15.883 1.00 83.12 483 GLY A O 1
ATOM 3645 N N . GLY A 1 484 ? 6.149 4.328 -18.068 1.00 87.81 484 GLY A N 1
ATOM 3646 C CA . GLY A 1 484 ? 6.898 5.556 -18.355 1.00 87.81 484 GLY A CA 1
ATOM 3647 C C . GLY A 1 484 ? 8.403 5.359 -18.584 1.00 87.81 484 GLY A C 1
ATOM 3648 O O . GLY A 1 484 ? 9.126 6.347 -18.726 1.00 87.81 484 GLY A O 1
ATOM 3649 N N . PHE A 1 485 ? 8.894 4.117 -18.646 1.00 91.62 485 PHE A N 1
ATOM 3650 C CA . PHE A 1 485 ? 10.299 3.808 -18.930 1.00 91.62 485 PHE A CA 1
ATOM 3651 C C . PHE A 1 485 ? 10.613 3.819 -20.431 1.00 91.62 485 PHE A C 1
ATOM 3653 O O . PHE A 1 485 ? 9.769 3.496 -21.266 1.00 91.62 485 PHE A O 1
ATOM 3660 N N . CYS A 1 486 ? 11.858 4.161 -20.778 1.00 92.62 486 CYS A N 1
ATOM 3661 C CA . CYS A 1 486 ? 12.296 4.218 -22.172 1.00 92.62 486 CYS A CA 1
ATOM 3662 C C . CYS A 1 486 ? 12.439 2.805 -22.783 1.00 92.62 486 CYS A C 1
ATOM 3664 O O . CYS A 1 486 ? 13.321 2.052 -22.358 1.00 92.62 486 CYS A O 1
ATOM 3666 N N . PRO A 1 487 ? 11.667 2.436 -23.829 1.00 92.62 487 PRO A N 1
ATOM 3667 C CA . PRO A 1 487 ? 11.761 1.109 -24.452 1.00 92.62 487 PRO A CA 1
ATOM 3668 C C . PRO A 1 487 ? 13.111 0.858 -25.134 1.00 92.62 487 PRO A C 1
ATOM 3670 O O . PRO A 1 487 ? 13.595 -0.271 -25.172 1.00 92.62 487 PRO A O 1
ATOM 3673 N N . VAL A 1 488 ? 13.737 1.908 -25.670 1.00 91.62 488 VAL A N 1
ATOM 3674 C CA . VAL A 1 488 ? 15.017 1.790 -26.378 1.00 91.62 488 VAL A CA 1
ATOM 3675 C C . VAL A 1 488 ? 16.153 1.537 -25.399 1.00 91.62 488 VAL A C 1
ATOM 3677 O O . VAL A 1 488 ? 16.941 0.626 -25.634 1.00 91.62 488 VAL A O 1
ATOM 3680 N N . SER A 1 489 ? 16.213 2.265 -24.279 1.00 90.00 489 SER A N 1
ATOM 3681 C CA . SER A 1 489 ? 17.234 2.033 -23.249 1.00 90.00 489 SER A CA 1
ATOM 3682 C C . SER A 1 489 ? 17.109 0.642 -22.615 1.00 90.00 489 SER A C 1
ATOM 3684 O O . SER A 1 489 ? 18.118 0.059 -22.228 1.00 90.00 489 SER A O 1
ATOM 3686 N N . LEU A 1 490 ? 15.899 0.076 -22.550 1.00 89.75 490 LEU A N 1
ATOM 3687 C CA . LEU A 1 490 ? 15.681 -1.284 -22.051 1.00 89.75 490 LEU A CA 1
ATOM 3688 C C . LEU A 1 490 ? 16.272 -2.350 -22.986 1.00 89.75 490 LEU A C 1
ATOM 3690 O O . LEU A 1 490 ? 16.928 -3.277 -22.525 1.00 89.75 490 LEU A O 1
ATOM 3694 N N . VAL A 1 491 ? 16.041 -2.233 -24.294 1.00 88.19 491 VAL A N 1
ATOM 3695 C CA . VAL A 1 491 ? 16.349 -3.306 -25.261 1.00 88.19 491 VAL A CA 1
ATOM 3696 C C . VAL A 1 491 ? 17.690 -3.117 -25.961 1.00 88.19 491 VAL A C 1
ATOM 3698 O O . VAL A 1 491 ? 18.244 -4.080 -26.490 1.00 88.19 491 VAL A O 1
ATOM 3701 N N . ALA A 1 492 ? 18.222 -1.893 -26.009 1.00 82.50 492 ALA A N 1
ATOM 3702 C CA . ALA A 1 492 ? 19.435 -1.628 -26.764 1.00 82.50 492 ALA A CA 1
ATOM 3703 C C . ALA A 1 492 ? 20.578 -2.560 -26.302 1.00 82.50 492 ALA A C 1
ATOM 3705 O O . ALA A 1 492 ? 20.846 -2.667 -25.103 1.00 82.50 492 ALA A O 1
ATOM 3706 N N . PRO A 1 493 ? 21.307 -3.207 -27.239 1.00 71.38 493 PRO A N 1
ATOM 3707 C CA . PRO A 1 493 ? 22.368 -4.162 -26.896 1.00 71.38 493 PRO A CA 1
ATOM 3708 C C . PRO A 1 493 ? 23.445 -3.575 -25.978 1.00 71.38 493 PRO A C 1
ATOM 3710 O O . PRO A 1 493 ? 24.103 -4.291 -25.233 1.00 71.38 493 PRO A O 1
ATOM 3713 N N . LYS A 1 494 ? 23.613 -2.253 -26.048 1.00 68.94 494 LYS A N 1
ATOM 3714 C CA . LYS A 1 494 ? 24.588 -1.473 -25.289 1.00 68.94 494 LYS A CA 1
ATOM 3715 C C . LYS A 1 494 ? 24.234 -1.326 -23.810 1.00 68.94 494 LYS A C 1
ATOM 3717 O O . LYS A 1 494 ? 25.132 -1.164 -22.999 1.00 68.94 494 LYS A O 1
ATOM 3722 N N . THR A 1 495 ? 22.950 -1.355 -23.470 1.00 67.94 495 THR A N 1
ATOM 3723 C CA . THR A 1 495 ? 22.440 -0.965 -22.150 1.00 67.94 495 THR A CA 1
ATOM 3724 C C . THR A 1 495 ? 21.911 -2.147 -21.330 1.00 67.94 495 THR A C 1
ATOM 3726 O O . THR A 1 495 ? 21.520 -1.954 -20.184 1.00 67.94 495 THR A O 1
ATOM 3729 N N . LEU A 1 496 ? 21.932 -3.373 -21.876 1.00 66.94 496 LEU A N 1
ATOM 3730 C CA . LEU A 1 496 ? 21.730 -4.651 -21.160 1.00 66.94 496 LEU A CA 1
ATOM 3731 C C . LEU A 1 496 ? 20.502 -4.707 -20.214 1.00 66.94 496 LEU A C 1
ATOM 3733 O O . LEU A 1 496 ? 20.524 -5.395 -19.184 1.00 66.94 496 LEU A O 1
ATOM 3737 N N . GLY A 1 497 ? 19.404 -4.027 -20.562 1.00 73.44 497 GLY A N 1
ATOM 3738 C CA . GLY A 1 497 ? 18.216 -3.940 -19.703 1.00 73.44 497 GLY A CA 1
ATOM 3739 C C . GLY A 1 497 ? 18.186 -2.724 -18.776 1.00 73.44 497 GLY A C 1
ATOM 3740 O O . GLY A 1 497 ? 17.621 -2.815 -17.689 1.00 73.44 497 GLY A O 1
ATOM 3741 N N . LEU A 1 498 ? 18.803 -1.605 -19.165 1.00 85.31 498 LEU A N 1
ATOM 3742 C CA . LEU A 1 498 ? 18.822 -0.369 -18.385 1.00 85.31 498 LEU A CA 1
ATOM 3743 C C . LEU A 1 498 ? 17.412 0.212 -18.223 1.00 85.31 498 LEU A C 1
ATOM 3745 O O . LEU A 1 498 ? 16.774 0.642 -19.185 1.00 85.31 498 LEU A O 1
ATOM 3749 N N . VAL A 1 499 ? 16.963 0.296 -16.972 1.00 89.44 499 VAL A N 1
ATOM 3750 C CA . VAL A 1 499 ? 15.646 0.826 -16.616 1.00 89.44 499 VAL A CA 1
ATOM 3751 C C . VAL A 1 499 ? 15.750 2.299 -16.217 1.00 89.44 499 VAL A C 1
ATOM 3753 O O . VAL A 1 499 ? 16.042 2.637 -15.066 1.00 89.44 499 VAL A O 1
ATOM 3756 N N . VAL A 1 500 ? 15.530 3.187 -17.188 1.00 88.88 500 VAL A N 1
ATOM 3757 C CA . VAL A 1 500 ? 15.580 4.648 -17.003 1.00 88.88 500 VAL A CA 1
ATOM 3758 C C . VAL A 1 500 ? 14.255 5.279 -17.446 1.00 88.88 500 VAL A C 1
ATOM 3760 O O . VAL A 1 500 ? 13.743 4.914 -18.512 1.00 88.88 500 VAL A O 1
ATOM 3763 N N . PRO A 1 501 ? 13.669 6.184 -16.636 1.00 89.88 501 PRO A N 1
ATOM 3764 C CA . PRO A 1 501 ? 12.428 6.861 -16.986 1.00 89.88 501 PRO A CA 1
ATOM 3765 C C . PRO A 1 501 ? 12.608 7.713 -18.244 1.00 89.88 501 PRO A C 1
ATOM 3767 O O . PRO A 1 501 ? 13.676 8.276 -18.498 1.00 89.88 501 PRO A O 1
ATOM 3770 N N . GLY A 1 502 ? 11.550 7.806 -19.044 1.00 88.81 502 GLY A N 1
ATOM 3771 C CA . GLY A 1 502 ? 11.509 8.726 -20.168 1.00 88.81 502 GLY A CA 1
ATOM 3772 C C . GLY A 1 502 ? 11.510 10.181 -19.695 1.00 88.81 502 GLY A C 1
ATOM 3773 O O . GLY A 1 502 ? 10.915 10.523 -18.676 1.00 88.81 502 GLY A O 1
ATOM 3774 N N . ASN A 1 503 ? 12.174 11.053 -20.448 1.00 90.69 503 ASN A N 1
ATOM 3775 C CA . ASN A 1 503 ? 12.213 12.480 -20.181 1.00 90.69 503 ASN A CA 1
ATOM 3776 C C . ASN A 1 503 ? 11.057 13.186 -20.902 1.00 90.69 503 ASN A C 1
ATOM 3778 O O . ASN A 1 503 ? 11.101 13.417 -22.112 1.00 90.69 503 ASN A O 1
ATOM 3782 N N . TRP A 1 504 ? 10.044 13.582 -20.134 1.00 89.56 504 TRP A N 1
ATOM 3783 C CA . TRP A 1 504 ? 8.849 14.265 -20.632 1.00 89.56 504 TRP A CA 1
ATOM 3784 C C . TRP A 1 504 ? 9.140 15.655 -21.212 1.00 89.56 504 TRP A C 1
ATOM 3786 O O . TRP A 1 504 ? 8.308 16.193 -21.943 1.00 89.56 504 TRP A O 1
ATOM 3796 N N . ASN A 1 505 ? 10.324 16.222 -20.956 1.00 90.88 505 ASN A N 1
ATOM 3797 C CA . ASN A 1 505 ? 10.728 17.518 -21.505 1.00 90.88 505 ASN A CA 1
ATOM 3798 C C . ASN A 1 505 ? 10.946 17.497 -23.025 1.00 90.88 505 ASN A C 1
ATOM 3800 O O . ASN A 1 505 ? 11.030 18.554 -23.643 1.00 90.88 505 ASN A O 1
ATOM 3804 N N . HIS A 1 506 ? 11.050 16.316 -23.641 1.00 88.50 506 HIS A N 1
ATOM 3805 C CA . HIS A 1 506 ? 11.200 16.172 -25.092 1.00 88.50 506 HIS A CA 1
ATOM 3806 C C . HIS A 1 506 ? 9.878 15.901 -25.826 1.00 88.50 506 HIS A C 1
ATOM 3808 O O . HIS A 1 506 ? 9.881 15.832 -27.054 1.00 88.50 506 HIS A O 1
ATOM 3814 N N . GLY A 1 507 ? 8.765 15.765 -25.100 1.00 89.94 507 GLY A N 1
ATOM 3815 C CA . GLY A 1 507 ? 7.494 15.287 -25.640 1.00 89.94 507 GLY A CA 1
ATOM 3816 C C . GLY A 1 507 ? 7.327 13.768 -25.521 1.00 89.94 507 GLY A C 1
ATOM 3817 O O . GLY A 1 507 ? 8.285 13.027 -25.291 1.00 89.94 507 GLY A O 1
ATOM 3818 N N . VAL A 1 508 ? 6.091 13.303 -25.690 1.00 92.12 508 VAL A N 1
ATOM 3819 C CA . VAL A 1 508 ? 5.701 11.882 -25.633 1.00 92.12 508 VAL A CA 1
ATOM 3820 C C . VAL A 1 508 ? 5.258 11.435 -27.023 1.00 92.12 508 VAL A C 1
ATOM 3822 O O . VAL A 1 508 ? 4.464 12.121 -27.654 1.00 92.12 508 VAL A O 1
ATOM 3825 N N . ILE A 1 509 ? 5.735 10.292 -27.522 1.00 92.38 509 ILE A N 1
ATOM 3826 C CA . ILE A 1 509 ? 5.350 9.804 -28.859 1.00 92.38 509 ILE A CA 1
ATOM 3827 C C . ILE A 1 509 ? 4.100 8.936 -28.759 1.00 92.38 509 ILE A C 1
ATOM 3829 O O . ILE A 1 509 ? 4.073 7.955 -28.014 1.00 92.38 509 ILE A O 1
ATOM 3833 N N . LYS A 1 510 ? 3.094 9.255 -29.570 1.00 91.88 510 LYS A N 1
ATOM 3834 C CA . LYS A 1 510 ? 1.928 8.419 -29.835 1.00 91.88 510 LYS A CA 1
ATOM 3835 C C . LYS A 1 510 ? 2.214 7.472 -31.002 1.00 91.88 510 LYS A C 1
ATOM 3837 O O . LYS A 1 510 ? 2.520 7.904 -32.113 1.00 91.88 510 LYS A O 1
ATOM 3842 N N . TYR A 1 511 ? 2.076 6.173 -30.756 1.00 89.75 511 TYR A N 1
ATOM 3843 C CA . TYR A 1 511 ? 2.191 5.109 -31.752 1.00 89.75 511 TYR A CA 1
ATOM 3844 C C . TYR A 1 511 ? 1.103 4.054 -31.516 1.00 89.75 511 TYR A C 1
ATOM 3846 O O . TYR A 1 511 ? 1.010 3.510 -30.419 1.00 89.75 511 TYR A O 1
ATOM 3854 N N . ARG A 1 512 ? 0.273 3.758 -32.530 1.00 86.38 512 ARG A N 1
ATOM 3855 C CA . ARG A 1 512 ? -0.859 2.802 -32.441 1.00 86.38 512 ARG A CA 1
ATOM 3856 C C . ARG A 1 512 ? -1.760 3.036 -31.213 1.00 86.38 512 ARG A C 1
ATOM 3858 O O . ARG A 1 512 ? -2.027 2.112 -30.447 1.00 86.38 512 ARG A O 1
ATOM 3865 N N . ASP A 1 513 ? -2.161 4.292 -31.010 1.00 85.12 513 ASP A N 1
ATOM 3866 C CA . ASP A 1 513 ? -2.980 4.757 -29.874 1.00 85.12 513 ASP A CA 1
ATOM 3867 C C . ASP A 1 513 ? -2.372 4.534 -28.480 1.00 85.12 513 ASP A C 1
ATOM 3869 O O . ASP A 1 513 ? -3.051 4.669 -27.464 1.00 85.12 513 ASP A O 1
ATOM 3873 N N . LYS A 1 514 ? -1.071 4.247 -28.421 1.00 89.00 514 LYS A N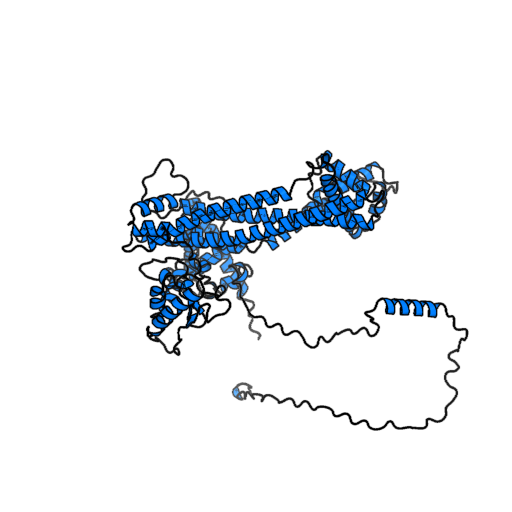 1
ATOM 3874 C CA . LYS A 1 514 ? -0.297 4.097 -27.191 1.00 89.00 514 LYS A CA 1
ATOM 3875 C C . LYS A 1 514 ? 0.761 5.179 -27.087 1.00 89.00 514 LYS A C 1
ATOM 3877 O O . LYS A 1 514 ? 1.287 5.642 -28.096 1.00 89.00 514 LYS A O 1
ATOM 3882 N N . LEU A 1 515 ? 1.058 5.582 -25.859 1.00 91.19 515 LEU A N 1
ATOM 3883 C CA . LEU A 1 515 ? 1.967 6.681 -25.559 1.00 91.19 515 LEU A CA 1
ATOM 3884 C C . LEU A 1 515 ? 3.285 6.139 -25.007 1.00 91.19 515 LEU A C 1
ATOM 3886 O O . LEU A 1 515 ? 3.270 5.288 -24.122 1.00 91.19 515 LEU A O 1
ATOM 3890 N N . TYR A 1 516 ? 4.413 6.643 -25.504 1.00 92.75 516 TYR A N 1
ATOM 3891 C CA . TYR A 1 516 ? 5.755 6.200 -25.121 1.00 92.75 516 TYR A CA 1
ATOM 3892 C C . TYR A 1 516 ? 6.661 7.395 -24.812 1.00 92.75 516 TYR A C 1
ATOM 3894 O O . TYR A 1 516 ? 6.717 8.359 -25.580 1.00 92.75 516 TYR A O 1
ATOM 3902 N N . ALA A 1 517 ? 7.395 7.318 -23.701 1.00 91.81 517 ALA A N 1
ATOM 3903 C CA . ALA A 1 517 ? 8.376 8.320 -23.289 1.00 91.81 517 ALA A CA 1
ATOM 3904 C C . ALA A 1 517 ? 9.810 7.800 -23.499 1.00 91.81 517 ALA A C 1
ATOM 3906 O O . ALA A 1 517 ? 10.065 6.602 -23.390 1.00 91.81 517 ALA A O 1
ATOM 3907 N N . PHE A 1 518 ? 10.758 8.699 -23.789 1.00 92.81 518 PHE A N 1
ATOM 3908 C CA . PHE A 1 518 ? 12.146 8.347 -24.133 1.00 92.81 518 PHE A CA 1
ATOM 3909 C C . PHE A 1 518 ? 13.143 9.159 -23.314 1.00 92.81 518 PHE A C 1
ATOM 3911 O O . PHE A 1 518 ? 12.899 10.334 -23.053 1.00 92.81 518 PHE A O 1
ATOM 3918 N N . ARG A 1 519 ? 14.279 8.567 -22.920 1.00 90.75 519 ARG A N 1
ATOM 3919 C CA . ARG A 1 519 ? 15.305 9.272 -22.125 1.00 90.75 519 ARG A CA 1
ATOM 3920 C C . ARG A 1 519 ? 15.930 10.405 -22.936 1.00 90.75 519 ARG A C 1
ATOM 3922 O O . ARG A 1 519 ? 16.145 11.491 -22.406 1.00 90.75 519 ARG A O 1
ATOM 3929 N N . THR A 1 520 ? 16.214 10.161 -24.217 1.00 90.69 520 THR A N 1
ATOM 3930 C CA . THR A 1 520 ? 16.837 11.148 -25.114 1.00 90.69 520 THR A CA 1
ATOM 3931 C C . THR A 1 520 ? 16.103 11.263 -26.455 1.00 90.69 520 THR A C 1
ATOM 3933 O O . THR A 1 520 ? 15.506 10.288 -26.922 1.00 90.69 520 THR A O 1
ATOM 3936 N N . PRO A 1 521 ? 16.200 12.414 -27.153 1.00 90.75 521 PRO A N 1
ATOM 3937 C CA . PRO A 1 521 ? 15.622 12.559 -28.489 1.00 90.75 521 PRO A CA 1
ATOM 3938 C C . PRO A 1 521 ? 16.272 11.619 -29.515 1.00 90.75 521 PRO A C 1
ATOM 3940 O O . PRO A 1 521 ? 15.649 11.283 -30.516 1.00 90.75 521 PRO A O 1
ATOM 3943 N N . ASN A 1 522 ? 17.512 11.169 -29.294 1.00 90.50 522 ASN A N 1
ATOM 3944 C CA . ASN A 1 522 ? 18.167 10.210 -30.184 1.00 90.50 522 ASN A CA 1
ATOM 3945 C C . ASN A 1 522 ? 17.535 8.813 -30.087 1.00 90.50 522 ASN A C 1
ATOM 3947 O O . ASN A 1 522 ? 17.300 8.168 -31.103 1.00 90.50 522 ASN A O 1
ATOM 3951 N N . GLU A 1 523 ? 17.216 8.360 -28.876 1.00 91.12 523 GLU A N 1
ATOM 3952 C CA . GLU A 1 523 ? 16.499 7.099 -28.668 1.00 91.12 523 GLU A CA 1
ATOM 3953 C C . GLU A 1 523 ? 15.083 7.153 -29.247 1.00 91.12 523 GLU A C 1
ATOM 3955 O O . GLU A 1 523 ? 14.652 6.208 -29.898 1.00 91.12 523 GLU A O 1
ATOM 3960 N N . ALA A 1 524 ? 14.392 8.285 -29.111 1.00 91.31 524 ALA A N 1
ATOM 3961 C CA . ALA A 1 524 ? 13.096 8.495 -29.750 1.00 91.31 524 ALA A CA 1
ATOM 3962 C C . ALA A 1 524 ? 13.168 8.337 -31.286 1.00 91.31 524 ALA A C 1
ATOM 3964 O O . ALA A 1 524 ? 12.304 7.700 -31.889 1.00 91.31 524 ALA A O 1
ATOM 3965 N N . LYS A 1 525 ? 14.240 8.830 -31.928 1.00 89.38 525 LYS A N 1
ATOM 3966 C CA . LYS A 1 525 ? 14.487 8.615 -33.368 1.00 89.38 525 LYS A CA 1
ATOM 3967 C C . LYS A 1 525 ? 14.758 7.148 -33.708 1.00 89.38 525 LYS A C 1
ATOM 3969 O O . LYS A 1 525 ? 14.288 6.668 -34.737 1.00 89.38 525 LYS A O 1
ATOM 3974 N N . GLN A 1 526 ? 15.510 6.435 -32.867 1.00 89.44 526 GLN A N 1
ATOM 3975 C CA . GLN A 1 526 ? 15.766 5.002 -33.058 1.00 89.44 526 GLN A CA 1
ATOM 3976 C C . GLN A 1 526 ? 14.467 4.197 -32.977 1.00 89.44 526 GLN A C 1
ATOM 3978 O O . GLN A 1 526 ? 14.205 3.367 -33.846 1.00 89.44 526 GLN A O 1
ATOM 3983 N N . PHE A 1 527 ? 13.618 4.502 -31.994 1.00 90.94 527 PHE A N 1
ATOM 3984 C CA . PHE A 1 527 ? 12.291 3.908 -31.888 1.00 90.94 527 PHE A CA 1
ATOM 3985 C C . PHE A 1 527 ? 11.439 4.202 -33.121 1.00 90.94 527 PHE A C 1
ATOM 3987 O O . PHE A 1 527 ? 10.840 3.283 -33.669 1.00 90.94 527 PHE A O 1
ATOM 3994 N N . ALA A 1 528 ? 11.439 5.448 -33.603 1.00 88.50 528 ALA A N 1
ATOM 3995 C CA . ALA A 1 528 ? 10.687 5.827 -34.795 1.00 88.50 528 ALA A CA 1
ATOM 3996 C C . ALA A 1 528 ? 11.094 5.029 -36.050 1.00 88.50 528 ALA A C 1
ATOM 3998 O O . ALA A 1 528 ? 10.259 4.755 -36.913 1.00 88.50 528 ALA A O 1
ATOM 3999 N N . ALA A 1 529 ? 12.361 4.609 -36.137 1.00 87.94 529 ALA A N 1
ATOM 4000 C CA . ALA A 1 529 ? 12.863 3.809 -37.250 1.00 87.94 529 ALA A CA 1
ATOM 4001 C C . ALA A 1 529 ? 12.368 2.352 -37.229 1.00 87.94 529 ALA A C 1
ATOM 4003 O O . ALA A 1 529 ? 12.133 1.780 -38.296 1.00 87.94 529 ALA A O 1
ATOM 4004 N N . ALA A 1 530 ? 12.228 1.746 -36.044 1.00 87.44 530 ALA A N 1
ATOM 4005 C CA . ALA A 1 530 ? 11.894 0.327 -35.885 1.00 87.44 530 ALA A CA 1
ATOM 4006 C C . ALA A 1 530 ? 11.074 0.041 -34.604 1.00 87.44 530 ALA A C 1
ATOM 4008 O O . ALA A 1 530 ? 11.533 -0.703 -33.733 1.00 87.44 530 ALA A O 1
ATOM 4009 N N . PRO A 1 531 ? 9.849 0.581 -34.467 1.00 89.88 531 PRO A N 1
ATOM 4010 C CA . PRO A 1 531 ? 9.092 0.521 -33.211 1.00 89.88 531 PRO A CA 1
ATOM 4011 C C . PRO A 1 531 ? 8.763 -0.918 -32.787 1.00 89.88 531 PRO A C 1
ATOM 4013 O O . PRO A 1 531 ? 8.967 -1.291 -31.633 1.00 89.88 531 PRO A O 1
ATOM 4016 N N . GLU A 1 532 ? 8.339 -1.764 -33.731 1.00 88.94 532 GLU A N 1
ATOM 4017 C CA . GLU A 1 532 ? 7.961 -3.160 -33.463 1.00 88.94 532 GLU A CA 1
ATOM 4018 C C . GLU A 1 532 ? 9.121 -4.000 -32.913 1.00 88.94 532 GLU A C 1
ATOM 4020 O O . GLU A 1 532 ? 8.900 -4.884 -32.085 1.00 88.94 532 GLU A O 1
ATOM 4025 N N . GLN A 1 533 ? 10.358 -3.714 -33.333 1.00 89.81 533 GLN A N 1
ATOM 4026 C CA . GLN A 1 533 ? 11.544 -4.419 -32.850 1.00 89.81 533 GLN A CA 1
ATOM 4027 C C . GLN A 1 533 ? 11.776 -4.139 -31.363 1.00 89.81 533 GLN A C 1
ATOM 4029 O O . GLN A 1 533 ? 12.003 -5.069 -30.591 1.00 89.81 533 GLN A O 1
ATOM 4034 N N . TYR A 1 534 ? 11.679 -2.872 -30.952 1.00 90.56 534 TYR A N 1
ATOM 4035 C CA . TYR A 1 534 ? 11.837 -2.491 -29.550 1.00 90.56 534 TYR A CA 1
ATOM 4036 C C . TYR A 1 534 ? 10.678 -3.003 -28.696 1.00 90.56 534 TYR A C 1
ATOM 4038 O O . TYR A 1 534 ? 10.916 -3.547 -27.625 1.00 90.56 534 TYR A O 1
ATOM 4046 N N . LEU A 1 535 ? 9.432 -2.902 -29.171 1.00 90.44 535 LEU A N 1
ATOM 4047 C CA . LEU A 1 535 ? 8.274 -3.408 -28.426 1.00 90.44 535 LEU A CA 1
ATOM 4048 C C . LEU A 1 535 ? 8.330 -4.929 -28.236 1.00 90.44 535 LEU A C 1
ATOM 4050 O O . LEU A 1 535 ? 8.090 -5.413 -27.132 1.00 90.44 535 LEU A O 1
ATOM 4054 N N . THR A 1 536 ? 8.701 -5.679 -29.277 1.00 88.88 536 THR A N 1
ATOM 4055 C CA . THR A 1 536 ? 8.886 -7.137 -29.176 1.00 88.88 536 THR A CA 1
ATOM 4056 C C . THR A 1 536 ? 10.037 -7.471 -28.230 1.00 88.88 536 THR A C 1
ATOM 4058 O O . THR A 1 536 ? 9.869 -8.298 -27.339 1.00 88.88 536 THR A O 1
ATOM 4061 N N . GLY A 1 537 ? 11.161 -6.757 -28.341 1.00 89.44 537 GLY A N 1
ATOM 4062 C CA . GLY A 1 537 ? 12.305 -6.940 -27.450 1.00 89.44 537 GLY A CA 1
ATOM 4063 C C . GLY A 1 537 ? 11.987 -6.661 -25.979 1.00 89.44 537 GLY A C 1
ATOM 4064 O O . GLY A 1 537 ? 12.468 -7.384 -25.113 1.00 89.44 537 GLY A O 1
ATOM 4065 N N . VAL A 1 538 ? 11.137 -5.671 -25.673 1.00 90.62 538 VAL A N 1
ATOM 4066 C CA . VAL A 1 538 ? 10.682 -5.412 -24.294 1.00 90.62 538 VAL A CA 1
ATOM 4067 C C . VAL A 1 538 ? 9.869 -6.594 -23.764 1.00 90.62 538 VAL A C 1
ATOM 4069 O O . VAL A 1 538 ? 10.060 -7.005 -22.619 1.00 90.62 538 VAL A O 1
ATOM 4072 N N . LEU A 1 539 ? 8.974 -7.157 -24.582 1.00 87.44 539 LEU A N 1
ATOM 4073 C CA . LEU A 1 539 ? 8.172 -8.316 -24.187 1.00 87.44 539 LEU A CA 1
ATOM 4074 C C . LEU A 1 539 ? 9.038 -9.558 -23.969 1.00 87.44 539 LEU A C 1
ATOM 4076 O O . LEU A 1 539 ? 8.828 -10.268 -22.989 1.00 87.44 539 LEU A O 1
ATOM 4080 N N . ASP A 1 540 ? 10.012 -9.807 -24.841 1.00 86.44 540 ASP A N 1
ATOM 4081 C CA . ASP A 1 540 ? 10.939 -10.930 -24.691 1.00 86.44 540 ASP A CA 1
ATOM 4082 C C . ASP A 1 540 ? 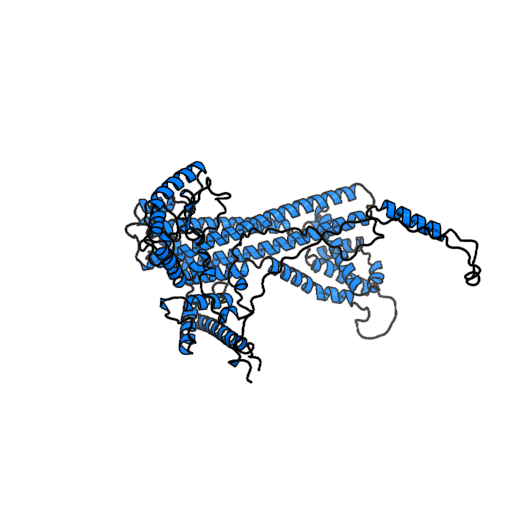11.802 -10.766 -23.437 1.00 86.44 540 ASP A C 1
ATOM 4084 O O . ASP A 1 540 ? 11.856 -11.677 -22.612 1.00 86.44 540 ASP A O 1
ATOM 4088 N N . LEU A 1 541 ? 12.344 -9.569 -23.200 1.00 87.56 541 LEU A N 1
ATOM 4089 C CA . LEU A 1 541 ? 13.102 -9.265 -21.987 1.00 87.56 541 LEU A CA 1
ATOM 4090 C C . LEU A 1 541 ? 12.259 -9.457 -20.715 1.00 87.56 541 LEU A C 1
ATOM 4092 O O . LEU A 1 541 ? 12.759 -9.974 -19.718 1.00 87.56 541 LEU A O 1
ATOM 4096 N N . ALA A 1 542 ? 10.978 -9.081 -20.732 1.00 86.62 542 ALA A N 1
ATOM 4097 C CA . ALA A 1 542 ? 10.079 -9.278 -19.595 1.00 86.62 542 ALA A CA 1
ATOM 4098 C C . ALA A 1 542 ? 9.674 -10.749 -19.383 1.00 86.62 542 ALA A C 1
ATOM 4100 O O . ALA A 1 542 ? 9.350 -11.141 -18.261 1.00 86.62 542 ALA A O 1
ATOM 4101 N N . ARG A 1 543 ? 9.685 -11.580 -20.435 1.00 83.69 543 ARG A N 1
ATOM 4102 C CA . ARG A 1 543 ? 9.507 -13.039 -20.308 1.00 83.69 543 ARG A CA 1
ATOM 4103 C C . ARG A 1 543 ? 10.748 -13.713 -19.730 1.00 83.69 543 ARG A C 1
ATOM 4105 O O . ARG A 1 543 ? 10.626 -14.714 -19.028 1.00 83.69 543 ARG A O 1
ATOM 4112 N N . GLU A 1 544 ? 11.928 -13.170 -20.014 1.00 85.00 544 GLU A N 1
ATOM 4113 C CA . GLU A 1 544 ? 13.187 -13.630 -19.430 1.00 85.00 544 GLU A CA 1
ATOM 4114 C C . GLU A 1 544 ? 13.319 -13.210 -17.963 1.00 85.00 544 GLU A C 1
ATOM 4116 O O . GLU A 1 544 ? 13.616 -14.042 -17.103 1.00 85.00 544 GLU A O 1
ATOM 4121 N N . ARG A 1 545 ? 13.058 -11.927 -17.683 1.00 87.44 545 ARG A N 1
ATOM 4122 C CA . ARG A 1 545 ? 13.210 -11.290 -16.372 1.00 87.44 545 ARG A CA 1
ATOM 4123 C C . ARG A 1 545 ? 11.848 -10.952 -15.782 1.00 87.44 545 ARG A C 1
ATOM 4125 O O . ARG A 1 545 ? 11.231 -9.939 -16.115 1.00 87.44 545 ARG A O 1
ATOM 4132 N N . MET A 1 546 ? 11.413 -11.768 -14.829 1.00 85.81 546 MET A N 1
ATOM 4133 C CA . MET A 1 546 ? 10.064 -11.698 -14.246 1.00 85.81 546 MET A CA 1
ATOM 4134 C C . MET A 1 546 ? 9.857 -10.391 -13.470 1.00 85.81 546 MET A C 1
ATOM 4136 O O . MET A 1 546 ? 8.756 -9.845 -13.440 1.00 85.81 546 MET A O 1
ATOM 4140 N N . GLY A 1 547 ? 10.944 -9.846 -12.913 1.00 86.44 547 GLY A N 1
ATOM 4141 C CA . GLY A 1 547 ? 10.944 -8.562 -12.220 1.00 86.44 547 GLY A CA 1
ATOM 4142 C C . GLY A 1 547 ? 10.506 -7.381 -13.095 1.00 86.44 547 GLY A C 1
ATOM 4143 O O . GLY A 1 547 ? 10.086 -6.369 -12.555 1.00 86.44 547 GLY A O 1
ATOM 4144 N N . LEU A 1 548 ? 10.527 -7.467 -14.427 1.00 89.19 548 LEU A N 1
ATOM 4145 C CA . LEU A 1 548 ? 10.088 -6.356 -15.284 1.00 89.19 548 LEU A CA 1
ATOM 4146 C C . LEU A 1 548 ? 8.570 -6.282 -15.473 1.00 89.19 548 LEU A C 1
ATOM 4148 O O . LEU A 1 548 ? 8.060 -5.226 -15.840 1.00 89.19 548 LEU A O 1
ATOM 4152 N N . VAL A 1 549 ? 7.842 -7.373 -15.221 1.00 84.00 549 VAL A N 1
ATOM 4153 C CA . VAL A 1 549 ? 6.414 -7.481 -15.561 1.00 84.00 549 VAL A CA 1
ATOM 4154 C C . VAL A 1 549 ? 5.587 -6.404 -14.860 1.00 84.00 549 VAL A C 1
ATOM 4156 O O . VAL A 1 549 ? 4.812 -5.705 -15.515 1.00 84.00 549 VAL A O 1
ATOM 4159 N N . GLN A 1 550 ? 5.781 -6.242 -13.550 1.00 80.62 550 GLN A N 1
ATOM 4160 C CA . GLN A 1 550 ? 5.080 -5.231 -12.761 1.00 80.62 550 GLN A CA 1
ATOM 4161 C C . GLN A 1 550 ? 5.585 -3.817 -13.045 1.00 80.62 550 GLN A C 1
ATOM 4163 O O . GLN A 1 550 ? 4.780 -2.914 -13.260 1.00 80.62 550 GLN A O 1
ATOM 4168 N N . LEU A 1 551 ? 6.907 -3.626 -13.092 1.00 87.06 551 LEU A N 1
ATOM 4169 C CA . LEU A 1 551 ? 7.513 -2.307 -13.287 1.00 87.06 551 LEU A CA 1
ATOM 4170 C C . LEU A 1 551 ? 7.097 -1.662 -14.613 1.00 87.06 551 LEU A C 1
ATOM 4172 O O . LEU A 1 551 ? 6.834 -0.466 -14.667 1.00 87.06 551 LEU A O 1
ATOM 4176 N N . LEU A 1 552 ? 6.996 -2.471 -15.669 1.00 88.00 552 LEU A N 1
ATOM 4177 C CA . LEU A 1 552 ? 6.575 -2.033 -16.998 1.00 88.00 552 LEU A CA 1
ATOM 4178 C C . LEU A 1 552 ? 5.056 -2.158 -17.215 1.00 88.00 552 LEU A C 1
ATOM 4180 O O . LEU A 1 552 ? 4.577 -1.935 -18.324 1.00 88.00 552 LEU A O 1
ATOM 4184 N N . GLN A 1 553 ? 4.285 -2.529 -16.186 1.00 82.56 553 GLN A N 1
ATOM 4185 C CA . GLN A 1 553 ? 2.826 -2.692 -16.249 1.00 82.56 553 GLN A CA 1
ATOM 4186 C C . GLN A 1 553 ? 2.355 -3.623 -17.386 1.00 82.56 553 GLN A C 1
ATOM 4188 O O . GLN A 1 553 ? 1.333 -3.392 -18.035 1.00 82.56 553 GLN A O 1
ATOM 4193 N N . LEU A 1 554 ? 3.090 -4.709 -17.644 1.00 80.44 554 LEU A N 1
ATOM 4194 C CA . LEU A 1 554 ? 2.879 -5.565 -18.816 1.00 80.44 554 LEU A CA 1
ATOM 4195 C C . LEU A 1 554 ? 1.762 -6.606 -18.651 1.00 80.44 554 LEU A C 1
ATOM 4197 O O . LEU A 1 554 ? 1.599 -7.475 -19.502 1.00 80.44 554 LEU A O 1
ATOM 4201 N N . TYR A 1 555 ? 0.948 -6.529 -17.602 1.00 69.75 555 TYR A N 1
ATOM 4202 C CA . TYR A 1 555 ? -0.038 -7.556 -17.243 1.00 69.75 555 TYR A CA 1
ATOM 4203 C C . TYR A 1 555 ? -1.006 -7.949 -18.365 1.00 69.75 555 TYR A C 1
ATOM 4205 O O . TYR A 1 555 ? -1.349 -9.124 -18.496 1.00 69.75 555 TYR A O 1
ATOM 4213 N N . GLY A 1 556 ? -1.415 -6.986 -19.197 1.00 60.94 556 GLY A N 1
ATOM 4214 C CA . GLY A 1 556 ? -2.296 -7.229 -20.344 1.00 60.94 556 GLY A CA 1
ATOM 4215 C C . GLY A 1 556 ? -1.628 -7.952 -21.521 1.00 60.94 556 GLY A C 1
ATOM 4216 O O . GLY A 1 556 ? -2.330 -8.455 -22.393 1.00 60.94 556 GLY A O 1
ATOM 4217 N N . TYR A 1 557 ? -0.295 -8.018 -21.550 1.00 59.91 557 TYR A N 1
ATOM 4218 C CA . TYR A 1 557 ? 0.490 -8.594 -22.646 1.00 59.91 557 TYR A CA 1
ATOM 4219 C C . TYR A 1 557 ? 0.931 -10.041 -22.387 1.00 59.91 557 TYR A C 1
ATOM 4221 O O . TYR A 1 557 ? 1.350 -10.732 -23.318 1.00 59.91 557 TYR A O 1
ATOM 4229 N N . PHE A 1 558 ? 0.836 -10.522 -21.145 1.00 60.75 558 PHE A N 1
ATOM 4230 C CA . PHE A 1 558 ? 1.155 -11.908 -20.812 1.00 60.75 558 PHE A CA 1
ATOM 4231 C C . PHE A 1 558 ? -0.090 -12.790 -21.008 1.00 60.75 558 PHE A C 1
ATOM 4233 O O . PHE A 1 558 ? -1.133 -12.495 -20.417 1.00 60.75 558 PHE A O 1
ATOM 4240 N N . PRO A 1 559 ? -0.010 -13.887 -21.790 1.00 54.31 559 PRO A N 1
ATOM 4241 C CA . PRO A 1 559 ? -1.130 -14.796 -22.005 1.00 54.31 559 PRO A CA 1
ATOM 4242 C C . PRO A 1 559 ? -1.763 -15.258 -20.693 1.00 54.31 559 PRO A C 1
ATOM 4244 O O . PRO A 1 559 ? -1.068 -15.497 -19.696 1.00 54.31 559 PRO A O 1
ATOM 4247 N N . SER A 1 560 ? -3.085 -15.396 -20.699 1.00 52.12 560 SER A N 1
ATOM 4248 C CA . SER A 1 560 ? -3.809 -16.113 -19.660 1.00 52.12 560 SER A CA 1
ATOM 4249 C C . SER A 1 560 ? -3.472 -17.593 -19.725 1.00 52.12 560 SER A C 1
ATOM 4251 O O . SER A 1 560 ? -3.808 -18.273 -20.694 1.00 52.12 560 SER A O 1
ATOM 4253 N N . ILE A 1 561 ? -2.853 -18.126 -18.675 1.00 53.25 561 ILE A N 1
ATOM 4254 C CA . ILE A 1 561 ? -2.803 -19.576 -18.496 1.00 53.25 561 ILE A CA 1
ATOM 4255 C C . ILE A 1 561 ? -4.173 -19.969 -17.945 1.00 53.25 561 ILE A C 1
ATOM 4257 O O . ILE A 1 561 ? -4.433 -19.794 -16.757 1.00 53.25 561 ILE A O 1
ATOM 4261 N N . ARG A 1 562 ? -5.064 -20.456 -18.822 1.00 51.16 562 ARG A N 1
ATOM 4262 C CA . ARG A 1 562 ? -6.465 -20.795 -18.490 1.00 51.16 562 ARG A CA 1
ATOM 4263 C C . ARG A 1 562 ? -6.590 -21.655 -17.226 1.00 51.16 562 ARG A C 1
ATOM 4265 O O . ARG A 1 562 ? -7.488 -21.425 -16.428 1.00 51.16 562 ARG A O 1
ATOM 4272 N N . ALA A 1 563 ? -5.656 -22.583 -17.012 1.00 47.62 563 ALA A N 1
ATOM 4273 C CA . ALA A 1 563 ? -5.617 -23.425 -15.817 1.00 47.62 563 ALA A CA 1
ATOM 4274 C C . ALA A 1 563 ? -5.399 -22.627 -14.511 1.00 47.62 563 ALA A C 1
ATOM 4276 O O . ALA A 1 563 ? -6.017 -22.947 -13.503 1.00 47.62 563 ALA A O 1
ATOM 4277 N N . LEU A 1 564 ? -4.569 -21.573 -14.523 1.00 53.06 564 LEU A N 1
ATOM 4278 C CA . LEU A 1 564 ? -4.310 -20.720 -13.352 1.00 53.06 564 LEU A CA 1
ATOM 4279 C C . LEU A 1 564 ? -5.451 -19.725 -13.084 1.00 53.06 564 LEU A C 1
ATOM 4281 O O . LEU A 1 564 ? -5.708 -19.409 -11.931 1.00 53.06 564 LEU A O 1
ATOM 4285 N N . GLU A 1 565 ? -6.141 -19.244 -14.124 1.00 50.72 565 GLU A N 1
ATOM 4286 C CA . GLU A 1 565 ? -7.234 -18.261 -13.987 1.00 50.72 565 GLU A CA 1
ATOM 4287 C C . GLU A 1 565 ? -8.579 -18.883 -13.583 1.00 50.72 565 GLU A C 1
ATOM 4289 O O . GLU A 1 565 ? -9.397 -18.202 -12.971 1.00 50.72 565 GLU A O 1
ATOM 4294 N N . ASN A 1 566 ? -8.800 -20.163 -13.904 1.00 46.00 566 ASN A N 1
ATOM 4295 C CA . ASN A 1 566 ? -10.004 -20.908 -13.518 1.00 46.00 566 ASN A CA 1
ATOM 4296 C C . ASN A 1 566 ? -9.965 -21.419 -12.066 1.00 46.00 566 ASN A C 1
ATOM 4298 O O . ASN A 1 566 ? -10.948 -21.986 -11.597 1.00 46.00 566 ASN A O 1
ATOM 4302 N N . ALA A 1 567 ? -8.842 -21.258 -11.359 1.00 47.50 567 ALA A N 1
ATOM 4303 C CA . ALA A 1 567 ? -8.781 -21.508 -9.927 1.00 47.50 567 ALA A CA 1
ATOM 4304 C C . ALA A 1 567 ? -9.355 -20.288 -9.190 1.00 47.50 567 ALA A C 1
ATOM 4306 O O . ALA A 1 567 ? -8.747 -19.218 -9.213 1.00 47.50 567 ALA A O 1
ATOM 4307 N N . ASP A 1 568 ? -10.486 -20.457 -8.495 1.00 42.38 568 ASP A N 1
ATOM 4308 C CA . ASP A 1 568 ? -11.190 -19.385 -7.762 1.00 42.38 568 ASP A CA 1
ATOM 4309 C C . ASP A 1 568 ? -10.278 -18.599 -6.789 1.00 42.38 568 ASP A C 1
ATOM 4311 O O . ASP A 1 568 ? -10.541 -17.440 -6.471 1.00 42.38 568 ASP A O 1
ATOM 4315 N N . ALA A 1 569 ? -9.165 -19.202 -6.353 1.00 42.38 569 ALA A N 1
ATOM 4316 C CA . ALA A 1 569 ? -8.168 -18.608 -5.461 1.00 42.38 569 ALA A CA 1
ATOM 4317 C C . ALA A 1 569 ? -7.126 -17.685 -6.141 1.00 42.38 569 ALA A C 1
ATOM 4319 O O . ALA A 1 569 ? -6.370 -17.021 -5.436 1.00 42.38 569 ALA A O 1
ATOM 4320 N N . LEU A 1 570 ? -7.036 -17.654 -7.478 1.00 46.31 570 LEU A N 1
ATOM 4321 C CA . LEU A 1 570 ? -5.949 -17.005 -8.240 1.00 46.31 570 LEU A CA 1
ATOM 4322 C C . LEU A 1 570 ? -6.469 -16.075 -9.349 1.00 46.31 570 LEU A C 1
ATOM 4324 O O . LEU A 1 570 ? -5.812 -15.870 -10.373 1.00 46.31 570 LEU A O 1
ATOM 4328 N N . THR A 1 571 ? -7.662 -15.508 -9.165 1.00 44.19 571 THR A N 1
ATOM 4329 C CA . THR A 1 571 ? -8.262 -14.588 -10.139 1.00 44.19 571 THR A CA 1
ATOM 4330 C C . THR A 1 571 ? -7.307 -13.437 -10.483 1.00 44.19 571 THR A C 1
ATOM 4332 O O . THR A 1 571 ? -6.534 -12.973 -9.645 1.00 44.19 571 THR A O 1
ATOM 4335 N N . ARG A 1 572 ? -7.365 -12.929 -11.727 1.00 41.53 572 ARG A N 1
ATOM 4336 C CA . ARG A 1 572 ? -6.524 -11.805 -12.207 1.00 41.53 572 ARG A CA 1
ATOM 4337 C C . ARG A 1 572 ? -6.493 -10.602 -11.255 1.00 41.53 572 ARG A C 1
ATOM 4339 O O . ARG A 1 572 ? -5.495 -9.894 -11.222 1.00 41.53 572 ARG A O 1
ATOM 4346 N N . GLN A 1 573 ? -7.581 -10.387 -10.514 1.00 42.22 573 GLN A N 1
ATOM 4347 C CA . GLN A 1 573 ? -7.745 -9.328 -9.516 1.00 42.22 573 GLN A CA 1
ATOM 4348 C C . GLN A 1 573 ? -6.955 -9.561 -8.221 1.00 42.22 573 GLN A C 1
ATOM 4350 O O . GLN A 1 573 ? -6.593 -8.590 -7.569 1.00 42.22 573 GLN A O 1
ATOM 4355 N N . ALA A 1 574 ? -6.693 -10.815 -7.848 1.00 39.69 574 ALA A N 1
ATOM 4356 C CA . ALA A 1 574 ? -5.975 -11.183 -6.628 1.00 39.69 574 ALA A CA 1
ATOM 4357 C C . ALA A 1 574 ? -4.451 -11.259 -6.820 1.00 39.69 574 ALA A C 1
ATOM 4359 O O . ALA A 1 574 ? -3.709 -11.290 -5.841 1.00 39.69 574 ALA A O 1
ATOM 4360 N N . LEU A 1 575 ? -3.981 -11.327 -8.071 1.00 39.34 575 LEU A N 1
ATOM 4361 C CA . LEU A 1 575 ? -2.569 -11.550 -8.370 1.00 39.34 575 LEU A CA 1
ATOM 4362 C C . LEU A 1 575 ? -1.758 -10.259 -8.543 1.00 39.34 575 LEU A C 1
ATOM 4364 O O . LEU A 1 575 ? -0.569 -10.311 -8.251 1.00 39.34 575 LEU A O 1
ATOM 4368 N N . LEU A 1 576 ? -2.323 -9.162 -9.076 1.00 47.84 576 LEU A N 1
ATOM 4369 C CA . LEU A 1 576 ? -1.534 -8.030 -9.601 1.00 47.84 576 LEU A CA 1
ATOM 4370 C C . LEU A 1 576 ? -2.292 -6.691 -9.498 1.00 47.84 576 LEU A C 1
ATOM 4372 O O . LEU A 1 576 ? -3.487 -6.627 -9.800 1.00 47.84 576 LEU A O 1
ATOM 4376 N N . GLY A 1 577 ? -1.584 -5.631 -9.091 1.00 42.75 577 GLY A N 1
ATOM 4377 C CA . GLY A 1 577 ? -2.132 -4.295 -8.827 1.00 42.75 577 GLY A CA 1
ATOM 4378 C C . GLY A 1 577 ? -2.988 -3.712 -9.962 1.00 42.75 577 GLY A C 1
ATOM 4379 O O . GLY A 1 577 ? -2.677 -3.842 -11.150 1.00 42.75 577 GLY A O 1
ATOM 4380 N N . GLN A 1 578 ? -4.092 -3.052 -9.592 1.00 39.25 578 GLN A N 1
ATOM 4381 C CA . GLN A 1 578 ? -4.991 -2.393 -10.540 1.00 39.25 578 GLN A CA 1
ATOM 4382 C C . GLN A 1 578 ? -4.264 -1.269 -11.291 1.00 39.25 578 GLN A C 1
ATOM 4384 O O . GLN A 1 578 ? -3.703 -0.359 -10.688 1.00 39.25 578 GLN A O 1
ATOM 4389 N N . ARG A 1 579 ? -4.365 -1.276 -12.624 1.00 35.34 579 ARG A N 1
ATOM 4390 C CA . ARG A 1 579 ? -4.199 -0.059 -13.425 1.00 35.34 579 ARG A CA 1
ATOM 4391 C C . ARG A 1 579 ? -5.386 0.844 -13.073 1.00 35.34 579 ARG A C 1
ATOM 4393 O O . ARG A 1 579 ? -6.528 0.401 -13.213 1.00 35.34 579 ARG A O 1
ATOM 4400 N N . THR A 1 580 ? -5.157 2.077 -12.630 1.00 31.81 580 THR A N 1
ATOM 4401 C CA . THR A 1 580 ? -6.217 3.093 -12.562 1.00 31.81 580 THR A CA 1
ATOM 4402 C C . THR A 1 580 ? -6.658 3.369 -13.993 1.00 31.81 580 THR A C 1
ATOM 4404 O O . THR A 1 580 ? -6.058 4.157 -14.719 1.00 31.81 580 THR A O 1
ATOM 4407 N N . LEU A 1 581 ? -7.672 2.638 -14.451 1.00 30.22 581 LEU A N 1
ATOM 4408 C CA . LEU A 1 581 ? -8.323 2.915 -15.719 1.00 30.22 581 LEU A CA 1
ATOM 4409 C C . LEU A 1 581 ? -9.065 4.240 -15.550 1.00 30.22 581 LEU A C 1
ATOM 4411 O O . LEU A 1 581 ? -10.161 4.280 -14.994 1.00 30.22 581 LEU A O 1
ATOM 4415 N N . VAL A 1 582 ? -8.453 5.333 -16.004 1.00 31.69 582 VAL A N 1
ATOM 4416 C CA . VAL A 1 582 ? -9.162 6.599 -16.190 1.00 31.69 582 VAL A CA 1
ATOM 4417 C C . VAL A 1 582 ? -10.086 6.394 -17.384 1.00 31.69 582 VAL A C 1
ATOM 4419 O O . VAL A 1 582 ? -9.674 6.475 -18.537 1.00 31.69 582 VAL A O 1
ATOM 4422 N N . CYS A 1 583 ? -11.328 6.028 -17.091 1.00 30.17 583 CYS A N 1
ATOM 4423 C CA . CYS A 1 583 ? -12.399 5.955 -18.072 1.00 30.17 583 CYS A CA 1
ATOM 4424 C C . CYS A 1 583 ? -13.183 7.261 -17.969 1.00 30.17 583 CYS A C 1
ATOM 4426 O O . CYS A 1 583 ? -13.590 7.633 -16.866 1.00 30.17 583 CYS A O 1
ATOM 4428 N N . GLU A 1 584 ? -13.455 7.936 -19.083 1.00 29.16 584 GLU A N 1
ATOM 4429 C CA . GLU A 1 584 ? -14.532 8.922 -19.078 1.00 29.16 584 GLU A CA 1
ATOM 4430 C C . GLU A 1 584 ? -15.862 8.172 -18.959 1.00 29.16 584 GLU A C 1
ATOM 4432 O O . GLU A 1 584 ? -16.268 7.436 -19.859 1.00 29.16 584 GLU A O 1
ATOM 4437 N N . VAL A 1 585 ? -16.524 8.311 -17.811 1.00 29.06 585 VAL A N 1
ATOM 4438 C CA . VAL A 1 585 ? -17.876 7.795 -17.598 1.00 29.06 585 VAL A CA 1
ATOM 4439 C C . VAL A 1 585 ? -18.847 8.941 -17.832 1.00 29.06 585 VAL A C 1
ATOM 4441 O O . VAL A 1 585 ? -18.999 9.832 -16.999 1.00 29.06 585 VAL A O 1
ATOM 4444 N N . GLY A 1 586 ? -19.527 8.910 -18.975 1.00 37.12 586 GLY A N 1
ATOM 4445 C CA . GLY A 1 586 ? -20.719 9.717 -19.191 1.00 37.12 586 GLY A CA 1
ATOM 4446 C C . GLY A 1 586 ? -21.885 9.109 -18.420 1.00 37.12 586 GLY A C 1
ATOM 4447 O O . GLY A 1 586 ? -22.547 8.201 -18.915 1.00 37.12 586 GLY A O 1
ATOM 4448 N N . THR A 1 587 ? -22.151 9.579 -17.203 1.00 39.31 587 THR A N 1
ATOM 4449 C CA . THR A 1 587 ? -23.417 9.280 -16.521 1.00 39.31 587 THR A CA 1
ATOM 4450 C C . THR A 1 587 ? -24.524 10.114 -17.150 1.00 39.31 587 THR A C 1
ATOM 4452 O O . THR A 1 587 ? -24.651 11.306 -16.873 1.00 39.31 587 THR A O 1
ATOM 4455 N N . GLN A 1 588 ? -25.334 9.486 -18.001 1.00 43.72 588 GLN A N 1
ATOM 4456 C CA . GLN A 1 588 ? -26.625 10.036 -18.387 1.00 43.72 588 GLN A CA 1
ATOM 4457 C C . GLN A 1 588 ? -27.549 9.918 -17.173 1.00 43.72 588 GLN A C 1
ATOM 4459 O O . GLN A 1 588 ? -27.871 8.818 -16.734 1.00 43.72 588 GLN A O 1
ATOM 4464 N N . VAL A 1 589 ? -27.908 11.053 -16.579 1.00 48.84 589 VAL A N 1
ATOM 4465 C CA . VAL A 1 589 ? -28.897 11.086 -15.498 1.00 48.84 589 VAL A CA 1
ATOM 4466 C C . VAL A 1 589 ? -30.247 10.745 -16.119 1.00 48.84 589 VAL A C 1
ATOM 4468 O O . VAL A 1 589 ? -30.615 11.355 -17.127 1.00 48.84 589 VAL A O 1
ATOM 4471 N N . ASP A 1 590 ? -30.968 9.780 -15.548 1.00 54.72 590 ASP A N 1
ATOM 4472 C CA . ASP A 1 590 ? -32.321 9.448 -15.991 1.00 54.72 590 ASP A CA 1
ATOM 4473 C C . ASP A 1 590 ? -33.184 10.714 -15.932 1.00 54.72 590 ASP A C 1
ATOM 4475 O O . ASP A 1 590 ? -33.506 11.232 -14.863 1.00 54.72 590 ASP A O 1
ATOM 4479 N N . THR A 1 591 ? -33.552 11.242 -17.097 1.00 54.28 591 THR A N 1
ATOM 4480 C CA . THR A 1 591 ? -34.349 12.469 -17.227 1.00 54.28 591 THR A CA 1
ATOM 4481 C C . THR A 1 591 ? -35.800 12.276 -16.780 1.00 54.28 591 THR A C 1
ATOM 4483 O O . THR A 1 591 ? -36.528 13.256 -16.618 1.00 54.28 591 THR A O 1
ATOM 4486 N N . HIS A 1 592 ? -36.212 11.030 -16.514 1.00 61.09 592 HIS A N 1
ATOM 4487 C CA . HIS A 1 592 ? -37.551 10.659 -16.067 1.00 61.09 592 HIS A CA 1
ATOM 4488 C C . HIS A 1 592 ? -37.489 9.530 -15.030 1.00 61.09 592 HIS A C 1
ATOM 4490 O O . HIS A 1 592 ? -37.694 8.358 -15.346 1.00 61.09 592 HIS A O 1
ATOM 4496 N N . ILE A 1 593 ? -37.230 9.885 -13.771 1.00 62.88 593 ILE A N 1
ATOM 4497 C CA . ILE A 1 593 ? -37.461 8.980 -12.642 1.00 62.88 593 ILE A CA 1
ATOM 4498 C C . ILE A 1 593 ? -38.977 8.753 -12.558 1.00 62.88 593 ILE A C 1
ATOM 4500 O O . ILE A 1 593 ? -39.730 9.641 -12.163 1.00 62.88 593 ILE A O 1
ATOM 4504 N N . ILE A 1 594 ? -39.449 7.586 -12.999 1.00 60.59 594 ILE A N 1
ATOM 4505 C CA . ILE A 1 594 ? -40.847 7.188 -12.816 1.00 60.59 594 ILE A CA 1
ATOM 4506 C C . ILE A 1 594 ? -40.962 6.615 -11.406 1.00 60.59 594 ILE A C 1
ATOM 4508 O O . ILE A 1 594 ? -40.660 5.441 -11.167 1.00 60.59 594 ILE A O 1
ATOM 4512 N N . ASP A 1 595 ? -41.387 7.454 -10.466 1.00 60.50 595 ASP A N 1
ATOM 4513 C CA . ASP A 1 595 ? -41.628 7.038 -9.090 1.00 60.50 595 ASP A CA 1
ATOM 4514 C C . ASP A 1 595 ? -42.741 5.982 -9.049 1.00 60.50 595 ASP A C 1
ATOM 4516 O O . ASP A 1 595 ? -43.906 6.245 -9.347 1.00 60.50 595 ASP A O 1
ATOM 4520 N N . ARG A 1 596 ? -42.385 4.750 -8.661 1.00 61.78 596 ARG A N 1
ATOM 4521 C CA . ARG A 1 596 ? -43.326 3.618 -8.561 1.00 61.78 596 ARG A CA 1
ATOM 4522 C C . ARG A 1 596 ? -44.408 3.808 -7.492 1.00 61.78 596 ARG A C 1
ATOM 4524 O O . ARG A 1 596 ? -45.367 3.043 -7.477 1.00 61.78 596 ARG A O 1
ATOM 4531 N N . ASN A 1 597 ? -44.251 4.776 -6.590 1.00 69.44 597 ASN A N 1
ATOM 4532 C CA . ASN A 1 597 ? -45.170 5.009 -5.483 1.00 69.44 597 ASN A CA 1
ATOM 4533 C C . ASN A 1 597 ? -45.349 6.513 -5.239 1.00 69.44 597 ASN A C 1
ATOM 4535 O O . ASN A 1 597 ? -44.599 7.120 -4.477 1.00 69.44 597 ASN A O 1
ATOM 4539 N N . ILE A 1 598 ? -46.339 7.109 -5.904 1.00 69.62 598 ILE A N 1
ATOM 4540 C CA . ILE A 1 598 ? -46.724 8.506 -5.692 1.00 69.62 598 ILE A CA 1
ATOM 4541 C C . ILE A 1 598 ? -47.769 8.533 -4.577 1.00 69.62 598 ILE A C 1
ATOM 4543 O O . ILE A 1 598 ? -48.927 8.169 -4.783 1.00 69.62 598 ILE A O 1
ATOM 4547 N N . ASP A 1 599 ? -47.364 8.973 -3.390 1.00 72.00 599 ASP A N 1
ATOM 4548 C CA . ASP A 1 599 ? -48.304 9.240 -2.307 1.00 72.00 599 ASP A CA 1
ATOM 4549 C C . ASP A 1 599 ? -49.049 10.555 -2.588 1.00 72.00 599 ASP A C 1
ATOM 4551 O O . ASP A 1 599 ? -48.533 11.651 -2.378 1.00 72.00 599 ASP A O 1
ATOM 4555 N N . ALA A 1 600 ? -50.295 10.447 -3.054 1.00 71.56 600 ALA A N 1
ATOM 4556 C CA . ALA A 1 600 ? -51.161 11.595 -3.327 1.00 71.56 600 ALA A CA 1
ATOM 4557 C C . ALA A 1 600 ? -51.502 12.424 -2.070 1.00 71.56 600 ALA A C 1
ATOM 4559 O O . ALA A 1 600 ? -51.994 13.550 -2.178 1.00 71.56 600 ALA A O 1
ATOM 4560 N N . THR A 1 601 ? -51.267 11.881 -0.871 1.00 69.00 601 THR A N 1
ATOM 4561 C CA . THR A 1 601 ? -51.484 12.573 0.406 1.00 69.00 601 THR A CA 1
ATOM 4562 C C . THR A 1 601 ? -50.226 13.239 0.955 1.00 69.00 601 THR A C 1
ATOM 4564 O O . THR A 1 601 ? -50.332 14.034 1.899 1.00 69.00 601 THR A O 1
ATOM 4567 N N . TYR A 1 602 ? -49.070 12.993 0.332 1.00 79.62 602 TYR A N 1
ATOM 4568 C CA . TYR A 1 602 ? -47.794 13.575 0.715 1.00 79.62 602 TYR A CA 1
ATOM 4569 C C . TYR A 1 602 ? -47.822 15.102 0.605 1.00 79.62 602 TYR A C 1
ATOM 4571 O O . TYR A 1 602 ? -48.271 15.687 -0.383 1.00 79.62 602 TYR A O 1
ATOM 4579 N N . GLN A 1 603 ? -47.319 15.765 1.642 1.00 79.19 603 GLN A N 1
ATOM 4580 C CA . GLN A 1 603 ? -47.110 17.206 1.655 1.00 79.19 603 GLN A CA 1
ATOM 4581 C C . GLN A 1 603 ? -45.713 17.500 2.181 1.00 79.19 603 GLN A C 1
ATOM 4583 O O . GLN A 1 603 ? -45.373 17.132 3.295 1.00 79.19 603 GLN A O 1
ATOM 4588 N N . TRP A 1 604 ? -44.911 18.211 1.398 1.00 73.19 604 TRP A N 1
ATOM 4589 C CA . TRP A 1 604 ? -43.552 18.573 1.804 1.00 73.19 604 TRP A CA 1
ATOM 4590 C C . TRP A 1 604 ? -43.526 19.612 2.944 1.00 73.19 604 TRP A C 1
ATOM 4592 O O . TRP A 1 604 ? -42.531 19.745 3.649 1.00 73.19 604 TRP A O 1
ATOM 4602 N N . ASN A 1 605 ? -44.621 20.358 3.130 1.00 81.56 605 ASN A N 1
ATOM 4603 C CA . ASN A 1 605 ? -44.728 21.409 4.135 1.00 81.56 605 ASN A CA 1
ATOM 4604 C C . ASN A 1 605 ? -45.293 20.862 5.456 1.00 81.56 605 ASN A C 1
ATOM 4606 O O . ASN A 1 605 ? -46.489 20.575 5.575 1.00 81.56 605 ASN A O 1
ATOM 4610 N N . GLU A 1 606 ? -44.440 20.810 6.478 1.00 70.12 606 GLU A N 1
ATOM 4611 C CA . GLU A 1 606 ? -44.788 20.338 7.822 1.00 70.12 606 GLU A CA 1
ATOM 4612 C C . GLU A 1 606 ? -45.947 21.121 8.469 1.00 70.12 606 GLU A C 1
ATOM 4614 O O . GLU A 1 606 ? -46.733 20.561 9.239 1.00 70.12 606 GLU A O 1
ATOM 4619 N N . TRP A 1 607 ? -46.116 22.408 8.149 1.00 76.50 607 TRP A N 1
ATOM 4620 C CA . TRP A 1 607 ? -47.204 23.228 8.696 1.00 76.50 607 TRP A CA 1
ATOM 4621 C C . TRP A 1 607 ? -48.567 22.884 8.094 1.00 76.50 607 TRP A C 1
ATOM 4623 O O . TRP A 1 607 ? -49.597 22.988 8.766 1.00 76.50 607 TRP A O 1
ATOM 4633 N N . GLU A 1 608 ? -48.580 22.439 6.841 1.00 83.56 608 GLU A N 1
ATOM 4634 C CA . GLU A 1 608 ? -49.778 21.976 6.143 1.00 83.56 608 GLU A CA 1
ATOM 4635 C C . GLU A 1 608 ? -50.254 20.639 6.735 1.00 83.56 608 GLU A C 1
ATOM 4637 O O . GLU A 1 608 ? -51.433 20.481 7.071 1.00 83.56 608 GLU A O 1
ATOM 4642 N N . MET A 1 609 ? -49.307 19.733 7.008 1.00 82.69 609 MET A N 1
ATOM 4643 C CA . MET A 1 609 ? -49.558 18.473 7.715 1.00 82.69 609 MET A CA 1
ATOM 4644 C C . MET A 1 609 ? -50.117 18.708 9.123 1.00 82.69 609 MET A C 1
ATOM 4646 O O . MET A 1 609 ? -51.109 18.086 9.508 1.00 82.69 609 MET A O 1
ATOM 4650 N N . ARG A 1 610 ? -49.546 19.655 9.882 1.00 82.31 610 ARG A N 1
ATOM 4651 C CA . ARG A 1 610 ? -50.054 20.026 11.215 1.00 82.31 610 ARG A CA 1
ATOM 4652 C C . ARG A 1 610 ? -51.464 20.616 11.157 1.00 82.31 610 ARG A C 1
ATOM 4654 O O . ARG A 1 610 ? -52.301 20.254 11.984 1.00 82.31 610 ARG A O 1
ATOM 4661 N N . ARG A 1 611 ? -51.771 21.467 10.168 1.00 85.00 611 ARG A N 1
ATOM 4662 C CA . ARG A 1 611 ? -53.136 21.986 9.954 1.00 85.00 611 ARG A CA 1
ATOM 4663 C C . ARG A 1 611 ? -54.132 20.872 9.634 1.00 85.00 611 ARG A C 1
ATOM 4665 O O . ARG A 1 611 ? -55.218 20.859 10.211 1.00 85.00 611 ARG A O 1
ATOM 4672 N N . ARG A 1 612 ? -53.765 19.915 8.776 1.00 82.19 612 ARG A N 1
ATOM 4673 C CA . ARG A 1 612 ? -54.606 18.746 8.462 1.00 82.19 612 ARG A CA 1
ATOM 4674 C C . ARG A 1 612 ? -54.829 17.849 9.677 1.00 82.19 612 ARG A C 1
ATOM 4676 O O . ARG A 1 612 ? -55.960 17.434 9.917 1.00 82.19 612 ARG A O 1
ATOM 4683 N N . ALA A 1 613 ? -53.794 17.607 10.481 1.00 84.38 613 ALA A N 1
ATOM 4684 C CA . ALA A 1 613 ? -53.921 16.849 11.723 1.00 84.38 613 ALA A CA 1
ATOM 4685 C C . ALA A 1 613 ? -54.889 17.534 12.703 1.00 84.38 613 ALA A C 1
ATOM 4687 O O . ALA A 1 613 ? -55.804 16.892 13.216 1.00 84.38 613 ALA A O 1
ATOM 4688 N N . LEU A 1 614 ? -54.762 18.852 12.896 1.00 85.19 614 LEU A N 1
ATOM 4689 C CA . LEU A 1 614 ? -55.689 19.635 13.722 1.00 85.19 614 LEU A CA 1
ATOM 4690 C C . LEU A 1 614 ? -57.124 19.612 13.175 1.00 85.19 614 LEU A C 1
ATOM 4692 O O . LEU A 1 614 ? -58.075 19.503 13.947 1.00 85.19 614 LEU A O 1
ATOM 4696 N N . MET A 1 615 ? -57.297 19.666 11.852 1.00 83.00 615 MET A N 1
ATOM 4697 C CA . MET A 1 615 ? -58.607 19.545 11.209 1.00 83.00 615 MET A CA 1
ATOM 4698 C C . MET A 1 615 ? -59.242 18.170 11.461 1.00 83.00 615 MET A C 1
ATOM 4700 O O . MET A 1 615 ? -60.425 18.108 11.784 1.00 83.00 615 MET A O 1
ATOM 4704 N N . LEU A 1 616 ? -58.470 17.082 11.383 1.00 82.25 616 LEU A N 1
ATOM 4705 C CA . LEU A 1 616 ? -58.944 15.726 11.684 1.00 82.25 616 LEU A CA 1
ATOM 4706 C C . LEU A 1 616 ? -59.330 15.558 13.158 1.00 82.25 616 LEU A C 1
ATOM 4708 O O . LEU A 1 616 ? -60.365 14.961 13.454 1.00 82.25 616 LEU A O 1
ATOM 4712 N N . VAL A 1 617 ? -58.553 16.128 14.083 1.00 83.69 617 VAL A N 1
ATOM 4713 C CA . VAL A 1 617 ? -58.917 16.148 15.510 1.00 83.69 617 VAL A CA 1
ATOM 4714 C C . VAL A 1 617 ? -60.208 16.943 15.728 1.00 83.69 617 VAL A C 1
ATOM 4716 O O . VAL A 1 617 ? -61.100 16.468 16.428 1.00 83.69 617 VAL A O 1
ATOM 4719 N N . ASN A 1 618 ? -60.361 18.094 15.067 1.00 81.75 618 ASN A N 1
ATOM 4720 C CA . ASN A 1 618 ? -61.586 18.897 15.120 1.00 81.75 618 ASN A CA 1
ATOM 4721 C C . ASN A 1 618 ? -62.801 18.199 14.493 1.00 81.75 618 ASN A C 1
ATOM 4723 O O . ASN A 1 618 ? -63.925 18.418 14.930 1.00 81.75 618 ASN A O 1
ATOM 4727 N N . LEU A 1 619 ? -62.614 17.370 13.467 1.00 77.38 619 LEU A N 1
ATOM 4728 C CA . LEU A 1 619 ? -63.694 16.550 12.912 1.00 77.38 619 LEU A CA 1
ATOM 4729 C C . LEU A 1 619 ? -64.103 15.446 13.888 1.00 77.38 619 LEU A C 1
ATOM 4731 O O . LEU A 1 619 ? -65.285 15.156 14.023 1.00 77.38 619 LEU A O 1
ATOM 4735 N N . ARG A 1 620 ? -63.142 14.881 14.624 1.00 69.19 620 ARG A N 1
ATOM 4736 C CA . ARG A 1 620 ? -63.395 13.847 15.632 1.00 69.19 620 ARG A CA 1
ATOM 4737 C C . ARG A 1 620 ? -64.170 14.373 16.845 1.00 69.19 620 ARG A C 1
ATOM 4739 O O . ARG A 1 620 ? -64.895 13.608 17.473 1.00 69.19 620 ARG A O 1
ATOM 4746 N N . THR A 1 621 ? -64.037 15.660 17.168 1.00 67.94 621 THR A N 1
ATOM 4747 C CA . THR A 1 621 ? -64.794 16.324 18.245 1.00 67.94 621 THR A CA 1
ATOM 4748 C C . THR A 1 621 ? -66.147 16.875 17.790 1.00 67.94 621 THR A C 1
ATOM 4750 O O . THR A 1 621 ? -66.985 17.201 18.631 1.00 67.94 621 THR A O 1
ATOM 4753 N N . LYS A 1 622 ? -66.411 16.941 16.480 1.00 69.12 622 LYS A N 1
ATOM 4754 C CA . LYS A 1 622 ? -67.712 17.332 15.928 1.00 69.12 622 LYS A CA 1
ATOM 4755 C C . LYS A 1 622 ? -68.609 16.100 15.775 1.00 69.12 622 LYS A C 1
ATOM 4757 O O . LYS A 1 622 ? -68.563 15.407 14.766 1.00 69.12 622 LYS A O 1
ATOM 4762 N N . GLN A 1 623 ? -69.442 15.835 16.781 1.00 54.66 623 GLN A N 1
ATOM 4763 C CA . GLN A 1 623 ? -70.515 14.839 16.683 1.00 54.66 623 GLN A CA 1
ATOM 4764 C C . GLN A 1 623 ? -71.628 15.342 15.751 1.00 54.66 623 GLN A C 1
ATOM 4766 O O . GLN A 1 623 ? -72.164 16.434 15.939 1.00 54.66 623 GLN A O 1
ATOM 4771 N N . THR A 1 624 ? -71.998 14.547 14.747 1.00 59.00 624 THR A N 1
ATOM 4772 C CA . THR A 1 624 ? -73.177 14.801 13.913 1.00 59.00 624 THR A CA 1
ATOM 4773 C C . THR A 1 624 ? -74.437 14.301 14.627 1.00 59.00 624 THR A C 1
ATOM 4775 O O . THR A 1 624 ? -74.507 13.159 15.070 1.00 59.00 624 THR A O 1
ATOM 4778 N N . HIS A 1 625 ? -75.454 15.158 14.741 1.00 47.41 625 HIS A N 1
ATOM 4779 C CA . HIS A 1 625 ? -76.687 14.883 15.497 1.00 47.41 625 HIS A CA 1
ATOM 4780 C C . HIS A 1 625 ? -77.800 14.176 14.697 1.00 47.41 625 HIS A C 1
ATOM 4782 O O . HIS A 1 625 ? -78.937 14.113 15.158 1.00 47.41 625 HIS A O 1
ATOM 4788 N N . ALA A 1 626 ? -77.514 13.632 13.513 1.00 54.94 626 ALA A N 1
ATOM 4789 C CA . ALA A 1 626 ? -78.525 12.984 12.679 1.00 54.94 626 ALA A CA 1
ATOM 4790 C C . ALA A 1 626 ? -78.055 11.602 12.212 1.00 54.94 626 ALA A C 1
ATOM 4792 O O . ALA A 1 626 ? -77.101 11.483 11.446 1.00 54.94 626 ALA A O 1
ATOM 4793 N N . ALA A 1 627 ? -78.751 10.560 12.670 1.00 48.81 627 ALA A N 1
ATOM 4794 C CA . ALA A 1 627 ? -78.619 9.203 12.160 1.00 48.81 627 ALA A CA 1
ATOM 4795 C C . ALA A 1 627 ? -79.623 9.009 11.016 1.00 48.81 627 ALA A C 1
ATOM 4797 O O . ALA A 1 627 ? -80.826 8.903 11.250 1.00 48.81 627 ALA A O 1
ATOM 4798 N N . GLN A 1 628 ? -79.136 8.969 9.778 1.00 50.28 628 GLN A N 1
ATOM 4799 C CA . GLN A 1 628 ? -79.928 8.506 8.642 1.00 50.28 628 GLN A CA 1
ATOM 4800 C C . GLN A 1 628 ? -79.698 6.995 8.505 1.00 50.28 628 GLN A C 1
ATOM 4802 O O . GLN A 1 628 ? -78.577 6.545 8.279 1.00 50.28 628 GLN A O 1
ATOM 4807 N N . THR A 1 629 ? -80.741 6.195 8.723 1.00 55.38 629 THR A N 1
ATOM 4808 C CA . THR A 1 629 ? -80.693 4.734 8.578 1.00 55.38 629 THR A CA 1
ATOM 4809 C C . THR A 1 629 ? -80.839 4.324 7.111 1.00 55.38 629 THR A C 1
ATOM 4811 O O . THR A 1 629 ? -81.485 5.006 6.316 1.00 55.38 629 THR A O 1
ATOM 4814 N N . ALA A 1 630 ? -80.273 3.166 6.754 1.00 48.41 630 ALA A N 1
ATOM 4815 C CA . ALA A 1 630 ? -80.193 2.612 5.394 1.00 48.41 630 ALA A CA 1
ATOM 4816 C C . ALA A 1 630 ? -81.545 2.382 4.666 1.00 48.41 630 ALA A C 1
ATOM 4818 O O . ALA A 1 630 ? -81.562 1.954 3.515 1.00 48.41 630 ALA A O 1
ATOM 4819 N N . ALA A 1 631 ? -82.682 2.686 5.299 1.00 47.66 631 ALA A N 1
ATOM 4820 C CA . ALA A 1 631 ? -84.023 2.535 4.736 1.00 47.66 631 ALA A CA 1
ATOM 4821 C C . ALA A 1 631 ? -84.490 3.718 3.858 1.00 47.66 631 ALA A C 1
ATOM 4823 O O . ALA A 1 631 ? -85.544 3.621 3.233 1.00 47.66 631 ALA A O 1
ATOM 4824 N N . SER A 1 632 ? -83.741 4.825 3.761 1.00 49.41 632 SER A N 1
ATOM 4825 C CA . SER A 1 632 ? -84.107 5.956 2.885 1.00 49.41 632 SER A CA 1
ATOM 4826 C C . SER A 1 632 ? -83.509 5.885 1.472 1.00 49.41 632 SER A C 1
ATOM 4828 O O . SER A 1 632 ? -83.633 6.841 0.713 1.00 49.41 632 SER A O 1
ATOM 4830 N N . HIS A 1 633 ? -82.859 4.777 1.102 1.00 48.12 633 HIS A N 1
ATOM 4831 C CA . HIS A 1 633 ? -82.008 4.709 -0.091 1.00 48.12 633 HIS A CA 1
ATOM 4832 C C . HIS A 1 633 ? -82.741 4.474 -1.430 1.00 48.12 633 HIS A C 1
ATOM 4834 O O . HIS A 1 633 ? -82.070 4.341 -2.443 1.00 48.12 633 HIS A O 1
ATOM 4840 N N . TYR A 1 634 ? -84.080 4.436 -1.494 1.00 49.72 634 TYR A N 1
ATOM 4841 C CA . TYR A 1 634 ? -84.794 4.239 -2.774 1.00 49.72 634 TYR A CA 1
ATOM 4842 C C . TYR A 1 634 ? -86.231 4.785 -2.791 1.00 49.72 634 TYR A C 1
ATOM 4844 O O . TYR A 1 634 ? -87.189 4.026 -2.914 1.00 49.72 634 TYR A O 1
ATOM 4852 N N . LYS A 1 635 ? -86.415 6.111 -2.712 1.00 44.03 635 LYS A N 1
ATOM 4853 C CA . LYS A 1 635 ? -87.683 6.748 -3.126 1.00 44.03 635 LYS A CA 1
ATOM 4854 C C . LYS A 1 635 ? -87.467 8.109 -3.793 1.00 44.03 635 LYS A C 1
ATOM 4856 O O . LYS A 1 635 ? -87.690 9.138 -3.169 1.00 44.03 635 LYS A O 1
ATOM 4861 N N . ARG A 1 636 ? -87.104 8.081 -5.076 1.00 47.53 636 ARG A N 1
ATOM 4862 C CA . ARG A 1 636 ? -87.942 8.512 -6.218 1.00 47.53 636 ARG A CA 1
ATOM 4863 C C . ARG A 1 636 ? -87.102 9.085 -7.357 1.00 47.53 636 ARG A C 1
ATOM 4865 O O . ARG A 1 636 ? -86.349 10.035 -7.175 1.00 47.53 636 ARG A O 1
ATOM 4872 N N . ASP A 1 637 ? -87.343 8.503 -8.526 1.00 44.44 637 ASP A N 1
ATOM 4873 C CA . ASP A 1 637 ? -87.086 9.051 -9.850 1.00 44.44 637 ASP A CA 1
ATOM 4874 C C . ASP A 1 637 ? -87.699 10.446 -10.022 1.00 44.44 637 ASP A C 1
ATOM 4876 O O . ASP A 1 637 ? -88.811 10.688 -9.543 1.00 44.44 637 ASP A O 1
ATOM 4880 N N . ALA A 1 638 ? -87.024 11.321 -10.775 1.00 39.72 638 ALA A N 1
ATOM 4881 C CA . ALA A 1 638 ? -87.524 11.763 -12.082 1.00 39.72 638 ALA A CA 1
ATOM 4882 C C . ALA A 1 638 ? -86.592 12.797 -12.759 1.00 39.72 638 ALA A C 1
ATOM 4884 O O . ALA A 1 638 ? -86.162 13.770 -12.147 1.00 39.72 638 ALA A O 1
ATOM 4885 N N . HIS A 1 639 ? -86.399 12.582 -14.067 1.00 40.22 639 HIS A N 1
ATOM 4886 C CA . HIS A 1 639 ? -85.923 13.489 -15.123 1.00 40.22 639 HIS A CA 1
ATOM 4887 C C . HIS A 1 639 ? -84.443 13.916 -15.143 1.00 40.22 639 HIS A C 1
ATOM 4889 O O . HIS A 1 639 ? -84.067 15.001 -14.712 1.00 40.22 639 HIS A O 1
ATOM 4895 N N . ALA A 1 640 ? -83.619 13.105 -15.816 1.00 41.16 640 ALA A N 1
ATOM 4896 C CA . ALA A 1 640 ? -82.366 13.569 -16.406 1.00 41.16 640 ALA A CA 1
ATOM 4897 C C . ALA A 1 640 ? -82.658 14.311 -17.723 1.00 41.16 640 ALA A C 1
ATOM 4899 O O . ALA A 1 640 ? -83.118 13.715 -18.698 1.00 41.16 640 ALA A O 1
ATOM 4900 N N . GLN A 1 641 ? -82.389 15.615 -17.748 1.00 45.25 641 GLN A N 1
ATOM 4901 C CA . GLN A 1 641 ? -82.294 16.396 -18.976 1.00 45.25 641 GLN A CA 1
ATOM 4902 C C . GLN A 1 641 ? -80.852 16.267 -19.482 1.00 45.25 641 GLN A C 1
ATOM 4904 O O . GLN A 1 641 ? -79.907 16.687 -18.815 1.00 45.25 641 GLN A O 1
ATOM 4909 N N . VAL A 1 642 ? -80.679 15.604 -20.625 1.00 45.47 642 VAL A N 1
ATOM 4910 C CA . VAL A 1 642 ? -79.371 15.386 -21.251 1.00 45.47 642 VAL A CA 1
ATOM 4911 C C . VAL A 1 642 ? -78.848 16.712 -21.804 1.00 45.47 642 VAL A C 1
ATOM 4913 O O . VAL A 1 642 ? -79.470 17.300 -22.685 1.00 45.47 642 VAL A O 1
ATOM 4916 N N . TYR A 1 643 ? -77.678 17.142 -21.333 1.00 48.88 643 TYR A N 1
ATOM 4917 C CA . TYR A 1 643 ? -76.811 18.077 -22.050 1.00 48.88 643 TYR A CA 1
ATOM 4918 C C . TYR A 1 643 ? -75.574 17.301 -22.515 1.00 48.88 643 TYR A C 1
ATOM 4920 O O . TYR A 1 643 ? -74.793 16.869 -21.664 1.00 48.88 643 TYR A O 1
ATOM 4928 N N . PRO A 1 644 ? -75.375 17.081 -23.826 1.00 52.41 644 PRO A N 1
ATOM 4929 C CA . PRO A 1 644 ? -74.141 16.478 -24.304 1.00 52.41 644 PRO A CA 1
ATOM 4930 C C . PRO A 1 644 ? -72.973 17.474 -24.132 1.00 52.41 644 PRO A C 1
ATOM 4932 O O . PRO A 1 644 ? -73.110 18.642 -24.512 1.00 52.41 644 PRO A O 1
ATOM 4935 N N . PRO A 1 645 ? -71.828 17.053 -23.564 1.00 52.03 645 PRO A N 1
ATOM 4936 C CA . PRO A 1 645 ? -70.596 17.829 -23.626 1.00 52.03 645 PRO A CA 1
ATOM 4937 C C . PRO A 1 645 ? -70.101 17.926 -25.078 1.00 52.03 645 PRO A C 1
ATOM 4939 O O . PRO A 1 645 ? -70.227 16.978 -25.848 1.00 52.03 645 PRO A O 1
ATOM 4942 N N . ARG A 1 646 ? -69.569 19.097 -25.449 1.00 49.12 646 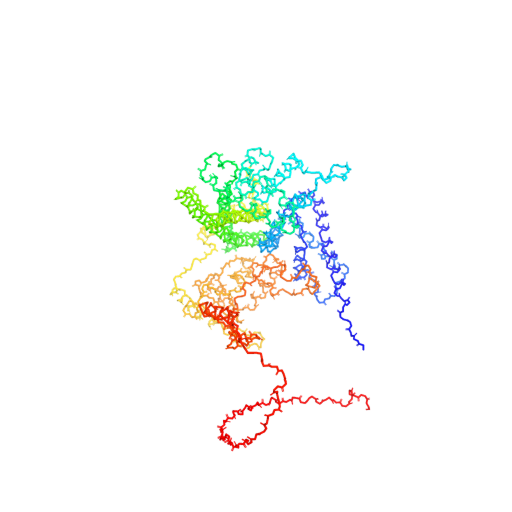ARG A N 1
ATOM 4943 C CA . ARG A 1 646 ? -69.040 19.399 -26.790 1.00 49.12 646 ARG A CA 1
ATOM 4944 C C . ARG A 1 646 ? -67.803 18.561 -27.115 1.00 49.12 646 ARG A C 1
ATOM 4946 O O . ARG A 1 646 ? -66.966 18.349 -26.239 1.00 49.12 646 ARG A O 1
ATOM 4953 N N . ASP A 1 647 ? -67.661 18.204 -28.389 1.00 50.41 647 ASP A N 1
ATOM 4954 C CA . ASP A 1 647 ? -66.466 17.561 -28.930 1.00 50.41 647 ASP A CA 1
ATOM 4955 C C . ASP A 1 647 ? -65.241 18.470 -28.761 1.00 50.41 647 ASP A C 1
ATOM 4957 O O . ASP A 1 647 ? -65.172 19.571 -29.312 1.00 50.41 647 ASP A O 1
ATOM 4961 N N . ALA A 1 648 ? -64.277 18.005 -27.969 1.00 48.31 648 ALA A N 1
ATOM 4962 C CA . ALA A 1 648 ? -62.938 18.564 -27.917 1.00 48.31 648 ALA A CA 1
ATOM 4963 C C . ALA A 1 648 ? -62.030 17.671 -28.765 1.00 48.31 648 ALA A C 1
ATOM 4965 O O . ALA A 1 648 ? -61.656 16.572 -28.354 1.00 48.31 648 ALA A O 1
ATOM 4966 N N . GLU A 1 649 ? -61.694 18.138 -29.963 1.00 50.22 649 GLU A N 1
ATOM 4967 C CA . GLU A 1 649 ? -60.664 17.520 -30.791 1.00 50.22 649 GLU A CA 1
ATOM 4968 C C . GLU A 1 649 ? -59.299 17.738 -30.124 1.00 50.22 649 GLU A C 1
ATOM 4970 O O . GLU A 1 649 ? -58.809 18.863 -30.026 1.00 50.22 649 GLU A O 1
ATOM 4975 N N . ALA A 1 650 ? -58.680 16.657 -29.649 1.00 46.12 650 ALA A N 1
ATOM 4976 C CA . ALA A 1 650 ? -57.288 16.654 -29.222 1.00 46.12 650 ALA A CA 1
ATOM 4977 C C . ALA A 1 650 ? -56.484 15.769 -30.178 1.00 46.12 650 ALA A C 1
ATOM 4979 O O . ALA A 1 650 ? -56.718 14.567 -30.306 1.00 46.12 650 ALA A O 1
ATOM 4980 N N . GLN A 1 651 ? -55.546 16.400 -30.876 1.00 39.69 651 GLN A N 1
ATOM 4981 C CA . GLN A 1 651 ? -54.661 15.789 -31.855 1.00 39.69 651 GLN A CA 1
ATOM 4982 C C . GLN A 1 651 ? -53.712 14.798 -31.154 1.00 39.69 651 GLN A C 1
ATOM 4984 O O . GLN A 1 651 ? -52.838 15.199 -30.388 1.00 39.69 651 GLN A O 1
ATOM 4989 N N . THR A 1 652 ? -53.855 13.496 -31.404 1.00 40.50 652 THR A N 1
ATOM 4990 C CA . THR A 1 652 ? -52.861 12.504 -30.967 1.00 40.50 652 THR A CA 1
ATOM 4991 C C . THR A 1 652 ? -51.689 12.485 -31.946 1.00 40.50 652 THR A C 1
ATOM 4993 O O . THR A 1 652 ? -51.880 12.212 -33.134 1.00 40.50 652 THR A O 1
ATOM 4996 N N . MET A 1 653 ? -50.475 12.740 -31.451 1.00 42.22 653 MET A N 1
ATOM 4997 C CA . MET A 1 653 ? -49.232 12.489 -32.187 1.00 42.22 653 MET A CA 1
ATOM 4998 C C . MET A 1 653 ? -49.152 10.997 -32.550 1.00 42.22 653 MET A C 1
ATOM 5000 O O . MET A 1 653 ? -49.314 10.131 -31.691 1.00 42.22 653 MET A O 1
ATOM 5004 N N . ARG A 1 654 ? -48.941 10.693 -33.835 1.00 40.94 654 ARG A N 1
ATOM 5005 C CA . ARG A 1 654 ? -48.622 9.343 -34.320 1.00 40.94 654 ARG A CA 1
ATOM 5006 C C . ARG A 1 654 ? -47.119 9.126 -34.183 1.00 40.94 654 ARG A C 1
ATOM 5008 O O . ARG A 1 654 ? -46.365 9.715 -34.952 1.00 40.94 654 ARG A O 1
ATOM 5015 N N . ASP A 1 655 ? -46.705 8.229 -33.297 1.00 43.31 655 ASP A N 1
ATOM 5016 C CA . ASP A 1 655 ? -45.362 7.654 -33.364 1.00 43.31 655 ASP A CA 1
ATOM 5017 C C . ASP A 1 655 ? -45.332 6.570 -34.447 1.00 43.31 655 ASP A C 1
ATOM 5019 O O . ASP A 1 655 ? -45.945 5.508 -34.328 1.00 43.31 655 ASP A O 1
ATOM 5023 N N . ALA A 1 656 ? -44.632 6.862 -35.542 1.00 42.12 656 ALA A N 1
ATOM 5024 C CA . ALA A 1 656 ? -44.291 5.889 -36.568 1.00 42.12 656 ALA A CA 1
ATOM 5025 C C . ALA A 1 656 ? -42.919 5.290 -36.234 1.00 42.12 656 ALA A C 1
ATOM 5027 O O . ALA A 1 656 ? -41.885 5.905 -36.485 1.00 42.12 656 ALA A O 1
ATOM 5028 N N . ALA A 1 657 ? -42.896 4.081 -35.675 1.00 49.66 657 ALA A N 1
ATOM 5029 C CA . ALA A 1 657 ? -41.657 3.325 -35.545 1.00 49.66 657 ALA A CA 1
ATOM 5030 C C . ALA A 1 657 ? -41.234 2.789 -36.925 1.00 49.66 657 ALA A C 1
ATOM 5032 O O . ALA A 1 657 ? -41.959 2.017 -37.555 1.00 49.66 657 ALA A O 1
ATOM 5033 N N . THR A 1 658 ? -40.049 3.174 -37.402 1.00 45.25 658 THR A N 1
ATOM 5034 C CA . THR A 1 658 ? -39.411 2.547 -38.566 1.00 45.25 658 THR A CA 1
ATOM 5035 C C . THR A 1 658 ? -38.884 1.169 -38.176 1.00 45.25 658 THR A C 1
ATOM 5037 O O . THR A 1 658 ? -37.927 1.055 -37.411 1.00 45.25 658 THR A O 1
ATOM 5040 N N . GLY A 1 659 ? -39.511 0.112 -38.694 1.00 43.31 659 GLY A N 1
ATOM 5041 C CA . GLY A 1 659 ? -39.051 -1.262 -38.505 1.00 43.31 659 GLY A CA 1
ATOM 5042 C C . GLY A 1 659 ? -37.716 -1.518 -39.211 1.00 43.31 659 GLY A C 1
ATOM 5043 O O . GLY A 1 659 ? -37.591 -1.293 -40.413 1.00 43.31 659 GLY A O 1
ATOM 5044 N N . MET A 1 660 ? -36.725 -2.014 -38.467 1.00 40.66 660 MET A N 1
ATOM 5045 C CA . MET A 1 660 ? -35.494 -2.580 -39.028 1.00 40.66 660 MET A CA 1
ATOM 5046 C C . MET A 1 660 ? -35.828 -3.823 -39.876 1.00 40.66 660 MET A C 1
ATOM 5048 O O . MET A 1 660 ? -36.602 -4.672 -39.421 1.00 40.66 660 MET A O 1
ATOM 5052 N N . PRO A 1 661 ? -35.248 -3.981 -41.080 1.00 48.47 661 PRO A N 1
ATOM 5053 C CA . PRO A 1 661 ? -35.505 -5.142 -41.924 1.00 48.47 661 PRO A CA 1
ATOM 5054 C C . PRO A 1 661 ? -34.966 -6.419 -41.267 1.00 48.47 661 PRO A C 1
ATOM 5056 O O . PRO A 1 661 ? -33.785 -6.514 -40.928 1.00 48.47 661 PRO A O 1
ATOM 5059 N N . GLN A 1 662 ? -35.829 -7.423 -41.098 1.00 47.28 662 GLN A N 1
ATOM 5060 C CA . GLN A 1 662 ? -35.422 -8.727 -40.582 1.00 47.28 662 GLN A CA 1
ATOM 5061 C C . GLN A 1 662 ? -34.657 -9.517 -41.651 1.00 47.28 662 GLN A C 1
ATOM 5063 O O . GLN A 1 662 ? -35.132 -9.715 -42.770 1.00 47.28 662 GLN A O 1
ATOM 5068 N N . ARG A 1 663 ? -33.462 -10.004 -41.297 1.00 42.34 663 ARG A N 1
ATOM 5069 C CA . ARG A 1 663 ? -32.721 -10.979 -42.105 1.00 42.34 663 ARG A CA 1
ATOM 5070 C C . ARG A 1 663 ? -33.419 -12.336 -42.011 1.00 42.34 663 ARG A C 1
ATOM 5072 O O . ARG A 1 663 ? -33.299 -13.024 -41.002 1.00 42.34 663 ARG A O 1
ATOM 5079 N N . HIS A 1 664 ? -34.099 -12.742 -43.079 1.00 45.50 664 HIS A N 1
ATOM 5080 C CA . HIS A 1 664 ? -34.542 -14.124 -43.238 1.00 45.50 664 HIS A CA 1
ATOM 5081 C C . HIS A 1 664 ? -33.326 -15.018 -43.499 1.00 45.50 664 HIS A C 1
ATOM 5083 O O . HIS A 1 664 ? -32.716 -14.965 -44.566 1.00 45.50 664 HIS A O 1
ATOM 5089 N N . VAL A 1 665 ? -32.961 -15.839 -42.515 1.00 48.47 665 VAL A N 1
ATOM 5090 C CA . VAL A 1 665 ? -32.006 -16.933 -42.711 1.00 48.47 665 VAL A CA 1
ATOM 5091 C C . VAL A 1 665 ? -32.781 -18.106 -43.303 1.00 48.47 665 VAL A C 1
ATOM 5093 O O . VAL A 1 665 ? -33.572 -18.748 -42.616 1.00 48.47 665 VAL A O 1
ATOM 5096 N N . VAL A 1 666 ? -32.582 -18.368 -44.594 1.00 53.94 666 VAL A N 1
ATOM 5097 C CA . VAL A 1 666 ? -33.098 -19.573 -45.250 1.00 53.94 666 VAL A CA 1
ATOM 5098 C C . VAL A 1 666 ? -32.183 -20.733 -44.867 1.00 53.94 666 VAL A C 1
ATOM 5100 O O . VAL A 1 666 ? -31.027 -20.780 -45.287 1.00 53.94 666 VAL A O 1
ATOM 5103 N N . VAL A 1 667 ? -32.683 -21.657 -44.048 1.00 50.12 667 VAL A N 1
ATOM 5104 C CA . VAL A 1 667 ? -31.986 -22.912 -43.745 1.00 50.12 667 VAL A CA 1
ATOM 5105 C C . VAL A 1 667 ? -32.309 -23.921 -44.859 1.00 50.12 667 VAL A C 1
ATOM 5107 O O . VAL A 1 667 ? -33.489 -24.118 -45.155 1.00 50.12 667 VAL A O 1
ATOM 5110 N N . PRO A 1 668 ? -31.312 -24.557 -45.503 1.00 53.47 668 PRO A N 1
ATOM 5111 C CA . PRO A 1 668 ? -31.554 -25.562 -46.536 1.00 53.47 668 PRO A CA 1
ATOM 5112 C C . PRO A 1 668 ? -32.303 -26.783 -45.986 1.00 53.47 668 PRO A C 1
ATOM 5114 O O . PRO A 1 668 ? -31.991 -27.275 -44.900 1.00 53.47 668 PRO A O 1
ATOM 5117 N N . ALA A 1 669 ? -33.239 -27.316 -46.777 1.00 55.19 669 ALA A N 1
ATOM 5118 C CA . ALA A 1 669 ? -34.126 -28.426 -46.408 1.00 55.19 669 ALA A CA 1
ATOM 5119 C C . ALA A 1 669 ? -33.408 -29.726 -45.982 1.00 55.19 669 ALA A C 1
ATOM 5121 O O . ALA A 1 669 ? -34.016 -30.568 -45.338 1.00 55.19 669 ALA A O 1
ATOM 5122 N N . ALA A 1 670 ? -32.105 -29.873 -46.244 1.00 52.88 670 ALA A N 1
ATOM 5123 C CA . ALA A 1 670 ? -31.320 -31.031 -45.810 1.00 52.88 670 ALA A CA 1
ATOM 5124 C C . ALA A 1 670 ? -31.102 -31.124 -44.280 1.00 52.88 670 ALA A C 1
ATOM 5126 O O . ALA A 1 670 ? -30.635 -32.152 -43.797 1.00 52.88 670 ALA A O 1
ATOM 5127 N N . VAL A 1 671 ? -31.415 -30.071 -43.509 1.00 54.38 671 VAL A N 1
ATOM 5128 C CA . VAL A 1 671 ? -31.254 -30.045 -42.036 1.00 54.38 671 VAL A CA 1
ATOM 5129 C C . VAL A 1 671 ? -32.549 -30.412 -41.289 1.00 54.38 671 VAL A C 1
ATOM 5131 O O . VAL A 1 671 ? -32.508 -30.748 -40.107 1.00 54.38 671 VAL A O 1
ATOM 5134 N N . LEU A 1 672 ? -33.700 -30.415 -41.964 1.00 50.56 672 LEU A N 1
ATOM 5135 C CA . LEU A 1 672 ? -34.979 -30.851 -41.400 1.00 50.56 672 LEU A CA 1
ATOM 5136 C C . LEU A 1 672 ? -35.322 -32.201 -42.024 1.00 50.56 672 LEU A C 1
ATOM 5138 O O . LEU A 1 672 ? -35.983 -32.224 -43.049 1.00 50.56 672 LEU A O 1
ATOM 5142 N N . GLY A 1 673 ? -34.819 -33.297 -41.450 1.00 52.41 673 GLY A N 1
ATOM 5143 C CA . GLY A 1 673 ? -34.989 -34.654 -41.984 1.00 52.41 673 GLY A CA 1
ATOM 5144 C C . GLY A 1 673 ? -36.445 -35.037 -42.287 1.00 52.41 673 GLY A C 1
ATOM 5145 O O . GLY A 1 673 ? -37.130 -35.587 -41.424 1.00 52.41 673 GLY A O 1
ATOM 5146 N N . LEU A 1 674 ? -36.853 -34.775 -43.529 1.00 43.06 674 LEU A N 1
ATOM 5147 C CA . LEU A 1 674 ? -38.003 -35.291 -44.266 1.00 43.06 674 LEU A CA 1
ATOM 5148 C C . LEU A 1 674 ? -37.528 -35.683 -45.665 1.00 43.06 674 LEU A C 1
ATOM 5150 O O . LEU A 1 674 ? -36.819 -34.861 -46.293 1.00 43.06 674 LEU A O 1
#

Organism: Allomyces macrogynus (strain ATCC 38327) (NCBI:txid578462)

Foldseek 3Di:
DDDDPPPVLVVLLVVLVVLLVLLLVLLVVVCVVVVHPDDDLLNDDDSLLLLLLLLLLCLAVVNVHDLPDDQDPVNSVVSSNVSSVLSNPLLALLNLLSSLAQCCFQQVVCLVVVLVVVVVVLVVVLVVLLCCLLVPDQCPPDDDDDPDDDDLVSLVVSLLSLLQSLCSSLVFAHSVDPVLSVLLSVLLCVPPNSVCSVVLNPDHSVVVSVVSVLSSLQSQLVLLLCCVVPVVSVVRGDPLLVLLVVLLVVLVVLLVVLLVVLQLLLLLLLLQLQDPPRLDDPLLNLSSLSNNLSSLVLNVSSVSLNVVSVVLVVLSVVLVVVLVVLSVVLVCQVVVDPDHDPVPNSVSSSVNSVSSVSSVSSSVSSVSSVVSSVVSVVSVQSNQVSASPQDDDDDPVCPTGNNVRSSVVSLVSDDPSSVCSSVPPGLADDADPQVLLVVLQVVLLVLLVPQDADDDDDDDDFRKHFDGVVPDPPLVPDDAAQLQWALQCQQPPSNNGNTGGAHCSNTWIDTPNHTHGHVDSVSVSVCSNPVPVSVVSLVNVCSVRVSSCQNRVVLVVRDDSVSQCSNPCRHPSSNRHDDPPPDPDDDDDPPDDPPPDDDPPDDPDPVVVVVVVVVVVVVVVDDDPDDDDPVVPDDDDDDDDDDDDDDDDDDDDDDDDDDDDDDDDDDDPVVVDD

Sequence (674 aa):
MPYSTAGTATSDEAVVRHILKSVTSRVAAIRQSAGAVSTGPLATVSDTLTAFVVRAAVLNPHHAFRVDAVFAKDDVDRLVELCARKLAADSDPESITVKAQVYFDSTFPQQAEYLHRENLTRKNTVAPILRDITEWSPSGSGGGKAAGMLSAAALDTLYRKMVGYVLLKSAMGNPTDVQVAREAAVALESVFPQGEVATFLALPRPDKERQLNGLAQLVSGIRLFNRHVNKASRDKIENIPELCSREIKDAFALIKEKTSDAELKIKAMAAILSAEPAVVAPDVSARMATALVFYRQLLIYLDSVREQIEASSAALRALDDKMAASLRDLAAACRARAAVPVDHVYPRFMELAALWRGFQDELFLDAFRRGILDTLALFESAVHMAGIGAAVAPSENTATDVLGLELVHLLAQAPASVRDAAQREPVEVAPMPDDAIVAAAATLQSEVTKVRHRPHLGAPGCDMEVLHPGNTAQYAKLPVELGGFCPVSLVAPKTLGLVVPGNWNHGVIKYRDKLYAFRTPNEAKQFAAAPEQYLTGVLDLARERMGLVQLLQLYGYFPSIRALENADALTRQALLGQRTLVCEVGTQVDTHIIDRNIDATYQWNEWEMRRRALMLVNLRTKQTHAAQTAASHYKRDAHAQVYPPRDAEAQTMRDAATGMPQRHVVVPAAVLGL

Nearest PDB structures (foldseek):
  9cpb-assembly1_5T  TM=1.632E-01  e=1.309E+00  Bos taurus
  9csi-assembly1_A  TM=1.579E-01  e=3.751E+00  Acinetobacter baumannii
  8uga-assembly1_B  TM=1.527E-01  e=8.096E+00  Mus musculus

pLDDT: mean 79.35, std 18.21, range [28.11, 97.88]

Secondary structure (DSSP, 8-state):
-PPP-SSSHHHHHHHHHHHHHHHHHHHHHHHHHTT----STTT---HHHHHHHHHHHHH-GGGT--TTSPPPHHHHHHHHHHHHHHHH-TT-HHHHHHHHHHHHHHHGGGHHHHHHHHHHHHHHHHHHHHHHHHT--TT-SS---------HHHHHHHHHHHHHHHHHHHT-S-TT-HHHHHHHHHHHHTTS-GGGHHHHHHS-HHHHHHHHHHHHHHHHHHHHHHHHH-GGGTTSS--HHHHHHHHHHHHHHHHHHHHHHHHHHHHHHHHHHT-SS--S-HHHHHHHHHHHHHHHHHHHHHHHHHHHHHHHHHHHHHHHHHHHHHHHHHHHHHHH-SS--HHHHHHHHHHHHHHHHHHHHHHHHHHHHHHHHHHHHHHHHHHHHH------PPPTT-SS-HHHHHHHHHHHHS-HHHHHHHHHS-SSPPPPPHHHHHHHHHHHHHHHHHS-----SS------EEE-TTTSTTGGG--BSGGGB-HHHHH-TTTTT---B--GGG-EEEETTEEE--SSHHHHHHHHH-HHHHHHHHHHHHHH-TTHHHHTTGGGGSPP-HHHHTSTTS-HHHHSPPP-----------S----S---TT--S-HHHHHHHHHHHHHHHH--------GGGS----------PPPP-----------PPPP------GGGS--

Mean predicted aligned error: 14.35 Å

Radius of gyration: 37.18 Å; Cα contacts (8 Å, |Δi|>4): 662; chains: 1; bounding box: 127×63×94 Å

Solvent-accessible surface area (backbone atoms only — not comparable to full-atom values): 39317 Å² total; per-residue (Å²): 134,85,85,81,82,78,74,58,61,69,55,39,34,51,50,48,54,46,50,46,52,50,21,55,53,44,22,54,51,52,29,58,75,69,71,51,86,66,80,56,79,88,54,61,76,48,68,66,50,45,52,51,46,48,52,38,54,49,60,14,76,90,66,70,55,61,87,93,52,86,77,50,73,69,54,48,54,51,50,32,51,54,43,16,52,48,68,51,34,76,59,37,41,51,40,48,30,44,51,50,49,42,50,45,44,56,50,66,78,39,56,67,58,53,52,51,51,49,56,48,49,60,52,56,71,43,42,63,59,50,46,54,64,60,69,57,60,95,70,78,73,79,80,78,98,63,102,60,79,85,50,70,68,59,53,50,54,51,50,52,50,51,43,40,45,30,25,64,69,62,67,53,45,57,61,85,40,67,70,44,39,52,52,48,42,56,45,36,44,76,79,52,43,80,80,50,51,66,60,52,67,73,46,58,58,75,54,38,53,50,48,53,53,49,49,27,31,36,32,43,12,49,50,54,49,43,30,72,75,34,78,92,40,46,87,50,39,80,63,55,70,61,50,39,53,48,54,51,52,52,49,52,52,50,46,52,53,54,47,54,53,38,48,52,52,43,23,43,50,54,25,54,49,66,36,86,74,72,82,66,56,70,68,39,48,48,43,41,31,37,43,44,52,35,40,57,48,48,48,54,52,47,50,57,50,47,56,52,49,52,50,49,54,51,49,50,50,55,46,48,54,50,48,54,48,52,51,52,54,49,53,50,53,60,70,75,34,100,72,69,62,62,89,66,50,50,61,53,21,34,46,47,28,51,49,51,50,51,48,56,52,48,40,51,51,52,54,51,53,45,53,51,52,55,52,51,50,50,52,50,48,41,43,20,63,36,40,44,80,63,94,67,84,90,53,101,81,66,86,69,47,42,31,61,53,40,50,54,54,52,45,72,73,43,57,69,70,39,44,49,39,30,73,65,51,64,86,68,79,79,83,62,60,59,71,59,23,36,54,39,19,53,53,45,41,59,52,42,70,68,43,73,61,74,78,81,76,92,61,81,85,77,76,73,46,60,45,32,60,88,80,32,86,65,50,96,70,62,81,44,42,45,62,31,34,13,52,50,48,31,48,37,86,82,31,62,42,33,88,46,57,26,32,69,50,46,20,33,39,36,50,92,96,36,33,42,28,27,63,44,75,65,48,46,43,53,39,49,50,44,48,66,60,35,55,50,42,46,52,51,51,30,29,71,38,61,53,42,35,70,64,28,61,40,68,89,76,55,81,82,56,63,52,56,52,69,24,90,90,45,32,74,80,67,62,47,70,82,77,86,77,86,67,90,76,85,78,79,72,76,91,71,81,77,72,92,74,78,62,88,83,70,66,94,48,68,68,59,54,51,52,50,50,53,50,54,53,53,52,72,72,56,79,79,95,72,88,82,65,88,84,73,80,81,84,79,90,84,83,87,81,87,76,83,82,79,91,76,91,72,87,76,84,80,87,81,82,82,78,77,86,80,84,80,80,84,75,65,68,87,77,58,94,119

InterPro domains:
  IPR021897 Cilia- and flagella-associated protein 206 [PF12018] (247-558)
  IPR021897 Cilia- and flagella-associated protein 206 [PTHR21442] (13-666)